Protein AF-0000000066750411 (afdb_homodimer)

Foldseek 3Di:
DPLDAPEEDEQEQCVDDVNVVVVVVCVVVRHHYHYDHDPVVLQCVDPCCVPPNDDADADLVDACRCQVVLQVDQEEEAPDAPDAQDPDQDDLCNHQVSLQSSLVSNVVSNLVHPNHDAYEYEAACLQFAADPPPPPVDFAETEQVGGHDPVRCVVVVVNNSNNRNNNVVSNVVSCVVRVHQYEYEHEWQEFFADSDLDDGPSLVQVLCQQQPNNVVVQAVFKTFYAYPVLSVVLSVLLVPDPPRHYYAYGGQWIDGPLVVQLVVCVVPVLTPHDNDGDHPPPDDHYHYDRVVSVVSVRDGDDPVNRHVRSQVNCVVSPNDDRDPD/DPLDAPEEDEQEQCVDDVNVVVVVVCVVVRHHYHYDHDPVVLQCVDPCCVPPNDDADADLVDACRCQVVLQVDQEEEAPDAPDAQDPDDDDLCNHQVSLQSSLVSNVVSNLVHPNHDAYEYEAACLQFAADPPPPPVDFAETEQVGGHDPVRCVVVVVNNSVNRNNNVVSNVVSCVVRVHQYEYEHEWQEFFADSDLDDGPSLVQVLCQQQPNNVVVQAVFKTFYAYPVLSVVLSVLLVPDPPRHYYAYGGQWIDGPLVVQLVVCVVDVLTPHDNDGDHPPPDDRYHYDRVVSVVSVRDGDDPVNRHVRSQVNCVVSPNDDRPDD

Nearest PDB structures (foldseek):
  3c1t-assembly2_B  TM=8.022E-01  e=4.330E-33  Vitis vinifera
  8fen-assembly1_A  TM=8.138E-01  e=2.982E-31  Panicum virgatum
  2iod-assembly1_A  TM=8.149E-01  e=5.100E-31  Vitis vinifera
  4r1t-assembly1_A  TM=8.118E-01  e=1.175E-30  Petunia x hybrida
  2c29-assembly1_D  TM=8.161E-01  e=1.491E-30  Vitis vinifera

Secondary structure (DSSP, 8-state):
------EEEEEESTTSHHHHHHHHHHHHTTEEEEEEE---HHHHTSTTHHHHEEEEE--TTSTTTTHHHHHT-SEEEE---S-----S---HHHHHHHHHHHHHHHHHHHHT-TT--EEEEE--GGGTS-----S--S-EEE-TT----HHHHHHTT-HHHHHHHHHHHHHHHHHHHHT--EEEEEE-EEES--SSSS--HHHHHHHHHHTT--HHHHTT-SEEEEEHHHHHHHHHHHHH-TT--EEEEE-SEEE-HHHHHHHHHHH-TTS---S----TT----EEE--HHHHTTT--PPPHHHHHHHHHHHHHHTTSS-----/------EEEEEESTTSHHHHHHHHHHHHTTEEEEEEE---HHHHTSTTHHHHEEEEE--TTSTTTTHHHHHT-SEEEE---S-----S---HHHHHHHHHHHHHHHHHHHHT-TT--EEEEE--GGGTS-----S--S-EEE-TT----HHHHHHTT-HHHHHHHHHHHHHHHHHHHHT--EEEEEE-EEES--SSSS--HHHHHHHHHHTT--HHHHTT-SEEEEEHHHHHHHHHHHHH-TT--EEEEE-SEEE-HHHHHHHHHHH-TTS---S----TT----EEE--HHHHTTT--PPPHHHHHHHHHHHHHHTTSS-----

pLDDT: mean 87.2, std 14.0, range [28.8, 98.88]

Sequence (650 aa):
MVTSSKGKVCVTGASGFVASWLIKRLLESGYHVVGTVRDPAHLWKLPGAKERLQIVRADLLEEGSFDSAVMACEGVFHTASPVLAKPDSTSKEETLVPAVNGTLNVLRSCKKNPFLKRVVLTSSSSAVRIRDDGQSSSNISLDETAWSSVPLCEKMHLWYALAKVFAEKAAWEFAKENGIDLVTVLPSFVIGPSLSHELCVTASDVLGLFQGDTARFSSYGRMGYVHIDDVASSHILVYEAPQAAGRYLCSSVVLDNDELVSSLAKRYPIFPIPRRLNSPYGKQSYQLNTSKLQGLGFKFRGVQEMFDDCVQSLKDQGHLLECPLMVTSSKGKVCVTGASGFVASWLIKRLLESGYHVVGTVRDPAHLWKLPGAKERLQIVRADLLEEGSFDSAVMACEGVFHTASPVLAKPDSTSKEETLVPAVNGTLNVLRSCKKNPFLKRVVLTSSSSAVRIRDDGQSSSNISLDETAWSSVPLCEKMHLWYALAKVFAEKAAWEFAKENGIDLVTVLPSFVIGPSLSHELCVTASDVLGLFQGDTARFSSYGRMGYVHIDDVASSHILVYEAPQAAGRYLCSSVVLDNDELVSSLAKRYPIFPIPRRLNSPYGKQSYQLNTSKLQGLGFKFRGVQEMFDDCVQSLKDQGHLLECPL

InterPro domains:
  IPR001509 NAD-dependent epimerase/dehydratase [PF01370] (9-245)
  IPR036291 NAD(P)-binding domain superfamily [SSF51735] (4-320)
  IPR050425 NAD(P)-dependent dehydratase-like [PTHR10366] (8-307)

Structure (mmCIF, N/CA/C/O backbone):
data_AF-0000000066750411-model_v1
#
loop_
_entity.id
_entity.type
_entity.pdbx_description
1 polymer 'NAD-dependent epimerase/dehydratase domain-containing protein'
#
loop_
_atom_site.group_PDB
_atom_site.id
_atom_site.type_symbol
_atom_site.label_atom_id
_atom_site.label_alt_id
_atom_site.label_comp_id
_atom_site.label_asym_id
_atom_site.label_entity_id
_atom_site.label_seq_id
_atom_site.pdbx_PDB_ins_code
_atom_site.Cartn_x
_atom_site.Cartn_y
_atom_site.Cartn_z
_atom_site.occupancy
_atom_site.B_iso_or_equiv
_atom_site.auth_seq_id
_atom_site.auth_comp_id
_atom_site.auth_asym_id
_atom_site.auth_atom_id
_atom_site.pdbx_PDB_model_num
ATOM 1 N N . MET A 1 1 ? 35.625 -19.375 -8.305 1 28.94 1 MET A N 1
ATOM 2 C CA . MET A 1 1 ? 34.594 -20.219 -8.875 1 28.94 1 MET A CA 1
ATOM 3 C C . MET A 1 1 ? 33.5 -19.391 -9.57 1 28.94 1 MET A C 1
ATOM 5 O O . MET A 1 1 ? 32.906 -18.516 -8.953 1 28.94 1 MET A O 1
ATOM 9 N N . VAL A 1 2 ? 33.625 -19.094 -10.766 1 38.12 2 VAL A N 1
ATOM 10 C CA . VAL A 1 2 ? 32.812 -18.219 -11.609 1 38.12 2 VAL A CA 1
ATOM 11 C C . VAL A 1 2 ? 31.328 -18.562 -11.477 1 38.12 2 VAL A C 1
ATOM 13 O O . VAL A 1 2 ? 30.906 -19.641 -11.914 1 38.12 2 VAL A O 1
ATOM 16 N N . THR A 1 3 ? 30.719 -18.438 -10.352 1 45.78 3 THR A N 1
ATOM 17 C CA . THR A 1 3 ? 29.375 -18.938 -10.086 1 45.78 3 THR A CA 1
ATOM 18 C C . THR A 1 3 ? 28.438 -18.609 -11.242 1 45.78 3 THR A C 1
ATOM 20 O O . THR A 1 3 ? 28.312 -17.438 -11.625 1 45.78 3 THR A O 1
ATOM 23 N N . SER A 1 4 ? 28.438 -19.469 -12.227 1 55.97 4 SER A N 1
ATOM 24 C CA . SER A 1 4 ? 27.734 -19.484 -13.508 1 55.97 4 SER A CA 1
ATOM 25 C C . SER A 1 4 ? 26.297 -18.969 -13.352 1 55.97 4 SER A C 1
ATOM 27 O O . SER A 1 4 ? 25.562 -19.438 -12.477 1 55.97 4 SER A O 1
ATOM 29 N N . SER A 1 5 ? 26.031 -17.844 -13.867 1 75.69 5 SER A N 1
ATOM 30 C CA . SER A 1 5 ? 24.734 -17.188 -13.875 1 75.69 5 SER A CA 1
ATOM 31 C C . SER A 1 5 ? 23.719 -17.984 -14.695 1 75.69 5 SER A C 1
ATOM 33 O O . SER A 1 5 ? 24.047 -18.484 -15.773 1 75.69 5 SER A O 1
ATOM 35 N N . LYS A 1 6 ? 22.594 -18.578 -14.117 1 90.38 6 LYS A N 1
ATOM 36 C CA . LYS A 1 6 ? 21.531 -19.328 -14.797 1 90.38 6 LYS A CA 1
ATOM 37 C C . LYS A 1 6 ? 20.797 -18.438 -15.805 1 90.38 6 LYS A C 1
ATOM 39 O O . LYS A 1 6 ? 20.078 -18.938 -16.672 1 90.38 6 LYS A O 1
ATOM 44 N N . GLY A 1 7 ? 21.156 -17.188 -15.805 1 91.38 7 GLY A N 1
ATOM 45 C CA . GLY A 1 7 ? 20.469 -16.234 -16.688 1 91.38 7 GLY A CA 1
ATOM 46 C C . GLY A 1 7 ? 19.844 -15.086 -15.938 1 91.38 7 GLY A C 1
ATOM 47 O O . GLY A 1 7 ? 19.953 -14.992 -14.711 1 91.38 7 GLY A O 1
ATOM 48 N N . LYS A 1 8 ? 19.328 -14.227 -16.734 1 94.31 8 LYS A N 1
ATOM 49 C CA . LYS A 1 8 ? 18.719 -13.016 -16.172 1 94.31 8 LYS A CA 1
ATOM 50 C C . LYS A 1 8 ? 17.219 -12.992 -16.406 1 94.31 8 LYS A C 1
ATOM 52 O O . LYS A 1 8 ? 16.75 -13.195 -17.531 1 94.31 8 LYS A O 1
ATOM 57 N N . VAL A 1 9 ? 16.391 -12.734 -15.32 1 96.94 9 VAL A N 1
ATOM 58 C CA . VAL A 1 9 ? 14.938 -12.766 -15.422 1 96.94 9 VAL A CA 1
ATOM 59 C C . VAL A 1 9 ? 14.352 -11.5 -14.789 1 96.94 9 VAL A C 1
ATOM 61 O O . VAL A 1 9 ? 14.93 -10.945 -13.852 1 96.94 9 VAL A O 1
ATOM 64 N N . CYS A 1 10 ? 13.203 -11.094 -15.352 1 95.69 10 CYS A N 1
ATOM 65 C CA . CYS A 1 10 ? 12.453 -9.961 -14.828 1 95.69 10 CYS A CA 1
ATOM 66 C C . CYS A 1 10 ? 11.281 -10.43 -13.977 1 95.69 10 CYS A C 1
ATOM 68 O O . CYS A 1 10 ? 10.539 -11.336 -14.375 1 95.69 10 CYS A O 1
ATOM 70 N N . VAL A 1 11 ? 11.188 -9.867 -12.805 1 95 11 VAL A N 1
ATOM 71 C CA . VAL A 1 11 ? 10.047 -10.117 -11.938 1 95 11 VAL A CA 1
ATOM 72 C C . VAL A 1 11 ? 9.273 -8.82 -11.719 1 95 11 VAL A C 1
ATOM 74 O O . VAL A 1 11 ? 9.789 -7.879 -11.109 1 95 11 VAL A O 1
ATOM 77 N N . THR A 1 12 ? 8.047 -8.773 -12.227 1 91.19 12 THR A N 1
ATOM 78 C CA . THR A 1 12 ? 7.242 -7.574 -12.008 1 91.19 12 THR A CA 1
ATOM 79 C C . THR A 1 12 ? 6.559 -7.625 -10.648 1 91.19 12 THR A C 1
ATOM 81 O O . THR A 1 12 ? 6.227 -8.703 -10.148 1 91.19 12 THR A O 1
ATOM 84 N N . GLY A 1 13 ? 6.348 -6.449 -10.094 1 86.19 13 GLY A N 1
ATOM 85 C CA . GLY A 1 13 ? 5.773 -6.402 -8.766 1 86.19 13 GLY A CA 1
ATOM 86 C C . GLY A 1 13 ? 6.699 -6.953 -7.695 1 86.19 13 GLY A C 1
ATOM 87 O O . GLY A 1 13 ? 6.262 -7.68 -6.801 1 86.19 13 GLY A O 1
ATOM 88 N N . ALA A 1 14 ? 7.938 -6.574 -7.719 1 86.44 14 ALA A N 1
ATOM 89 C CA . ALA A 1 14 ? 9.016 -7.234 -6.984 1 86.44 14 ALA A CA 1
ATOM 90 C C . ALA A 1 14 ? 8.789 -7.141 -5.477 1 86.44 14 ALA A C 1
ATOM 92 O O . ALA A 1 14 ? 9.234 -8 -4.719 1 86.44 14 ALA A O 1
ATOM 93 N N . SER A 1 15 ? 8.039 -6.156 -5.086 1 81.56 15 SER A N 1
ATOM 94 C CA . SER A 1 15 ? 7.887 -5.953 -3.648 1 81.56 15 SER A CA 1
ATOM 95 C C . SER A 1 15 ? 6.715 -6.758 -3.1 1 81.56 15 SER A C 1
ATOM 97 O O . SER A 1 15 ? 6.496 -6.801 -1.886 1 81.56 15 SER A O 1
ATOM 99 N N . GLY A 1 16 ? 5.98 -7.492 -4.008 1 84.5 16 GLY A N 1
ATOM 100 C CA . GLY A 1 16 ? 4.816 -8.25 -3.578 1 84.5 16 GLY A CA 1
ATOM 101 C C . GLY A 1 16 ? 5.172 -9.531 -2.844 1 84.5 16 GLY A C 1
ATOM 102 O O . GLY A 1 16 ? 6.316 -9.984 -2.902 1 84.5 16 GLY A O 1
ATOM 103 N N . PHE A 1 17 ? 4.145 -10.062 -2.268 1 84.94 17 PHE A N 1
ATOM 104 C CA . PHE A 1 17 ? 4.285 -11.25 -1.434 1 84.94 17 PHE A CA 1
ATOM 105 C C . PHE A 1 17 ? 4.836 -12.422 -2.242 1 84.94 17 PHE A C 1
ATOM 107 O O . PHE A 1 17 ? 5.91 -12.938 -1.942 1 84.94 17 PHE A O 1
ATOM 114 N N . VAL A 1 18 ? 4.195 -12.766 -3.35 1 91.25 18 VAL A N 1
ATOM 115 C CA . VAL A 1 18 ? 4.617 -13.867 -4.207 1 91.25 18 VAL A CA 1
ATOM 116 C C . VAL A 1 18 ? 5.945 -13.523 -4.879 1 91.25 18 VAL A C 1
ATOM 118 O O . VAL A 1 18 ? 6.867 -14.344 -4.895 1 91.25 18 VAL A O 1
ATOM 121 N N . ALA A 1 19 ? 6.059 -12.32 -5.285 1 92.69 19 ALA A N 1
ATOM 122 C CA . ALA A 1 19 ? 7.234 -11.891 -6.039 1 92.69 19 ALA A CA 1
ATOM 123 C C . ALA A 1 19 ? 8.492 -11.945 -5.176 1 92.69 19 ALA A C 1
ATOM 125 O O . ALA A 1 19 ? 9.555 -12.359 -5.641 1 92.69 19 ALA A O 1
ATOM 126 N N . SER A 1 20 ? 8.352 -11.508 -3.904 1 91.38 20 SER A N 1
ATOM 127 C CA . SER A 1 20 ? 9.531 -11.484 -3.041 1 91.38 20 SER A CA 1
ATOM 128 C C . SER A 1 20 ? 10.086 -12.883 -2.818 1 91.38 20 SER A C 1
ATOM 130 O O . SER A 1 20 ? 11.305 -13.086 -2.83 1 91.38 20 SER A O 1
ATOM 132 N N . TRP A 1 21 ? 9.18 -13.852 -2.676 1 93 21 TRP A N 1
ATOM 133 C CA . TRP A 1 21 ? 9.617 -15.234 -2.506 1 93 21 TRP A CA 1
ATOM 134 C C . TRP A 1 21 ? 10.18 -15.789 -3.809 1 93 21 TRP A C 1
ATOM 136 O O . TRP A 1 21 ? 11.156 -16.547 -3.797 1 93 21 TRP A O 1
ATOM 146 N N . LEU A 1 22 ? 9.547 -15.453 -4.902 1 96.62 22 LEU A N 1
ATOM 147 C CA . LEU A 1 22 ? 10.062 -15.867 -6.203 1 96.62 22 LEU A CA 1
ATOM 148 C C . LEU A 1 22 ? 11.477 -15.336 -6.418 1 96.62 22 LEU A C 1
ATOM 150 O O . LEU A 1 22 ? 12.367 -16.078 -6.828 1 96.62 22 LEU A O 1
ATOM 154 N N . ILE A 1 23 ? 11.672 -14.109 -6.047 1 94.06 23 ILE A N 1
ATOM 155 C CA . ILE A 1 23 ? 12.992 -13.5 -6.184 1 94.06 23 ILE A CA 1
ATOM 156 C C . ILE A 1 23 ? 13.992 -14.234 -5.293 1 94.06 23 ILE A C 1
ATOM 158 O O . ILE A 1 23 ? 15.102 -14.547 -5.723 1 94.06 23 ILE A O 1
ATOM 162 N N . LYS A 1 24 ? 13.555 -14.5 -4.086 1 93.75 24 LYS A N 1
ATOM 163 C CA . LYS A 1 24 ? 14.422 -15.25 -3.176 1 93.75 24 LYS A CA 1
ATOM 164 C C . LYS A 1 24 ? 14.867 -16.562 -3.801 1 93.75 24 LYS A C 1
ATOM 166 O O . LYS A 1 24 ? 16.062 -16.875 -3.84 1 93.75 24 LYS A O 1
ATOM 171 N N . ARG A 1 25 ? 13.938 -17.281 -4.348 1 95.19 25 ARG A N 1
ATOM 172 C CA . ARG A 1 25 ? 14.25 -18.609 -4.895 1 95.19 25 ARG A CA 1
ATOM 173 C C . ARG A 1 25 ? 15.062 -18.484 -6.18 1 95.19 25 ARG A C 1
ATOM 175 O O . ARG A 1 25 ? 15.945 -19.297 -6.441 1 95.19 25 ARG A O 1
ATOM 182 N N . LEU A 1 26 ? 14.758 -17.5 -6.961 1 95.25 26 LEU A N 1
ATOM 183 C CA . LEU A 1 26 ? 15.523 -17.266 -8.188 1 95.25 26 LEU A CA 1
ATOM 184 C C . LEU A 1 26 ? 16.984 -16.953 -7.867 1 95.25 26 LEU A C 1
ATOM 186 O O . LEU A 1 26 ? 17.891 -17.516 -8.484 1 95.25 26 LEU A O 1
ATOM 190 N N . LEU A 1 27 ? 17.188 -16.109 -6.863 1 93.31 27 LEU A N 1
ATOM 191 C CA . LEU A 1 27 ? 18.547 -15.758 -6.457 1 93.31 27 LEU A CA 1
ATOM 192 C C . LEU A 1 27 ? 19.281 -16.984 -5.93 1 93.31 27 LEU A C 1
ATOM 194 O O . LEU A 1 27 ? 20.438 -17.219 -6.297 1 93.31 27 LEU A O 1
ATOM 198 N N . GLU A 1 28 ? 18.516 -17.75 -5.125 1 93.25 28 GLU A N 1
ATOM 199 C CA . GLU A 1 28 ? 19.109 -18.953 -4.562 1 93.25 28 GLU A CA 1
ATOM 200 C C . GLU A 1 28 ? 19.469 -19.953 -5.656 1 93.25 28 GLU A C 1
ATOM 202 O O . GLU A 1 28 ? 20.422 -20.734 -5.512 1 93.25 28 GLU A O 1
ATOM 207 N N . SER A 1 29 ? 18.75 -19.906 -6.75 1 94.12 29 SER A N 1
ATOM 208 C CA . SER A 1 29 ? 18.953 -20.844 -7.855 1 94.12 29 SER A CA 1
ATOM 209 C C . SER A 1 29 ? 20.062 -20.359 -8.781 1 94.12 29 SER A C 1
ATOM 211 O O . SER A 1 29 ? 20.438 -21.062 -9.719 1 94.12 29 SER A O 1
ATOM 213 N N . GLY A 1 30 ? 20.547 -19.047 -8.594 1 92.56 30 GLY A N 1
ATOM 214 C CA . GLY A 1 30 ? 21.672 -18.562 -9.375 1 92.56 30 GLY A CA 1
ATOM 215 C C . GLY A 1 30 ? 21.266 -17.609 -10.484 1 92.56 30 GLY A C 1
ATOM 216 O O . GLY A 1 30 ? 22.094 -17.234 -11.32 1 92.56 30 GLY A O 1
ATOM 217 N N . TYR A 1 31 ? 20.031 -17.219 -10.477 1 93.5 31 TYR A N 1
ATOM 218 C CA . TYR A 1 31 ? 19.547 -16.266 -11.477 1 93.5 31 TYR A CA 1
ATOM 219 C C . TYR A 1 31 ? 19.953 -14.836 -11.109 1 93.5 31 TYR A C 1
ATOM 221 O O . TYR A 1 31 ? 20.109 -14.516 -9.93 1 93.5 31 TYR A O 1
ATOM 229 N N . HIS A 1 32 ? 20.188 -14.008 -12.109 1 93.69 32 HIS A N 1
ATOM 230 C CA . HIS A 1 32 ? 20.109 -12.562 -11.953 1 93.69 32 HIS A CA 1
ATOM 231 C C . HIS A 1 32 ? 18.672 -12.07 -12.102 1 93.69 32 HIS A C 1
ATOM 233 O O . HIS A 1 32 ? 17.938 -12.539 -12.977 1 93.69 32 HIS A O 1
ATOM 239 N N . VAL A 1 33 ? 18.344 -11.164 -11.18 1 93.06 33 VAL A N 1
ATOM 240 C CA . VAL A 1 33 ? 16.938 -10.766 -11.148 1 93.06 33 VAL A CA 1
ATOM 241 C C . VAL A 1 33 ? 16.828 -9.258 -11.32 1 93.06 33 VAL A C 1
ATOM 243 O O . VAL A 1 33 ? 17.531 -8.492 -10.656 1 93.06 33 VAL A O 1
ATOM 246 N N . VAL A 1 34 ? 15.992 -8.859 -12.289 1 90.75 34 VAL A N 1
ATOM 247 C CA . VAL A 1 34 ? 15.516 -7.488 -12.383 1 90.75 34 VAL A CA 1
ATOM 248 C C . VAL A 1 34 ? 14.086 -7.395 -11.844 1 90.75 34 VAL A C 1
ATOM 250 O O . VAL A 1 34 ? 13.133 -7.809 -12.508 1 90.75 34 VAL A O 1
ATOM 253 N N . GLY A 1 35 ? 14 -6.836 -10.609 1 89.94 35 GLY A N 1
ATOM 254 C CA . GLY A 1 35 ? 12.688 -6.602 -10.023 1 89.94 35 GLY A CA 1
ATOM 255 C C . GLY A 1 35 ? 12.133 -5.223 -10.328 1 89.94 35 GLY A C 1
ATOM 256 O O . GLY A 1 35 ? 12.859 -4.23 -10.281 1 89.94 35 GLY A O 1
ATOM 257 N N . THR A 1 36 ? 10.852 -5.18 -10.742 1 81.38 36 THR A N 1
ATOM 258 C CA . THR A 1 36 ? 10.219 -3.881 -10.938 1 81.38 36 THR A CA 1
ATOM 259 C C . THR A 1 36 ? 9.281 -3.557 -9.773 1 81.38 36 THR A C 1
ATOM 261 O O . THR A 1 36 ? 8.609 -4.445 -9.25 1 81.38 36 THR A O 1
ATOM 264 N N . VAL A 1 37 ? 9.367 -2.373 -9.281 1 77.31 37 VAL A N 1
ATOM 265 C CA . VAL A 1 37 ? 8.5 -1.888 -8.211 1 77.31 37 VAL A CA 1
ATOM 266 C C . VAL A 1 37 ? 7.812 -0.596 -8.648 1 77.31 37 VAL A C 1
ATOM 268 O O . VAL A 1 37 ? 8.312 0.115 -9.523 1 77.31 37 VAL A O 1
ATOM 271 N N . ARG A 1 38 ? 6.656 -0.505 -8.023 1 60.81 38 ARG A N 1
ATOM 272 C CA . ARG A 1 38 ? 6.031 0.795 -8.242 1 60.81 38 ARG A CA 1
ATOM 273 C C . ARG A 1 38 ? 6.836 1.908 -7.582 1 60.81 38 ARG A C 1
ATOM 275 O O . ARG A 1 38 ? 7.395 1.72 -6.5 1 60.81 38 ARG A O 1
ATOM 282 N N . ASP A 1 39 ? 7.52 2.777 -8.312 1 59.72 39 ASP A N 1
ATOM 283 C CA . ASP A 1 39 ? 8.234 3.973 -7.871 1 59.72 39 ASP A CA 1
ATOM 284 C C . ASP A 1 39 ? 7.262 5.117 -7.586 1 59.72 39 ASP A C 1
ATOM 286 O O . ASP A 1 39 ? 6.164 5.164 -8.148 1 59.72 39 ASP A O 1
ATOM 290 N N . PRO A 1 40 ? 7.672 5.852 -6.41 1 61.72 40 PRO A N 1
ATOM 291 C CA . PRO A 1 40 ? 6.883 7.086 -6.371 1 61.72 40 PRO A CA 1
ATOM 292 C C . PRO A 1 40 ? 6.988 7.895 -7.664 1 61.72 40 PRO A C 1
ATOM 294 O O . PRO A 1 40 ? 7.438 9.039 -7.641 1 61.72 40 PRO A O 1
ATOM 297 N N . ALA A 1 41 ? 6.613 7.289 -8.789 1 58.28 41 ALA A N 1
ATOM 298 C CA . ALA A 1 41 ? 6.777 7.82 -10.133 1 58.28 41 ALA A CA 1
ATOM 299 C C . ALA A 1 41 ? 6.07 9.164 -10.281 1 58.28 41 ALA A C 1
ATOM 301 O O . ALA A 1 41 ? 6.555 10.055 -10.992 1 58.28 41 ALA A O 1
ATOM 302 N N . HIS A 1 42 ? 5.039 9.312 -9.523 1 73.69 42 HIS A N 1
ATOM 303 C CA . HIS A 1 42 ? 4.246 10.523 -9.68 1 73.69 42 HIS A CA 1
ATOM 304 C C . HIS A 1 42 ? 5.016 11.75 -9.203 1 73.69 42 HIS A C 1
ATOM 306 O O . HIS A 1 42 ? 4.742 12.867 -9.641 1 73.69 42 HIS A O 1
ATOM 312 N N . LEU A 1 43 ? 6.051 11.57 -8.398 1 80.62 43 LEU A N 1
ATOM 313 C CA . LEU A 1 43 ? 6.816 12.695 -7.887 1 80.62 43 LEU A CA 1
ATOM 314 C C . LEU A 1 43 ? 7.746 13.258 -8.961 1 80.62 43 LEU A C 1
ATOM 316 O O . LEU A 1 43 ? 8.039 14.453 -8.969 1 80.62 43 LEU A O 1
ATOM 320 N N . TRP A 1 44 ? 8.102 12.375 -9.859 1 74.94 44 TRP A N 1
ATOM 321 C CA . TRP A 1 44 ? 9.055 12.789 -10.883 1 74.94 44 TRP A CA 1
ATOM 322 C C . TRP A 1 44 ? 8.375 13.672 -11.93 1 74.94 44 TRP A C 1
ATOM 324 O O . TRP A 1 44 ? 9.047 14.398 -12.664 1 74.94 44 TRP A O 1
ATOM 334 N N . LYS A 1 45 ? 7.113 13.633 -11.953 1 76.56 45 LYS A N 1
ATOM 335 C CA . LYS A 1 45 ? 6.355 14.414 -12.93 1 76.56 45 LYS A CA 1
ATOM 336 C C . LYS A 1 45 ? 6.125 15.844 -12.438 1 76.56 45 LYS A C 1
ATOM 338 O O . LYS A 1 45 ? 5.656 16.703 -13.188 1 76.56 45 LYS A O 1
ATOM 343 N N . LEU A 1 46 ? 6.453 16.109 -11.203 1 86 46 LEU A N 1
ATOM 344 C CA . LEU A 1 46 ? 6.227 17.438 -10.625 1 86 46 LEU A CA 1
ATOM 345 C C . LEU A 1 46 ? 7.188 18.453 -11.211 1 86 46 LEU A C 1
ATOM 347 O O . LEU A 1 46 ? 8.359 18.156 -11.453 1 86 46 LEU A O 1
ATOM 351 N N . PRO A 1 47 ? 6.641 19.625 -11.383 1 85.31 47 PRO A N 1
ATOM 352 C CA . PRO A 1 47 ? 7.555 20.688 -11.836 1 85.31 47 PRO A CA 1
ATOM 353 C C . PRO A 1 47 ? 8.734 20.891 -10.883 1 85.31 47 PRO A C 1
ATOM 355 O O . PRO A 1 47 ? 8.539 21.016 -9.672 1 85.31 47 PRO A O 1
ATOM 358 N N . GLY A 1 48 ? 9.992 20.859 -11.43 1 83.44 48 GLY A N 1
ATOM 359 C CA . GLY A 1 48 ? 11.195 21.094 -10.648 1 83.44 48 GLY A CA 1
ATOM 360 C C . GLY A 1 48 ? 11.789 19.812 -10.078 1 83.44 48 GLY A C 1
ATOM 361 O O . GLY A 1 48 ? 12.891 19.844 -9.523 1 83.44 48 GLY A O 1
ATOM 362 N N . ALA A 1 49 ? 11.094 18.75 -10.258 1 83.88 49 ALA A N 1
ATOM 363 C CA . ALA A 1 49 ? 11.531 17.5 -9.656 1 83.88 49 ALA A CA 1
ATOM 364 C C . ALA A 1 49 ? 12.859 17.031 -10.234 1 83.88 49 ALA A C 1
ATOM 366 O O . ALA A 1 49 ? 13.758 16.609 -9.5 1 83.88 49 ALA A O 1
ATOM 367 N N . LYS A 1 50 ? 13.023 17.141 -11.531 1 73 50 LYS A N 1
ATOM 368 C CA . LYS A 1 50 ? 14.227 16.656 -12.203 1 73 50 LYS A CA 1
ATOM 369 C C . LYS A 1 50 ? 15.477 17.328 -11.648 1 73 50 LYS A C 1
ATOM 371 O O . LYS A 1 50 ? 16.516 16.688 -11.492 1 73 50 LYS A O 1
ATOM 376 N N . GLU A 1 51 ? 15.273 18.562 -11.203 1 79 51 GLU A N 1
ATOM 377 C CA . GLU A 1 51 ? 16.438 19.359 -10.797 1 79 51 GLU A CA 1
ATOM 378 C C . GLU A 1 51 ? 16.609 19.344 -9.281 1 79 51 GLU A C 1
ATOM 380 O O . GLU A 1 51 ? 17.719 19.453 -8.781 1 79 51 GLU A O 1
ATOM 385 N N . ARG A 1 52 ? 15.438 19.203 -8.602 1 87.88 52 ARG A N 1
ATOM 386 C CA . ARG A 1 52 ? 15.539 19.562 -7.188 1 87.88 52 ARG A CA 1
ATOM 387 C C . ARG A 1 52 ? 14.93 18.484 -6.301 1 87.88 52 ARG A C 1
ATOM 389 O O . ARG A 1 52 ? 14.719 18.703 -5.105 1 87.88 52 ARG A O 1
ATOM 396 N N . LEU A 1 53 ? 14.609 17.359 -6.871 1 86.06 53 LEU A N 1
ATOM 397 C CA . LEU A 1 53 ? 14.047 16.266 -6.086 1 86.06 53 LEU A CA 1
ATOM 398 C C . LEU A 1 53 ? 15.008 15.078 -6.051 1 86.06 53 LEU A C 1
ATOM 400 O O . LEU A 1 53 ? 15.57 14.695 -7.082 1 86.06 53 LEU A O 1
ATOM 404 N N . GLN A 1 54 ? 15.227 14.641 -4.906 1 81.88 54 GLN A N 1
ATOM 405 C CA . GLN A 1 54 ? 15.906 13.367 -4.656 1 81.88 54 GLN A CA 1
ATOM 406 C C . GLN A 1 54 ? 15.016 12.414 -3.861 1 81.88 54 GLN A C 1
ATOM 408 O O . GLN A 1 54 ? 14.32 12.836 -2.93 1 81.88 54 GLN A O 1
ATOM 413 N N . ILE A 1 55 ? 15.016 11.242 -4.32 1 80.69 55 ILE A N 1
ATOM 414 C CA . ILE A 1 55 ? 14.266 10.227 -3.598 1 80.69 55 ILE A CA 1
ATOM 415 C C . ILE A 1 55 ? 15.227 9.203 -2.986 1 80.69 55 ILE A C 1
ATOM 417 O O . ILE A 1 55 ? 16.078 8.656 -3.68 1 80.69 55 ILE A O 1
ATOM 421 N N . VAL A 1 56 ? 15.102 9.094 -1.673 1 75.69 56 VAL A N 1
ATOM 422 C CA . VAL A 1 56 ? 15.953 8.172 -0.93 1 75.69 56 VAL A CA 1
ATOM 423 C C . VAL A 1 56 ? 15.094 7.152 -0.191 1 75.69 56 VAL A C 1
ATOM 425 O O . VAL A 1 56 ? 14.008 7.48 0.297 1 75.69 56 VAL A O 1
ATOM 428 N N . ARG A 1 57 ? 15.641 6.059 -0.136 1 71.44 57 ARG A N 1
ATOM 429 C CA . ARG A 1 57 ? 14.938 5.012 0.594 1 71.44 57 ARG A CA 1
ATOM 430 C C . ARG A 1 57 ? 15.094 5.191 2.1 1 71.44 57 ARG A C 1
ATOM 432 O O . ARG A 1 57 ? 16.188 5.469 2.586 1 71.44 57 ARG A O 1
ATOM 439 N N . ALA A 1 58 ? 14 5.062 2.836 1 78.88 58 ALA A N 1
ATOM 440 C CA . ALA A 1 58 ? 13.984 5.047 4.297 1 78.88 58 ALA A CA 1
ATOM 441 C C . ALA A 1 58 ? 12.727 4.371 4.824 1 78.88 58 ALA A C 1
ATOM 443 O O . ALA A 1 58 ? 11.695 4.355 4.152 1 78.88 58 ALA A O 1
ATOM 444 N N . ASP A 1 59 ? 12.945 3.775 6.023 1 74.62 59 ASP A N 1
ATOM 445 C CA . ASP A 1 59 ? 11.852 3.045 6.668 1 74.62 59 ASP A CA 1
ATOM 446 C C . ASP A 1 59 ? 11.727 3.43 8.141 1 74.62 59 ASP A C 1
ATOM 448 O O . ASP A 1 59 ? 12.711 3.379 8.891 1 74.62 59 ASP A O 1
ATOM 452 N N . LEU A 1 60 ? 10.5 3.738 8.492 1 78.62 60 LEU A N 1
ATOM 453 C CA . LEU A 1 60 ? 10.242 4.18 9.859 1 78.62 60 LEU A CA 1
ATOM 454 C C . LEU A 1 60 ? 10.641 3.102 10.859 1 78.62 60 LEU A C 1
ATOM 456 O O . LEU A 1 60 ? 10.953 3.406 12.008 1 78.62 60 LEU A O 1
ATOM 460 N N . LEU A 1 61 ? 10.688 1.913 10.375 1 72.38 61 LEU A N 1
ATOM 461 C CA . LEU A 1 61 ? 10.93 0.805 11.297 1 72.38 61 LEU A CA 1
ATOM 462 C C . LEU A 1 61 ? 12.383 0.344 11.227 1 72.38 61 LEU A C 1
ATOM 464 O O . LEU A 1 61 ? 12.758 -0.633 11.875 1 72.38 61 LEU A O 1
ATOM 468 N N . GLU A 1 62 ? 13.18 1.062 10.469 1 71.25 62 GLU A N 1
ATOM 469 C CA . GLU A 1 62 ? 14.609 0.812 10.375 1 71.25 62 GLU A CA 1
ATOM 470 C C . GLU A 1 62 ? 15.414 1.964 10.977 1 71.25 62 GLU A C 1
ATOM 472 O O . GLU A 1 62 ? 15.531 3.029 10.367 1 71.25 62 GLU A O 1
ATOM 477 N N . GLU A 1 63 ? 15.969 1.635 12.086 1 80.56 63 GLU A N 1
ATOM 478 C CA . GLU A 1 63 ? 16.719 2.666 12.805 1 80.56 63 GLU A CA 1
ATOM 479 C C . GLU A 1 63 ? 17.844 3.227 11.945 1 80.56 63 GLU A C 1
ATOM 481 O O . GLU A 1 63 ? 18.578 2.471 11.305 1 80.56 63 GLU A O 1
ATOM 486 N N . GLY A 1 64 ? 17.922 4.496 11.875 1 85.25 64 GLY A N 1
ATOM 487 C CA . GLY A 1 64 ? 19 5.172 11.188 1 85.25 64 GLY A CA 1
ATOM 488 C C . GLY A 1 64 ? 18.781 5.305 9.695 1 85.25 64 GLY A C 1
ATOM 489 O O . GLY A 1 64 ? 19.578 5.93 8.992 1 85.25 64 GLY A O 1
ATOM 490 N N . SER A 1 65 ? 17.672 4.828 9.242 1 81 65 SER A N 1
ATOM 491 C CA . SER A 1 65 ? 17.438 4.805 7.805 1 81 65 SER A CA 1
ATOM 492 C C . SER A 1 65 ? 17.203 6.211 7.258 1 81 65 SER A C 1
ATOM 494 O O . SER A 1 65 ? 17.328 6.445 6.055 1 81 65 SER A O 1
ATOM 496 N N . PHE A 1 66 ? 16.984 7.125 8.141 1 90.75 66 PHE A N 1
ATOM 497 C CA . PHE A 1 66 ? 16.703 8.492 7.707 1 90.75 66 PHE A CA 1
ATOM 498 C C . PHE A 1 66 ? 17.953 9.359 7.844 1 90.75 66 PHE A C 1
ATOM 500 O O . PHE A 1 66 ? 17.938 10.531 7.445 1 90.75 66 PHE A O 1
ATOM 507 N N . ASP A 1 67 ? 19.016 8.859 8.344 1 91.62 67 ASP A N 1
ATOM 508 C CA . ASP A 1 67 ? 20.188 9.648 8.719 1 91.62 67 ASP A CA 1
ATOM 509 C C . ASP A 1 67 ? 20.734 10.438 7.527 1 91.62 67 ASP A C 1
ATOM 511 O O . ASP A 1 67 ? 20.906 11.656 7.613 1 91.62 67 ASP A O 1
ATOM 515 N N . SER A 1 68 ? 20.922 9.812 6.465 1 85.44 68 SER A N 1
ATOM 516 C CA . SER A 1 68 ? 21.547 10.469 5.312 1 85.44 68 SER A CA 1
ATOM 517 C C . SER A 1 68 ? 20.641 11.555 4.746 1 85.44 68 SER A C 1
ATOM 519 O O . SER A 1 68 ? 21.109 12.648 4.422 1 85.44 68 SER A O 1
ATOM 521 N N . ALA A 1 69 ? 19.359 11.266 4.695 1 89.62 69 ALA A N 1
ATOM 522 C CA . ALA A 1 69 ? 18.406 12.227 4.152 1 89.62 69 ALA A CA 1
ATOM 523 C C . ALA A 1 69 ? 18.312 13.461 5.043 1 89.62 69 ALA A C 1
ATOM 525 O O . ALA A 1 69 ? 18.328 14.594 4.547 1 89.62 69 ALA A O 1
ATOM 526 N N . VAL A 1 70 ? 18.281 13.234 6.324 1 94.75 70 VAL A N 1
ATOM 527 C CA . VAL A 1 70 ? 18.141 14.32 7.289 1 94.75 70 VAL A CA 1
ATOM 528 C C . VAL A 1 70 ? 19.422 15.148 7.332 1 94.75 70 VAL A C 1
ATOM 530 O O . VAL A 1 70 ? 19.359 16.391 7.359 1 94.75 70 VAL A O 1
ATOM 533 N N . MET A 1 71 ? 20.547 14.469 7.223 1 92.5 71 MET A N 1
ATOM 534 C CA . MET A 1 71 ? 21.828 15.148 7.309 1 92.5 71 MET A CA 1
ATOM 535 C C . MET A 1 71 ? 22.031 16.078 6.113 1 92.5 71 MET A C 1
ATOM 537 O O . MET A 1 71 ? 22.703 17.109 6.23 1 92.5 71 MET A O 1
ATOM 541 N N . ALA A 1 72 ? 21.406 15.781 5.086 1 90.81 72 ALA A N 1
ATOM 542 C CA . ALA A 1 72 ? 21.578 16.547 3.852 1 90.81 72 ALA A CA 1
ATOM 543 C C . ALA A 1 72 ? 20.672 17.766 3.824 1 90.81 72 ALA A C 1
ATOM 545 O O . ALA A 1 72 ? 20.734 18.562 2.889 1 90.81 72 ALA A O 1
ATOM 546 N N . CYS A 1 73 ? 19.828 17.984 4.883 1 95.25 73 CYS A N 1
ATOM 547 C CA . CYS A 1 73 ? 18.75 18.984 4.82 1 95.25 73 CYS A CA 1
ATOM 548 C C . CYS A 1 73 ? 18.812 19.922 6.023 1 95.25 73 CYS A C 1
ATOM 550 O O . CYS A 1 73 ? 19.328 19.547 7.078 1 95.25 73 CYS A O 1
ATOM 552 N N . GLU A 1 74 ? 18.203 21.062 5.867 1 96.69 74 GLU A N 1
ATOM 553 C CA . GLU A 1 74 ? 18.141 22.016 6.973 1 96.69 74 GLU A CA 1
ATOM 554 C C . GLU A 1 74 ? 16.781 21.969 7.66 1 96.69 74 GLU A C 1
ATOM 556 O O . GLU A 1 74 ? 16.594 22.562 8.727 1 96.69 74 GLU A O 1
ATOM 561 N N . GLY A 1 75 ? 15.812 21.422 7.07 1 97.5 75 GLY A N 1
ATOM 562 C CA . GLY A 1 75 ? 14.477 21.234 7.613 1 97.5 75 GLY A CA 1
ATOM 563 C C . GLY A 1 75 ? 13.906 19.859 7.32 1 97.5 75 GLY A C 1
ATOM 564 O O . GLY A 1 75 ? 14.297 19.219 6.348 1 97.5 75 GLY A O 1
ATOM 565 N N . VAL A 1 76 ? 13.023 19.422 8.195 1 98.19 76 VAL A N 1
ATOM 566 C CA . VAL A 1 76 ? 12.398 18.109 8.031 1 98.19 76 VAL A CA 1
ATOM 567 C C . VAL A 1 76 ? 10.883 18.234 8.156 1 98.19 76 VAL A C 1
ATOM 569 O O . VAL A 1 76 ? 10.383 18.844 9.109 1 98.19 76 VAL A O 1
ATOM 572 N N . PHE A 1 77 ? 10.258 17.781 7.156 1 98.5 77 PHE A N 1
ATOM 573 C CA . PHE A 1 77 ? 8.82 17.547 7.219 1 98.5 77 PHE A CA 1
ATOM 574 C C . PHE A 1 77 ? 8.516 16.062 7.43 1 98.5 77 PHE A C 1
ATOM 576 O O . PHE A 1 77 ? 8.703 15.258 6.523 1 98.5 77 PHE A O 1
ATOM 583 N N . HIS A 1 78 ? 8.062 15.758 8.617 1 98 78 HIS A N 1
ATOM 584 C CA . HIS A 1 78 ? 7.723 14.375 8.914 1 98 78 HIS A CA 1
ATOM 585 C C . HIS A 1 78 ? 6.246 14.102 8.648 1 98 78 HIS A C 1
ATOM 587 O O . HIS A 1 78 ? 5.402 14.312 9.523 1 98 78 HIS A O 1
ATOM 593 N N . THR A 1 79 ? 6.039 13.508 7.465 1 95.62 79 THR A N 1
ATOM 594 C CA . THR A 1 79 ? 4.668 13.227 7.055 1 95.62 79 THR A CA 1
ATOM 595 C C . THR A 1 79 ? 4.406 11.719 7.043 1 95.62 79 THR A C 1
ATOM 597 O O . THR A 1 79 ? 3.254 11.289 6.98 1 95.62 79 THR A O 1
ATOM 600 N N . ALA A 1 80 ? 5.465 10.977 7.148 1 88.31 80 ALA A N 1
ATOM 601 C CA . ALA A 1 80 ? 5.352 9.516 7.117 1 88.31 80 ALA A CA 1
ATOM 602 C C . ALA A 1 80 ? 4.602 9 8.344 1 88.31 80 ALA A C 1
ATOM 604 O O . ALA A 1 80 ? 4.801 9.492 9.453 1 88.31 80 ALA A O 1
ATOM 605 N N . SER A 1 81 ? 3.719 8.062 8.07 1 83.5 81 SER A N 1
ATOM 606 C CA . SER A 1 81 ? 3.012 7.375 9.141 1 83.5 81 SER A CA 1
ATOM 607 C C . SER A 1 81 ? 2.875 5.883 8.852 1 83.5 81 SER A C 1
ATOM 609 O O . SER A 1 81 ? 2.482 5.5 7.746 1 83.5 81 SER A O 1
ATOM 611 N N . PRO A 1 82 ? 3.264 5.105 9.82 1 69.31 82 PRO A N 1
ATOM 612 C CA . PRO A 1 82 ? 3.086 3.666 9.609 1 69.31 82 PRO A CA 1
ATOM 613 C C . PRO A 1 82 ? 1.634 3.221 9.773 1 69.31 82 PRO A C 1
ATOM 615 O O . PRO A 1 82 ? 1.309 2.057 9.523 1 69.31 82 PRO A O 1
ATOM 618 N N . VAL A 1 83 ? 0.835 4.125 10.266 1 61.22 83 VAL A N 1
ATOM 619 C CA . VAL A 1 83 ? -0.549 3.775 10.562 1 61.22 83 VAL A CA 1
ATOM 620 C C . VAL A 1 83 ? -1.487 4.508 9.609 1 61.22 83 VAL A C 1
ATOM 622 O O . VAL A 1 83 ? -1.261 5.676 9.281 1 61.22 83 VAL A O 1
ATOM 625 N N . LEU A 1 84 ? -2.291 3.568 9.016 1 58.88 84 LEU A N 1
ATOM 626 C CA . LEU A 1 84 ? -3.314 4.168 8.164 1 58.88 84 LEU A CA 1
ATOM 627 C C . LEU A 1 84 ? -4.66 4.207 8.883 1 58.88 84 LEU A C 1
ATOM 629 O O . LEU A 1 84 ? -4.902 3.428 9.805 1 58.88 84 LEU A O 1
ATOM 633 N N . ALA A 1 85 ? -5.438 5.359 8.656 1 51.66 85 ALA A N 1
ATOM 634 C CA . ALA A 1 85 ? -6.785 5.492 9.211 1 51.66 85 ALA A CA 1
ATOM 635 C C . ALA A 1 85 ? -7.699 4.391 8.688 1 51.66 85 ALA A C 1
ATOM 637 O O . ALA A 1 85 ? -8.781 4.668 8.164 1 51.66 85 ALA A O 1
ATOM 638 N N . LYS A 1 86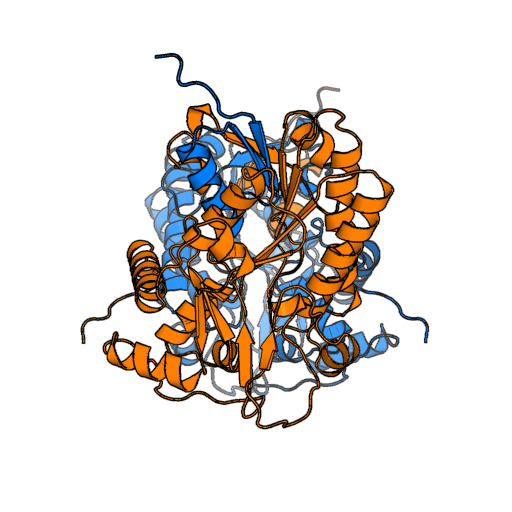 ? -7.223 3.113 8.68 1 52.75 86 LYS A N 1
ATOM 639 C CA . LYS A 1 86 ? -8.078 2.027 8.219 1 52.75 86 LYS A CA 1
ATOM 640 C C . LYS A 1 86 ? -8.93 1.478 9.359 1 52.75 86 LYS A C 1
ATOM 642 O O . LYS A 1 86 ? -8.484 1.435 10.508 1 52.75 86 LYS A O 1
ATOM 647 N N . PRO A 1 87 ? -10.375 1.415 9.078 1 43.31 87 PRO A N 1
ATOM 648 C CA . PRO A 1 87 ? -11.25 0.9 10.141 1 43.31 87 PRO A CA 1
ATOM 649 C C . PRO A 1 87 ? -10.711 -0.379 10.773 1 43.31 87 PRO A C 1
ATOM 651 O O . PRO A 1 87 ? -11.078 -0.712 11.906 1 43.31 87 PRO A O 1
ATOM 654 N N . ASP A 1 88 ? -10.156 -1.244 9.945 1 43.53 88 ASP A N 1
ATOM 655 C CA . ASP A 1 88 ? -10.023 -2.596 10.477 1 43.53 88 ASP A CA 1
ATOM 656 C C . ASP A 1 88 ? -8.984 -2.645 11.594 1 43.53 88 ASP A C 1
ATOM 658 O O . ASP A 1 88 ? -8.094 -1.793 11.656 1 43.53 88 ASP A O 1
ATOM 662 N N . SER A 1 89 ? -9.383 -3.549 12.617 1 45.38 89 SER A N 1
ATOM 663 C CA . SER A 1 89 ? -8.938 -3.857 13.969 1 45.38 89 SER A CA 1
ATOM 664 C C . SER A 1 89 ? -7.434 -4.094 14.023 1 45.38 89 SER A C 1
ATOM 666 O O . SER A 1 89 ? -6.969 -5.211 13.789 1 45.38 89 SER A O 1
ATOM 668 N N . THR A 1 90 ? -6.676 -3.158 13.43 1 50.81 90 THR A N 1
ATOM 669 C CA . THR A 1 90 ? -5.336 -3.457 13.914 1 50.81 90 THR A CA 1
ATOM 670 C C . THR A 1 90 ? -5.277 -3.354 15.438 1 50.81 90 THR A C 1
ATOM 672 O O . THR A 1 90 ? -6.047 -2.605 16.047 1 50.81 90 THR A O 1
ATOM 675 N N . SER A 1 91 ? -4.652 -4.305 16.062 1 56.56 91 SER A N 1
ATOM 676 C CA . SER A 1 91 ? -4.48 -4.289 17.516 1 56.56 91 SER A CA 1
ATOM 677 C C . SER A 1 91 ? -3.793 -3.008 17.984 1 56.56 91 SER A C 1
ATOM 679 O O . SER A 1 91 ? -3.162 -2.312 17.172 1 56.56 91 SER A O 1
ATOM 681 N N . LYS A 1 92 ? -4.137 -2.631 19.188 1 63.28 92 LYS A N 1
ATOM 682 C CA . LYS A 1 92 ? -3.531 -1.487 19.859 1 63.28 92 LYS A CA 1
ATOM 683 C C . LYS A 1 92 ? -2.018 -1.476 19.672 1 63.28 92 LYS A C 1
ATOM 685 O O . LYS A 1 92 ? -1.452 -0.486 19.203 1 63.28 92 LYS A O 1
ATOM 690 N N . GLU A 1 93 ? -1.499 -2.57 19.906 1 62.16 93 GLU A N 1
ATOM 691 C CA . GLU A 1 93 ? -0.041 -2.645 19.922 1 62.16 93 GLU A CA 1
ATOM 692 C C . GLU A 1 93 ? 0.535 -2.545 18.516 1 62.16 93 GLU A C 1
ATOM 694 O O . GLU A 1 93 ? 1.562 -1.897 18.297 1 62.16 93 GLU A O 1
ATOM 699 N N . GLU A 1 94 ? -0.163 -2.994 17.625 1 61.19 94 GLU A N 1
ATOM 700 C CA . GLU A 1 94 ? 0.309 -3.014 16.25 1 61.19 94 GLU A CA 1
ATOM 701 C C . GLU A 1 94 ? 0.213 -1.631 15.609 1 61.19 94 GLU A C 1
ATOM 703 O O . GLU A 1 94 ? 0.871 -1.357 14.602 1 61.19 94 GLU A O 1
ATOM 708 N N . THR A 1 95 ? -0.483 -0.856 16.25 1 71.69 95 THR A N 1
ATOM 709 C CA . THR A 1 95 ? -0.688 0.478 15.695 1 71.69 95 THR A CA 1
ATOM 710 C C . THR A 1 95 ? 0.112 1.517 16.469 1 71.69 95 THR A C 1
ATOM 712 O O . THR A 1 95 ? 0.833 2.324 15.883 1 71.69 95 THR A O 1
ATOM 715 N N . LEU A 1 96 ? 0.093 1.298 17.75 1 78.25 96 LEU A N 1
ATOM 716 C CA . LEU A 1 96 ? 0.618 2.361 18.594 1 78.25 96 LEU A CA 1
ATOM 717 C C . LEU A 1 96 ? 2.143 2.332 18.625 1 78.25 96 LEU A C 1
ATOM 719 O O . LEU A 1 96 ? 2.791 3.371 18.469 1 78.25 96 LEU A O 1
ATOM 723 N N . VAL A 1 97 ? 2.699 1.202 18.719 1 76.62 97 VAL A N 1
ATOM 724 C CA . VAL A 1 97 ? 4.141 1.071 18.891 1 76.62 97 VAL A CA 1
ATOM 725 C C . VAL A 1 97 ? 4.867 1.521 17.625 1 76.62 97 VAL A C 1
ATOM 727 O O . VAL A 1 97 ? 5.762 2.367 17.688 1 76.62 97 VAL A O 1
ATOM 730 N N . PRO A 1 98 ? 4.445 1.091 16.531 1 76.25 98 PRO A N 1
ATOM 731 C CA . PRO A 1 98 ? 5.109 1.56 15.312 1 76.25 98 PRO A CA 1
ATOM 732 C C . PRO A 1 98 ? 4.938 3.061 15.086 1 76.25 98 PRO A C 1
ATOM 734 O O . PRO A 1 98 ? 5.848 3.719 14.57 1 76.25 98 PRO A O 1
ATOM 737 N N . ALA A 1 99 ? 3.834 3.584 15.492 1 85.25 99 ALA A N 1
ATOM 738 C CA . ALA A 1 99 ? 3.594 5.012 15.312 1 85.25 99 ALA A CA 1
ATOM 739 C C . ALA A 1 99 ? 4.559 5.844 16.156 1 85.25 99 ALA A C 1
ATOM 741 O O . ALA A 1 99 ? 5.18 6.781 15.656 1 85.25 99 ALA A O 1
ATOM 742 N N . VAL A 1 100 ? 4.719 5.387 17.328 1 88.88 100 VAL A N 1
ATOM 743 C CA . VAL A 1 100 ? 5.582 6.109 18.266 1 88.88 100 VAL A CA 1
ATOM 744 C C . VAL A 1 100 ? 7.047 5.891 17.875 1 88.88 100 VAL A C 1
ATOM 746 O O . VAL A 1 100 ? 7.801 6.852 17.719 1 88.88 100 VAL A O 1
ATOM 749 N N . ASN A 1 101 ? 7.398 4.695 17.641 1 83.81 101 ASN A N 1
ATOM 750 C CA . ASN A 1 101 ? 8.789 4.375 17.328 1 83.81 101 ASN A CA 1
ATOM 751 C C . ASN A 1 101 ? 9.219 4.961 15.992 1 83.81 101 ASN A C 1
ATOM 753 O O . ASN A 1 101 ? 10.359 5.387 15.828 1 83.81 101 ASN A O 1
ATOM 757 N N . GLY A 1 102 ? 8.336 4.891 15.086 1 87.69 102 GLY A N 1
ATOM 758 C CA . GLY A 1 102 ? 8.633 5.496 13.805 1 87.69 102 GLY A CA 1
ATOM 759 C C . GLY A 1 102 ? 8.914 6.98 13.891 1 87.69 102 GLY A C 1
ATOM 760 O O . GLY A 1 102 ? 9.875 7.473 13.289 1 87.69 102 GLY A O 1
ATOM 761 N N . THR A 1 103 ? 8.102 7.645 14.641 1 93.94 103 THR A N 1
ATOM 762 C CA . THR A 1 103 ? 8.289 9.078 14.852 1 93.94 103 THR A CA 1
ATOM 763 C C . THR A 1 103 ? 9.617 9.352 15.555 1 93.94 103 THR A C 1
ATOM 765 O O . THR A 1 103 ? 10.391 10.211 15.133 1 93.94 103 THR A O 1
ATOM 768 N N . LEU A 1 104 ? 9.883 8.578 16.516 1 93.56 104 LEU A N 1
ATOM 769 C CA . LEU A 1 104 ? 11.109 8.766 17.281 1 93.56 104 LEU A CA 1
ATOM 770 C C . LEU A 1 104 ? 12.336 8.43 16.438 1 93.56 104 LEU A C 1
ATOM 772 O O . LEU A 1 104 ? 13.383 9.055 16.578 1 93.56 104 LEU A O 1
ATOM 776 N N . ASN A 1 105 ? 12.203 7.473 15.602 1 91.56 105 ASN A N 1
ATOM 777 C CA . ASN A 1 105 ? 13.289 7.133 14.688 1 91.56 105 ASN A CA 1
ATOM 778 C C . ASN A 1 105 ? 13.703 8.328 13.836 1 91.56 105 ASN A C 1
ATOM 780 O O . ASN A 1 105 ? 14.883 8.648 13.734 1 91.56 105 ASN A O 1
ATOM 784 N N . VAL A 1 106 ? 12.766 9.008 13.312 1 95.81 106 VAL A N 1
ATOM 785 C CA . VAL A 1 106 ? 13.031 10.188 12.5 1 95.81 106 VAL A CA 1
ATOM 786 C C . VAL A 1 106 ? 13.672 11.273 13.367 1 95.81 106 VAL A C 1
ATOM 788 O O . VAL A 1 106 ? 14.656 11.898 12.961 1 95.81 106 VAL A O 1
ATOM 791 N N . LEU A 1 107 ? 13.164 11.438 14.555 1 98.06 107 LEU A N 1
ATOM 792 C CA . LEU A 1 107 ? 13.656 12.5 15.43 1 98.06 107 LEU A CA 1
ATOM 793 C C . LEU A 1 107 ? 15.062 12.188 15.914 1 98.06 107 LEU A C 1
ATOM 795 O O . LEU A 1 107 ? 15.875 13.094 16.109 1 98.06 107 LEU A O 1
ATOM 799 N N . ARG A 1 108 ? 15.352 10.945 16.062 1 97.19 108 ARG A N 1
ATOM 800 C CA . ARG A 1 108 ? 16.719 10.57 16.422 1 97.19 108 ARG A CA 1
ATOM 801 C C . ARG A 1 108 ? 17.688 10.922 15.297 1 97.19 108 ARG A C 1
ATOM 803 O O . ARG A 1 108 ? 18.812 11.344 15.547 1 97.19 108 ARG A O 1
ATOM 810 N N . SER A 1 109 ? 17.266 10.727 14.094 1 96.38 109 SER A N 1
ATOM 811 C CA . SER A 1 109 ? 18.078 11.172 12.969 1 96.38 109 SER A CA 1
ATOM 812 C C . SER A 1 109 ? 18.234 12.688 12.969 1 96.38 109 SER A C 1
ATOM 814 O O . SER A 1 109 ? 19.328 13.203 12.672 1 96.38 109 SER A O 1
ATOM 816 N N . CYS A 1 110 ? 17.188 13.391 13.328 1 97.88 110 CYS A N 1
ATOM 817 C CA . CYS A 1 110 ? 17.219 14.852 13.398 1 97.88 110 CYS A CA 1
ATOM 818 C C . CYS A 1 110 ? 18.219 15.32 14.445 1 97.88 110 CYS A C 1
ATOM 820 O O . CYS A 1 110 ? 18.938 16.297 14.234 1 97.88 110 CYS A O 1
ATOM 822 N N . LYS A 1 111 ? 18.234 14.648 15.492 1 97.88 111 LYS A N 1
ATOM 823 C CA . LYS A 1 111 ? 19.125 15 16.594 1 97.88 111 LYS A CA 1
ATOM 824 C C . LYS A 1 111 ? 20.594 14.969 16.141 1 97.88 111 LYS A C 1
ATOM 826 O O . LYS A 1 111 ? 21.406 15.758 16.625 1 97.88 111 LYS A O 1
ATOM 831 N N . LYS A 1 112 ? 20.875 14.18 15.188 1 96.31 112 LYS A N 1
ATOM 832 C CA . LYS A 1 112 ? 22.25 14 14.719 1 96.31 112 LYS A CA 1
ATOM 833 C C . LYS A 1 112 ? 22.688 15.156 13.82 1 96.31 112 LYS A C 1
ATOM 835 O O . LYS A 1 112 ? 23.875 15.328 13.547 1 96.31 112 LYS A O 1
ATOM 840 N N . ASN A 1 113 ? 21.766 15.938 13.32 1 95.88 113 ASN A N 1
ATOM 841 C CA . ASN A 1 113 ? 22.047 17.016 12.383 1 95.88 113 ASN A CA 1
ATOM 842 C C . ASN A 1 113 ? 22.219 18.344 13.102 1 95.88 113 ASN A C 1
ATOM 844 O O . ASN A 1 113 ? 21.25 18.984 13.5 1 95.88 113 ASN A O 1
ATOM 848 N N . PRO A 1 114 ? 23.391 18.828 13.211 1 95.19 114 PRO A N 1
ATOM 849 C CA . PRO A 1 114 ? 23.625 20.062 13.945 1 95.19 114 PRO A CA 1
ATOM 850 C C . PRO A 1 114 ? 23.125 21.297 13.18 1 95.19 114 PRO A C 1
ATOM 852 O O . PRO A 1 114 ? 23.047 22.391 13.75 1 95.19 114 PRO A O 1
ATOM 855 N N . PHE A 1 115 ? 22.719 21.125 11.969 1 94.25 115 PHE A N 1
ATOM 856 C CA . PHE A 1 115 ? 22.312 22.266 11.148 1 94.25 115 PHE A CA 1
ATOM 857 C C . PHE A 1 115 ? 20.797 22.297 10.992 1 94.25 115 PHE A C 1
ATOM 859 O O . PHE A 1 115 ? 20.25 23.156 10.289 1 94.25 115 PHE A O 1
ATOM 866 N N . LEU A 1 116 ? 20.156 21.453 11.664 1 96.62 116 LEU A N 1
ATOM 867 C CA . LEU A 1 116 ? 18.703 21.344 11.555 1 96.62 116 LEU A CA 1
ATOM 868 C C . LEU A 1 116 ? 18.031 22.594 12.109 1 96.62 116 LEU A C 1
ATOM 870 O O . LEU A 1 116 ? 18.297 23 13.25 1 96.62 116 LEU A O 1
ATOM 874 N N . LYS A 1 117 ? 17.141 23.188 11.32 1 97.19 117 LYS A N 1
ATOM 875 C CA . LYS A 1 117 ? 16.469 24.422 11.75 1 97.19 117 LYS A CA 1
ATOM 876 C C . LYS A 1 117 ? 15.141 24.109 12.43 1 97.19 117 LYS A C 1
ATOM 878 O O . LYS A 1 117 ? 14.852 24.641 13.5 1 97.19 117 LYS A O 1
ATOM 883 N N . ARG A 1 118 ? 14.336 23.312 11.82 1 98.38 118 ARG A N 1
ATOM 884 C CA . ARG A 1 118 ? 12.984 23.047 12.312 1 98.38 118 ARG A CA 1
ATOM 885 C C . ARG A 1 118 ? 12.461 21.719 11.773 1 98.38 118 ARG A C 1
ATOM 887 O O . ARG A 1 118 ? 12.773 21.328 10.648 1 98.38 118 ARG A O 1
ATOM 894 N N . VAL A 1 119 ? 11.727 21.047 12.609 1 98.69 119 VAL A N 1
ATOM 895 C CA . VAL A 1 119 ? 10.961 19.859 12.211 1 98.69 119 VAL A CA 1
ATOM 896 C C . VAL A 1 119 ? 9.469 20.188 12.234 1 98.69 119 VAL A C 1
ATOM 898 O O . VAL A 1 119 ? 8.961 20.75 13.211 1 98.69 119 VAL A O 1
ATOM 901 N N . VAL A 1 120 ? 8.805 19.953 11.148 1 98.88 120 VAL A N 1
ATOM 902 C CA . VAL A 1 120 ? 7.348 20.047 11.102 1 98.88 120 VAL A CA 1
ATOM 903 C C . VAL A 1 120 ? 6.746 18.641 11.055 1 98.88 120 VAL A C 1
ATOM 905 O O . VAL A 1 120 ? 6.992 17.875 10.117 1 98.88 120 VAL A O 1
ATOM 908 N N . LEU A 1 121 ? 5.961 18.281 12.055 1 98.75 121 LEU A N 1
ATOM 909 C CA . LEU A 1 121 ? 5.328 16.984 12.164 1 98.75 121 LEU A CA 1
ATOM 910 C C . LEU A 1 121 ? 3.859 17.047 11.758 1 98.75 121 LEU A C 1
ATOM 912 O O . LEU A 1 121 ? 3.131 17.938 12.203 1 98.75 121 LEU A O 1
ATOM 916 N N . THR A 1 122 ? 3.473 16.141 10.914 1 98.19 122 THR A N 1
ATOM 917 C CA . THR A 1 122 ? 2.064 16.016 10.547 1 98.19 122 THR A CA 1
ATOM 918 C C . THR A 1 122 ? 1.319 15.148 11.562 1 98.19 122 THR A C 1
ATOM 920 O O . THR A 1 122 ? 1.418 13.922 11.539 1 98.19 122 THR A O 1
ATOM 923 N N . SER A 1 123 ? 0.595 15.758 12.383 1 98 123 SER A N 1
ATOM 924 C CA . SER A 1 123 ? -0.329 15.086 13.289 1 98 123 SER A CA 1
ATOM 925 C C . SER A 1 123 ? -1.729 15 12.688 1 98 123 SER A C 1
ATOM 927 O O . SER A 1 123 ? -1.886 14.672 11.516 1 98 123 SER A O 1
ATOM 929 N N . SER A 1 124 ? -2.723 15.07 13.531 1 97.38 124 SER A N 1
ATOM 930 C CA . SER A 1 124 ? -4.102 14.953 13.07 1 97.38 124 SER A CA 1
ATOM 931 C C . SER A 1 124 ? -5.066 15.625 14.039 1 97.38 124 SER A C 1
ATOM 933 O O . SER A 1 124 ? -4.805 15.68 15.242 1 97.38 124 SER A O 1
ATOM 935 N N . SER A 1 125 ? -6.172 16.062 13.5 1 97.5 125 SER A N 1
ATOM 936 C CA . SER A 1 125 ? -7.219 16.578 14.375 1 97.5 125 SER A CA 1
ATOM 937 C C . SER A 1 125 ? -7.781 15.492 15.273 1 97.5 125 SER A C 1
ATOM 939 O O . SER A 1 125 ? -8.422 15.781 16.281 1 97.5 125 SER A O 1
ATOM 941 N N . SER A 1 126 ? -7.555 14.258 14.906 1 94.81 126 SER A N 1
ATOM 942 C CA . SER A 1 126 ? -8.008 13.156 15.75 1 94.81 126 SER A CA 1
ATOM 943 C C . SER A 1 126 ? -7.281 13.156 17.094 1 94.81 126 SER A C 1
ATOM 945 O O . SER A 1 126 ? -7.738 12.539 18.047 1 94.81 126 SER A O 1
ATOM 947 N N . ALA A 1 127 ? -6.203 13.812 17.156 1 96.62 127 ALA A N 1
ATOM 948 C CA . ALA A 1 127 ? -5.473 13.922 18.422 1 96.62 127 ALA A CA 1
ATOM 949 C C . ALA A 1 127 ? -6.117 14.961 19.328 1 96.62 127 ALA A C 1
ATOM 951 O O . ALA A 1 127 ? -5.727 15.102 20.5 1 96.62 127 ALA A O 1
ATOM 952 N N . VAL A 1 128 ? -7.191 15.617 18.875 1 96.69 128 VAL A N 1
ATOM 953 C CA . VAL A 1 128 ? -7.793 16.719 19.625 1 96.69 128 VAL A CA 1
ATOM 954 C C . VAL A 1 128 ? -9.273 16.453 19.844 1 96.69 128 VAL A C 1
ATOM 956 O O . VAL A 1 128 ? -9.805 16.719 20.922 1 96.69 128 VAL A O 1
ATOM 959 N N . ARG A 1 129 ? -9.961 15.734 19.047 1 93.38 129 ARG A N 1
ATOM 960 C CA . ARG A 1 129 ? -11.398 15.945 18.906 1 93.38 129 ARG A CA 1
ATOM 961 C C . ARG A 1 129 ? -12.188 14.82 19.562 1 93.38 129 ARG A C 1
ATOM 963 O O . ARG A 1 129 ? -13.414 14.867 19.641 1 93.38 129 ARG A O 1
ATOM 970 N N . ILE A 1 130 ? -11.5 13.836 20.016 1 90.69 130 ILE A N 1
ATOM 971 C CA . ILE A 1 130 ? -12.219 12.727 20.641 1 90.69 130 ILE A CA 1
ATOM 972 C C . ILE A 1 130 ? -12.43 13.016 22.125 1 90.69 130 ILE A C 1
ATOM 974 O O . ILE A 1 130 ? -11.484 12.945 22.922 1 90.69 130 ILE A O 1
ATOM 978 N N . ARG A 1 131 ? -13.625 13.297 22.516 1 85.06 131 ARG A N 1
ATOM 979 C CA . ARG A 1 131 ? -13.891 13.711 23.891 1 85.06 131 ARG A CA 1
ATOM 980 C C . ARG A 1 131 ? -15.188 13.102 24.406 1 85.06 131 ARG A C 1
ATOM 982 O O . ARG A 1 131 ? -16.094 12.812 23.625 1 85.06 131 ARG A O 1
ATOM 989 N N . ASP A 1 132 ? -15.078 12.555 25.656 1 70.19 132 ASP A N 1
ATOM 990 C CA . ASP A 1 132 ? -16.219 11.961 26.359 1 70.19 132 ASP A CA 1
ATOM 991 C C . ASP A 1 132 ? -17.219 13.031 26.781 1 70.19 132 ASP A C 1
ATOM 993 O O . ASP A 1 132 ? -18.047 12.797 27.656 1 70.19 132 ASP A O 1
ATOM 997 N N . ASP A 1 133 ? -16.828 14.156 26.453 1 59.91 133 ASP A N 1
ATOM 998 C CA . ASP A 1 133 ? -17.672 15.109 27.172 1 59.91 133 ASP A CA 1
ATOM 999 C C . ASP A 1 133 ? -19.141 14.844 26.906 1 59.91 133 ASP A C 1
ATOM 1001 O O . ASP A 1 133 ? -19.547 14.555 25.781 1 59.91 133 ASP A O 1
ATOM 1005 N N . GLY A 1 134 ? -19.781 14.07 27.703 1 50.84 134 GLY A N 1
ATOM 1006 C CA . GLY A 1 134 ? -21.234 13.961 27.75 1 50.84 134 GLY A CA 1
ATOM 1007 C C . GLY A 1 134 ? -21.938 14.867 26.766 1 50.84 134 GLY A C 1
ATOM 1008 O O . GLY A 1 134 ? -21.297 15.695 26.109 1 50.84 134 GLY A O 1
ATOM 1009 N N . GLN A 1 135 ? -23.234 14.43 26.391 1 46.81 135 GLN A N 1
ATOM 1010 C CA . GLN A 1 135 ? -24.297 15.148 25.703 1 46.81 135 GLN A CA 1
ATOM 1011 C C . GLN A 1 135 ? -24.188 16.656 25.922 1 46.81 135 GLN A C 1
ATOM 1013 O O . GLN A 1 135 ? -25.188 17.328 26.188 1 46.81 135 GLN A O 1
ATOM 1018 N N . SER A 1 136 ? -23.047 17.078 26.453 1 46.59 136 SER A N 1
ATOM 1019 C CA . SER A 1 136 ? -23.438 18.469 26.703 1 46.59 136 SER A CA 1
ATOM 1020 C C . SER A 1 136 ? -23.734 19.203 25.406 1 46.59 136 SER A C 1
ATOM 1022 O O . SER A 1 136 ? -23.016 19.031 24.422 1 46.59 136 SER A O 1
ATOM 1024 N N . SER A 1 137 ? -24.953 19.391 25.109 1 51.44 137 SER A N 1
ATOM 1025 C CA . SER A 1 137 ? -25.734 20.141 24.125 1 51.44 137 SER A CA 1
ATOM 1026 C C . SER A 1 137 ? -24.969 21.359 23.625 1 51.44 137 SER A C 1
ATOM 1028 O O . SER A 1 137 ? -25.406 22.031 22.688 1 51.44 137 SER A O 1
ATOM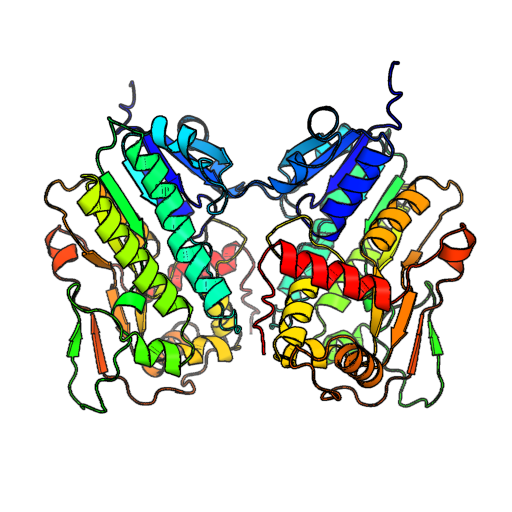 1030 N N . SER A 1 138 ? -23.75 21.688 24.297 1 59.06 138 SER A N 1
ATOM 1031 C CA . SER A 1 138 ? -23.234 23 23.891 1 59.06 138 SER A CA 1
ATOM 1032 C C . SER A 1 138 ? -22.109 22.844 22.875 1 59.06 138 SER A C 1
ATOM 1034 O O . SER A 1 138 ? -21.312 21.906 22.953 1 59.06 138 SER A O 1
ATOM 1036 N N . ASN A 1 139 ? -22.125 23.531 21.844 1 72.75 139 ASN A N 1
ATOM 1037 C CA . ASN A 1 139 ? -21.141 23.703 20.797 1 72.75 139 ASN A CA 1
ATOM 1038 C C . ASN A 1 139 ? -19.781 24.125 21.344 1 72.75 139 ASN A C 1
ATOM 1040 O O . ASN A 1 139 ? -19.625 25.25 21.797 1 72.75 139 ASN A O 1
ATOM 1044 N N . ILE A 1 140 ? -18.906 23.188 21.547 1 84.94 140 ILE A N 1
ATOM 1045 C CA . ILE A 1 140 ? -17.594 23.5 22.109 1 84.94 140 ILE A CA 1
ATOM 1046 C C . ILE A 1 140 ? -16.609 23.812 20.984 1 84.94 140 ILE A C 1
ATOM 1048 O O . ILE A 1 140 ? -16.656 23.188 19.922 1 84.94 140 ILE A O 1
ATOM 1052 N N . SER A 1 141 ? -15.836 24.844 21.266 1 92.62 141 SER A N 1
ATOM 1053 C CA . SER A 1 141 ? -14.758 25.203 20.344 1 92.62 141 SER A CA 1
ATOM 1054 C C . SER A 1 141 ? -13.414 24.672 20.844 1 92.62 141 SER A C 1
ATOM 1056 O O . SER A 1 141 ? -12.875 25.156 21.844 1 92.62 141 SER A O 1
ATOM 1058 N N . LEU A 1 142 ? -12.93 23.688 20.125 1 95.38 142 LEU A N 1
ATOM 1059 C CA . LEU A 1 142 ? -11.664 23.078 20.5 1 95.38 142 LEU A CA 1
ATOM 1060 C C . LEU A 1 142 ? -10.484 23.797 19.875 1 95.38 142 LEU A C 1
ATOM 1062 O O . LEU A 1 142 ? -10.547 24.188 18.703 1 95.38 142 LEU A O 1
ATOM 1066 N N . ASP A 1 143 ? -9.5 23.984 20.703 1 97 143 ASP A N 1
ATOM 1067 C CA . ASP A 1 143 ? -8.273 24.578 20.172 1 97 143 ASP A CA 1
ATOM 1068 C C . ASP A 1 143 ? -7.082 23.641 20.375 1 97 143 ASP A C 1
ATOM 1070 O O . ASP A 1 143 ? -7.258 22.469 20.703 1 97 143 ASP A O 1
ATOM 1074 N N . GLU A 1 144 ? -5.852 24.125 20.141 1 97.69 144 GLU A N 1
ATOM 1075 C CA . GLU A 1 144 ? -4.66 23.297 20.047 1 97.69 144 GLU A CA 1
ATOM 1076 C C . GLU A 1 144 ? -4.227 22.797 21.422 1 97.69 144 GLU A C 1
ATOM 1078 O O . GLU A 1 144 ? -3.383 21.906 21.531 1 97.69 144 GLU A O 1
ATOM 1083 N N . THR A 1 145 ? -4.797 23.344 22.5 1 96.94 145 THR A N 1
ATOM 1084 C CA . THR A 1 145 ? -4.441 22.891 23.844 1 96.94 145 THR A CA 1
ATOM 1085 C C . THR A 1 145 ? -5.184 21.609 24.188 1 96.94 145 THR A C 1
ATOM 1087 O O . THR A 1 145 ? -4.832 20.938 25.156 1 96.94 145 THR A O 1
ATOM 1090 N N . ALA A 1 146 ? -6.164 21.312 23.438 1 95.81 146 ALA A N 1
ATOM 1091 C CA . ALA A 1 146 ? -6.977 20.125 23.703 1 95.81 146 ALA A CA 1
ATOM 1092 C C . ALA A 1 146 ? -6.273 18.859 23.25 1 95.81 146 ALA A C 1
ATOM 1094 O O . ALA A 1 146 ? -5.516 18.875 22.266 1 95.81 146 ALA A O 1
ATOM 1095 N N . TRP A 1 147 ? -6.543 17.781 24.016 1 96.88 147 TRP A N 1
ATOM 1096 C CA . TRP A 1 147 ? -6.117 16.422 23.641 1 96.88 147 TRP A CA 1
ATOM 1097 C C . TRP A 1 147 ? -7.289 15.453 23.688 1 96.88 147 TRP A C 1
ATOM 1099 O O . TRP A 1 147 ? -8.133 15.523 24.594 1 96.88 147 TRP A O 1
ATOM 1109 N N . SER A 1 148 ? -7.223 14.586 22.734 1 95.31 148 SER A N 1
ATOM 1110 C CA . SER A 1 148 ? -8.242 13.539 22.734 1 95.31 148 SER A CA 1
ATOM 1111 C C . SER A 1 148 ? -8.125 12.648 23.969 1 95.31 148 SER A C 1
ATOM 1113 O O . SER A 1 148 ? -7.023 12.406 24.453 1 95.31 148 SER A O 1
ATOM 1115 N N . SER A 1 149 ? -9.328 12.148 24.359 1 93.25 149 SER A N 1
ATOM 1116 C CA . SER A 1 149 ? -9.406 11.289 25.531 1 93.25 149 SER A CA 1
ATOM 1117 C C . SER A 1 149 ? -8.836 9.906 25.25 1 93.25 149 SER A C 1
ATOM 1119 O O . SER A 1 149 ? -9.391 9.148 24.453 1 93.25 149 SER A O 1
ATOM 1121 N N . VAL A 1 150 ? -7.781 9.609 25.984 1 91.62 150 VAL A N 1
ATOM 1122 C CA . VAL A 1 150 ? -7.129 8.32 25.797 1 91.62 150 VAL A CA 1
ATOM 1123 C C . VAL A 1 150 ? -8.078 7.195 26.203 1 91.62 150 VAL A C 1
ATOM 1125 O O . VAL A 1 150 ? -8.305 6.262 25.422 1 91.62 150 VAL A O 1
ATOM 1128 N N . PRO A 1 151 ? -8.797 7.281 27.328 1 89.19 151 PRO A N 1
ATOM 1129 C CA . PRO A 1 151 ? -9.711 6.207 27.719 1 89.19 151 PRO A CA 1
ATOM 1130 C C . PRO A 1 151 ? -10.852 6.012 26.719 1 89.19 151 PRO A C 1
ATOM 1132 O O . PRO A 1 151 ? -11.25 4.875 26.453 1 89.19 151 PRO A O 1
ATOM 1135 N N . LEU A 1 152 ? -11.305 7.078 26.188 1 87.31 152 LEU A N 1
ATOM 1136 C CA . LEU A 1 152 ? -12.398 6.965 25.234 1 87.31 152 LEU A CA 1
ATOM 1137 C C . LEU A 1 152 ? -11.922 6.301 23.953 1 87.31 152 LEU A C 1
ATOM 1139 O O . LEU A 1 152 ? -12.633 5.465 23.375 1 87.31 152 LEU A O 1
ATOM 1143 N N . CYS A 1 153 ? -10.781 6.688 23.516 1 88.44 153 CYS A N 1
ATOM 1144 C CA . CYS A 1 153 ? -10.227 6.066 2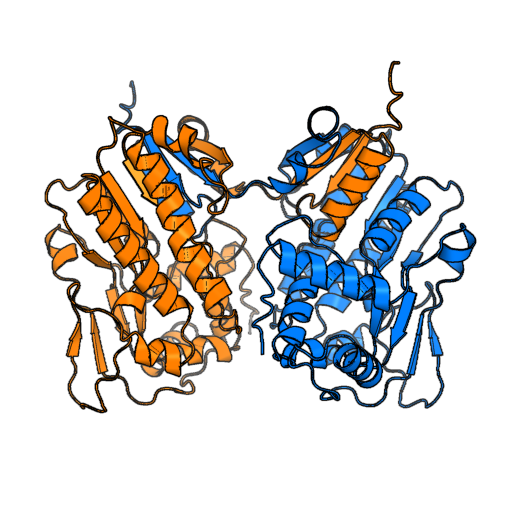2.312 1 88.44 153 CYS A CA 1
ATOM 1145 C C . CYS A 1 153 ? -10.062 4.562 22.516 1 88.44 153 CYS A C 1
ATOM 1147 O O . CYS A 1 153 ? -10.367 3.783 21.609 1 88.44 153 CYS A O 1
ATOM 1149 N N . GLU A 1 154 ? -9.602 4.238 23.656 1 83.25 154 GLU A N 1
ATOM 1150 C CA . GLU A 1 154 ? -9.414 2.82 23.953 1 83.25 154 GLU A CA 1
ATOM 1151 C C . GLU A 1 154 ? -10.75 2.084 23.984 1 83.25 154 GLU A C 1
ATOM 1153 O O . GLU A 1 154 ? -10.883 1.002 23.406 1 83.25 154 GLU A O 1
ATOM 1158 N N . LYS A 1 155 ? -11.703 2.693 24.609 1 80.31 155 LYS A N 1
ATOM 1159 C CA . LYS A 1 155 ? -13.023 2.09 24.734 1 80.31 155 LYS A CA 1
ATOM 1160 C C . LYS A 1 155 ? -13.672 1.88 23.375 1 80.31 155 LYS A C 1
ATOM 1162 O O . LYS A 1 155 ? -14.305 0.851 23.141 1 80.31 155 LYS A O 1
ATOM 1167 N N . MET A 1 156 ? -13.375 2.83 22.547 1 78.12 156 MET A N 1
ATOM 1168 C CA . MET A 1 156 ? -14.039 2.803 21.234 1 78.12 156 MET A CA 1
ATOM 1169 C C . MET A 1 156 ? -13.133 2.178 20.188 1 78.12 156 MET A C 1
ATOM 1171 O O . MET A 1 156 ? -13.477 2.164 19 1 78.12 156 MET A O 1
ATOM 1175 N N . HIS A 1 157 ? -11.992 1.798 20.531 1 78.19 157 HIS A N 1
ATOM 1176 C CA . HIS A 1 157 ? -11.023 1.148 19.656 1 78.19 157 HIS A CA 1
ATOM 1177 C C . HIS A 1 157 ? -10.617 2.064 18.516 1 78.19 157 HIS A C 1
ATOM 1179 O O . HIS A 1 157 ? -10.523 1.622 17.359 1 78.19 157 HIS A O 1
ATOM 1185 N N . LEU A 1 158 ? -10.5 3.314 18.875 1 83.44 158 LEU A N 1
ATOM 1186 C CA . LEU A 1 158 ? -10.008 4.293 17.906 1 83.44 158 LEU A CA 1
ATOM 1187 C C . LEU A 1 158 ? -8.484 4.355 17.922 1 83.44 158 LEU A C 1
ATOM 1189 O O . LEU A 1 158 ? -7.902 5.348 18.359 1 83.44 158 LEU A O 1
ATOM 1193 N N . TRP A 1 159 ? -7.914 3.418 17.344 1 80.56 159 TRP A N 1
ATOM 1194 C CA . TRP A 1 159 ? -6.477 3.191 17.469 1 80.56 159 TRP A CA 1
ATOM 1195 C C . TRP A 1 159 ? -5.691 4.215 16.656 1 80.56 159 TRP A C 1
ATOM 1197 O O . TRP A 1 159 ? -4.59 4.609 17.047 1 80.56 159 TRP A O 1
ATOM 1207 N N . TYR A 1 160 ? -6.215 4.645 15.602 1 85.06 160 TYR A N 1
ATOM 1208 C CA . TYR A 1 160 ? -5.562 5.688 14.82 1 85.06 160 TYR A CA 1
ATOM 1209 C C . TYR A 1 160 ? -5.422 6.969 15.625 1 85.06 160 TYR A C 1
ATOM 1211 O O . TYR A 1 160 ? -4.344 7.566 15.68 1 85.06 160 TYR A O 1
ATOM 1219 N N . ALA A 1 161 ? -6.523 7.352 16.172 1 90.81 161 ALA A N 1
ATOM 1220 C CA . ALA A 1 161 ? -6.496 8.57 16.984 1 90.81 161 ALA A CA 1
ATOM 1221 C C . ALA A 1 161 ? -5.484 8.445 18.125 1 90.81 161 ALA A C 1
ATOM 1223 O O . ALA A 1 161 ? -4.711 9.375 18.375 1 90.81 161 ALA A O 1
ATOM 1224 N N . LEU A 1 162 ? -5.527 7.348 18.719 1 89.94 162 LEU A N 1
ATOM 1225 C CA . LEU A 1 162 ? -4.602 7.109 19.828 1 89.94 162 LEU A CA 1
ATOM 1226 C C . LEU A 1 162 ? -3.156 7.137 19.328 1 89.94 162 LEU A C 1
ATOM 1228 O O . LEU A 1 162 ? -2.279 7.68 20.016 1 89.94 162 LEU A O 1
ATOM 1232 N N . ALA A 1 163 ? -2.936 6.555 18.188 1 89.12 163 ALA A N 1
ATOM 1233 C CA . ALA A 1 163 ? -1.597 6.562 17.609 1 89.12 163 ALA A CA 1
ATOM 1234 C C . ALA A 1 163 ? -1.108 7.988 17.375 1 89.12 163 ALA A C 1
ATOM 1236 O O . ALA A 1 163 ? 0.046 8.312 17.656 1 89.12 163 ALA A O 1
ATOM 1237 N N . LYS A 1 164 ? -1.998 8.789 16.891 1 94.56 164 LYS A N 1
ATOM 1238 C CA . LYS A 1 164 ? -1.624 10.172 16.625 1 94.56 164 LYS A CA 1
ATOM 1239 C C . LYS A 1 164 ? -1.374 10.938 17.922 1 94.56 164 LYS A C 1
ATOM 1241 O O . LYS A 1 164 ? -0.452 11.75 18 1 94.56 164 LYS A O 1
ATOM 1246 N N . VAL A 1 165 ? -2.145 10.68 18.906 1 95.56 165 VAL A N 1
ATOM 1247 C CA . VAL A 1 165 ? -1.933 11.305 20.219 1 95.56 165 VAL A CA 1
ATOM 1248 C C . VAL A 1 165 ? -0.559 10.914 20.75 1 95.56 165 VAL A C 1
ATOM 1250 O O . VAL A 1 165 ? 0.248 11.781 21.094 1 95.56 165 VAL A O 1
ATOM 1253 N N . PHE A 1 166 ? -0.293 9.672 20.781 1 93.19 166 PHE A N 1
ATOM 1254 C CA . PHE A 1 166 ? 0.923 9.172 21.406 1 93.19 166 PHE A CA 1
ATOM 1255 C C . PHE A 1 166 ? 2.154 9.562 20.609 1 93.19 166 PHE A C 1
ATOM 1257 O O . PHE A 1 166 ? 3.18 9.945 21.172 1 93.19 166 PHE A O 1
ATOM 1264 N N . ALA A 1 167 ? 2.066 9.453 19.359 1 94.69 167 ALA A N 1
ATOM 1265 C CA . ALA A 1 167 ? 3.195 9.836 18.516 1 94.69 167 ALA A CA 1
ATOM 1266 C C . ALA A 1 167 ? 3.529 11.32 18.688 1 94.69 167 ALA A C 1
ATOM 1268 O O . ALA A 1 167 ? 4.699 11.688 18.797 1 94.69 167 ALA A O 1
ATOM 1269 N N . GLU A 1 168 ? 2.516 12.125 18.719 1 98 168 GLU A N 1
ATOM 1270 C CA . GLU A 1 168 ? 2.742 13.562 18.859 1 98 168 GLU A CA 1
ATOM 1271 C C . GLU A 1 168 ? 3.314 13.891 20.234 1 98 168 GLU A C 1
ATOM 1273 O O . GLU A 1 168 ? 4.258 14.672 20.344 1 98 168 GLU A O 1
ATOM 1278 N N . LYS A 1 169 ? 2.779 13.297 21.25 1 97.25 169 LYS A N 1
ATOM 1279 C CA . LYS A 1 169 ? 3.289 13.539 22.594 1 97.25 169 LYS A CA 1
ATOM 1280 C C . LYS A 1 169 ? 4.742 13.086 22.719 1 97.25 169 LYS A C 1
ATOM 1282 O O . LYS A 1 169 ? 5.562 13.789 23.328 1 97.25 169 LYS A O 1
ATOM 1287 N N . ALA A 1 170 ? 5 11.945 22.188 1 95.69 170 ALA A N 1
ATOM 1288 C CA . ALA A 1 170 ? 6.375 11.453 22.188 1 95.69 170 ALA A CA 1
ATOM 1289 C C . ALA A 1 170 ? 7.309 12.414 21.453 1 95.69 170 ALA A C 1
ATOM 1291 O O . ALA A 1 170 ? 8.438 12.648 21.891 1 95.69 170 ALA A O 1
ATOM 1292 N N . ALA A 1 171 ? 6.863 12.914 20.391 1 98.44 171 ALA A N 1
ATOM 1293 C CA . ALA A 1 171 ? 7.66 13.859 19.609 1 98.44 171 ALA A CA 1
ATOM 1294 C C . ALA A 1 171 ? 7.961 15.117 20.422 1 98.44 171 ALA A C 1
ATOM 1296 O O . ALA A 1 171 ? 9.102 15.594 20.453 1 98.44 171 ALA A O 1
ATOM 1297 N N . TRP A 1 172 ? 6.984 15.625 21.062 1 98.69 172 TRP A N 1
ATOM 1298 C CA . TRP A 1 172 ? 7.156 16.828 21.875 1 98.69 172 TRP A CA 1
ATOM 1299 C C . TRP A 1 172 ? 8.164 16.594 22.984 1 98.69 172 TRP A C 1
ATOM 1301 O O . TRP A 1 172 ? 9.047 17.422 23.219 1 98.69 172 TRP A O 1
ATOM 1311 N N . GLU A 1 173 ? 7.996 15.5 23.672 1 97.69 173 GLU A N 1
ATOM 1312 C CA . GLU A 1 173 ? 8.922 15.172 24.75 1 97.69 173 GLU A CA 1
ATOM 1313 C C . GLU A 1 173 ? 10.352 15.07 24.25 1 97.69 173 GLU A C 1
ATOM 1315 O O . GLU A 1 173 ? 11.273 15.648 24.828 1 97.69 173 GLU A O 1
ATOM 1320 N N . PHE A 1 174 ? 10.539 14.422 23.203 1 98.25 174 PHE A N 1
ATOM 1321 C CA . PHE A 1 174 ? 11.867 14.219 22.625 1 98.25 174 PHE A CA 1
ATOM 1322 C C . PHE A 1 174 ? 12.469 15.539 22.172 1 98.25 174 PHE A C 1
ATOM 1324 O O . PHE A 1 174 ? 13.648 15.812 22.406 1 98.25 174 PHE A O 1
ATOM 1331 N N . ALA A 1 175 ? 11.68 16.281 21.516 1 98.56 175 ALA A N 1
ATOM 1332 C CA . ALA A 1 175 ? 12.141 17.578 21.016 1 98.56 175 ALA A CA 1
ATOM 1333 C C . ALA A 1 175 ? 12.594 18.484 22.156 1 98.56 175 ALA A C 1
ATOM 1335 O O . ALA A 1 175 ? 13.633 19.125 22.078 1 98.56 175 ALA A O 1
ATOM 1336 N N . LYS A 1 176 ? 11.797 18.484 23.141 1 97.94 176 LYS A N 1
ATOM 1337 C CA . LYS A 1 176 ? 12.125 19.281 24.312 1 97.94 176 LYS A CA 1
ATOM 1338 C C . LYS A 1 176 ? 13.445 18.828 24.938 1 97.94 176 LYS A C 1
ATOM 1340 O O . LYS A 1 176 ? 14.32 19.656 25.234 1 97.94 176 LYS A O 1
ATOM 1345 N N . GLU A 1 177 ? 13.578 17.578 25.047 1 97.81 177 GLU A N 1
ATOM 1346 C CA . GLU A 1 177 ? 14.75 17 25.688 1 97.81 177 GLU A CA 1
ATOM 1347 C C . GLU A 1 177 ? 16.016 17.234 24.859 1 97.81 177 GLU A C 1
ATOM 1349 O O . GLU A 1 177 ? 17.109 17.281 25.406 1 97.81 177 GLU A O 1
ATOM 1354 N N . ASN A 1 178 ? 15.859 17.406 23.625 1 97.94 178 ASN A N 1
ATOM 1355 C CA . ASN A 1 178 ? 17.031 17.422 22.766 1 97.94 178 ASN A CA 1
ATOM 1356 C C . ASN A 1 178 ? 17.188 18.75 22.047 1 97.94 178 ASN A C 1
ATOM 1358 O O . ASN A 1 178 ? 17.969 18.875 21.094 1 97.94 178 ASN A O 1
ATOM 1362 N N . GLY A 1 179 ? 16.359 19.734 22.391 1 97.69 179 GLY A N 1
ATOM 1363 C CA . GLY A 1 179 ? 16.469 21.078 21.844 1 97.69 179 GLY A CA 1
ATOM 1364 C C . GLY A 1 179 ? 16.109 21.156 20.375 1 97.69 179 GLY A C 1
ATOM 1365 O O . GLY A 1 179 ? 16.75 21.891 19.609 1 97.69 179 GLY A O 1
ATOM 1366 N N . ILE A 1 180 ? 15.211 20.375 19.906 1 98.25 180 ILE A N 1
ATOM 1367 C CA . ILE A 1 180 ? 14.719 20.406 18.531 1 98.25 180 ILE A CA 1
ATOM 1368 C C . ILE A 1 180 ? 13.547 21.375 18.422 1 98.25 180 ILE A C 1
ATOM 1370 O O . ILE A 1 180 ? 12.617 21.328 19.234 1 98.25 180 ILE A O 1
ATOM 1374 N N . ASP A 1 181 ? 13.641 22.344 17.469 1 98.62 181 ASP A N 1
ATOM 1375 C CA . ASP A 1 181 ? 12.492 23.203 17.172 1 98.62 181 ASP A CA 1
ATOM 1376 C C . ASP A 1 181 ? 11.414 22.422 16.422 1 98.62 181 ASP A C 1
ATOM 1378 O O . ASP A 1 181 ? 11.531 22.203 15.219 1 98.62 181 ASP A O 1
ATOM 1382 N N . LEU A 1 182 ? 10.359 22.094 17.156 1 98.81 182 LEU A N 1
ATOM 1383 C CA . LEU A 1 182 ? 9.273 21.281 16.625 1 98.81 182 LEU A CA 1
ATOM 1384 C C . LEU A 1 182 ? 7.996 22.094 16.484 1 98.81 182 LEU A C 1
ATOM 1386 O O . LEU A 1 182 ? 7.648 22.859 17.391 1 98.81 182 LEU A O 1
ATOM 1390 N N . VAL A 1 183 ? 7.332 21.969 15.383 1 98.81 183 VAL A N 1
ATOM 1391 C CA . VAL A 1 183 ? 5.973 22.453 15.164 1 98.81 183 VAL A CA 1
ATOM 1392 C C . VAL A 1 183 ? 5.113 21.328 14.594 1 98.81 183 VAL A C 1
ATOM 1394 O O . VAL A 1 183 ? 5.582 20.516 13.789 1 98.81 183 VAL A O 1
ATOM 1397 N N . THR A 1 184 ? 3.865 21.25 15.055 1 98.81 184 THR A N 1
ATOM 1398 C CA . THR A 1 184 ? 2.992 20.203 14.539 1 98.81 184 THR A CA 1
ATOM 1399 C C . THR A 1 184 ? 1.775 20.797 13.844 1 98.81 184 THR A C 1
ATOM 1401 O O . THR A 1 184 ? 1.245 21.828 14.281 1 98.81 184 THR A O 1
ATOM 1404 N N . VAL A 1 185 ? 1.42 20.281 12.734 1 98.81 185 VAL A N 1
ATOM 1405 C CA . VAL A 1 185 ? 0.201 20.625 12.008 1 98.81 185 VAL A CA 1
ATOM 1406 C C . VAL A 1 185 ? -0.822 19.5 12.172 1 98.81 185 VAL A C 1
ATOM 1408 O O . VAL A 1 185 ? -0.483 18.312 12.047 1 98.81 185 VAL A O 1
ATOM 1411 N N . LEU A 1 186 ? -2.051 19.859 12.477 1 98.75 186 LEU A N 1
ATOM 1412 C CA . LEU A 1 186 ? -3.117 18.906 12.773 1 98.75 186 LEU A CA 1
ATOM 1413 C C . LEU A 1 186 ? -4.254 19.047 11.766 1 98.75 186 LEU A C 1
ATOM 1415 O O . LEU A 1 186 ? -5.293 19.625 12.07 1 98.75 186 LEU A O 1
ATOM 1419 N N . PRO A 1 187 ? -4.07 18.422 10.641 1 98.5 187 PRO A N 1
ATOM 1420 C CA . PRO A 1 187 ? -5.145 18.5 9.648 1 98.5 187 PRO A CA 1
ATOM 1421 C C . PRO A 1 187 ? -6.391 17.734 10.07 1 98.5 187 PRO A C 1
ATOM 1423 O O . PRO A 1 187 ? -6.297 16.75 10.812 1 98.5 187 PRO A O 1
ATOM 1426 N N . SER A 1 188 ? -7.52 18.25 9.602 1 98 188 SER A N 1
ATOM 1427 C CA . SER A 1 188 ? -8.758 17.469 9.68 1 98 188 SER A CA 1
ATOM 1428 C C . SER A 1 188 ? -8.898 16.547 8.484 1 98 188 SER A C 1
ATOM 1430 O O . SER A 1 188 ? -7.898 16.062 7.938 1 98 188 SER A O 1
ATOM 1432 N N . PHE A 1 189 ? -10.109 16.156 8.109 1 96.88 189 PHE A N 1
ATOM 1433 C CA . PHE A 1 189 ? -10.336 15.273 6.973 1 96.88 189 PHE A CA 1
ATOM 1434 C C . PHE A 1 189 ? -9.867 15.93 5.676 1 96.88 189 PHE A C 1
ATOM 1436 O O . PHE A 1 189 ? -10.453 16.922 5.23 1 96.88 189 PHE A O 1
ATOM 1443 N N . VAL A 1 190 ? -8.875 15.391 5.051 1 97.44 190 VAL A N 1
ATOM 1444 C CA . VAL A 1 190 ? -8.219 16.031 3.916 1 97.44 190 VAL A CA 1
ATOM 1445 C C . VAL A 1 190 ? -8.914 15.633 2.619 1 97.44 190 VAL A C 1
ATOM 1447 O O . VAL A 1 190 ? -9.102 14.445 2.346 1 97.44 190 VAL A O 1
ATOM 1450 N N . ILE A 1 191 ? -9.297 16.641 1.869 1 97.5 191 ILE A N 1
ATOM 1451 C CA . ILE A 1 191 ? -9.969 16.453 0.59 1 97.5 191 ILE A CA 1
ATOM 1452 C C . ILE A 1 191 ? -9.227 17.219 -0.503 1 97.5 191 ILE A C 1
ATOM 1454 O O . ILE A 1 191 ? -8.758 18.344 -0.278 1 97.5 191 ILE A O 1
ATOM 1458 N N . GLY A 1 192 ? -9.125 16.641 -1.69 1 97.06 192 GLY A N 1
ATOM 1459 C CA . GLY A 1 192 ? -8.531 17.312 -2.838 1 97.06 192 GLY A CA 1
ATOM 1460 C C . GLY A 1 192 ? -7.992 16.344 -3.879 1 97.06 192 GLY A C 1
ATOM 1461 O O . GLY A 1 192 ? -8.219 15.141 -3.789 1 97.06 192 GLY A O 1
ATOM 1462 N N . PRO A 1 193 ? -7.25 16.891 -4.887 1 95.81 193 PRO A N 1
ATOM 1463 C CA . PRO A 1 193 ? -6.727 16.047 -5.953 1 95.81 193 PRO A CA 1
ATOM 1464 C C . PRO A 1 193 ? -5.617 15.109 -5.477 1 95.81 193 PRO A C 1
ATOM 1466 O O . PRO A 1 193 ? -4.801 15.492 -4.637 1 95.81 193 PRO A O 1
ATOM 1469 N N . SER A 1 194 ? -5.629 13.93 -6.023 1 90.62 194 SER A N 1
ATOM 1470 C CA . SER A 1 194 ? -4.52 13 -5.816 1 90.62 194 SER A CA 1
ATOM 1471 C C . SER A 1 194 ? -3.461 13.156 -6.898 1 90.62 194 SER A C 1
ATOM 1473 O O . SER A 1 194 ? -3.775 13.133 -8.094 1 90.62 194 SER A O 1
ATOM 1475 N N . LEU A 1 195 ? -2.217 13.344 -6.473 1 87.19 195 LEU A N 1
ATOM 1476 C CA . LEU A 1 195 ? -1.137 13.406 -7.449 1 87.19 195 LEU A CA 1
ATOM 1477 C C . LEU A 1 195 ? -0.738 12.008 -7.906 1 87.19 195 LEU A C 1
ATOM 1479 O O . LEU A 1 195 ? -0.3 11.82 -9.047 1 87.19 195 LEU A O 1
ATOM 1483 N N . SER A 1 196 ? -0.917 11.062 -6.984 1 80.81 196 SER A N 1
ATOM 1484 C CA . SER A 1 196 ? -0.673 9.656 -7.309 1 80.81 196 SER A CA 1
ATOM 1485 C C . SER A 1 196 ? -1.937 8.984 -7.832 1 80.81 196 SER A C 1
ATOM 1487 O O . SER A 1 196 ? -3.049 9.367 -7.461 1 80.81 196 SER A O 1
ATOM 1489 N N . HIS A 1 197 ? -1.753 8.039 -8.625 1 73.12 197 HIS A N 1
ATOM 1490 C CA . HIS A 1 197 ? -2.896 7.25 -9.062 1 73.12 197 HIS A CA 1
ATOM 1491 C C . HIS A 1 197 ? -3.445 6.398 -7.918 1 73.12 197 HIS A C 1
ATOM 1493 O O . HIS A 1 197 ? -4.652 6.148 -7.852 1 73.12 197 HIS A O 1
ATOM 1499 N N . GLU A 1 198 ? -2.512 6.012 -7.09 1 70.12 198 GLU A N 1
ATOM 1500 C CA . GLU A 1 198 ? -2.945 5.285 -5.902 1 70.12 198 GLU A CA 1
ATOM 1501 C C . GLU A 1 198 ? -3.619 6.215 -4.898 1 70.12 198 GLU A C 1
ATOM 1503 O O . GLU A 1 198 ? -3.039 7.227 -4.496 1 70.12 198 GLU A O 1
ATOM 1508 N N . LEU A 1 199 ? -4.816 5.812 -4.52 1 78.19 199 LEU A N 1
ATOM 1509 C CA . LEU A 1 199 ? -5.59 6.68 -3.637 1 78.19 199 LEU A CA 1
ATOM 1510 C C . LEU A 1 199 ? -5.238 6.422 -2.174 1 78.19 199 LEU A C 1
ATOM 1512 O O . LEU A 1 199 ? -5.035 5.273 -1.774 1 78.19 199 LEU A O 1
ATOM 1516 N N . CYS A 1 200 ? -5.164 7.484 -1.487 1 81.5 200 CYS A N 1
ATOM 1517 C CA . CYS A 1 200 ? -5.078 7.355 -0.037 1 81.5 200 CYS A CA 1
ATOM 1518 C C . CYS A 1 200 ? -6.422 6.941 0.554 1 81.5 200 CYS A C 1
ATOM 1520 O O . CYS A 1 200 ? -7.414 6.84 -0.164 1 81.5 200 CYS A O 1
ATOM 1522 N N . VAL A 1 201 ? -6.457 6.746 1.863 1 78.88 201 VAL A N 1
ATOM 1523 C CA . VAL A 1 201 ? -7.637 6.238 2.555 1 78.88 201 VAL A CA 1
ATOM 1524 C C . VAL A 1 201 ? -8.781 7.242 2.43 1 78.88 201 VAL A C 1
ATOM 1526 O O . VAL A 1 201 ? -9.906 6.871 2.082 1 78.88 201 VAL A O 1
ATOM 1529 N N . THR A 1 202 ? -8.531 8.516 2.619 1 88.5 202 THR A N 1
ATOM 1530 C CA . THR A 1 202 ? -9.609 9.5 2.592 1 88.5 202 THR A CA 1
ATOM 1531 C C . THR A 1 202 ? -10.156 9.656 1.18 1 88.5 202 THR A C 1
ATOM 1533 O O . THR A 1 202 ? -11.375 9.773 0.991 1 88.5 202 THR A O 1
ATOM 1536 N N . ALA A 1 203 ? -9.297 9.641 0.228 1 89.19 203 ALA A N 1
ATOM 1537 C CA . ALA A 1 203 ? -9.742 9.734 -1.16 1 89.19 203 ALA A CA 1
ATOM 1538 C C . ALA A 1 203 ? -10.57 8.516 -1.553 1 89.19 203 ALA A C 1
ATOM 1540 O O . ALA A 1 203 ? -11.57 8.641 -2.26 1 89.19 203 ALA A O 1
ATOM 1541 N N . SER A 1 204 ? -10.188 7.438 -1.095 1 83.69 204 SER A N 1
ATOM 1542 C CA . SER A 1 204 ? -10.93 6.211 -1.357 1 83.69 204 SER A CA 1
ATOM 1543 C C . SER A 1 204 ? -12.32 6.262 -0.73 1 83.69 204 SER A C 1
ATOM 1545 O O . SER A 1 204 ? -13.289 5.797 -1.328 1 83.69 204 SER A O 1
ATOM 1547 N N . ASP A 1 205 ? -12.367 6.734 0.451 1 86.56 205 ASP A N 1
ATOM 1548 C CA . ASP A 1 205 ? -13.648 6.836 1.14 1 86.56 205 ASP A CA 1
ATOM 1549 C C . ASP A 1 205 ? -14.586 7.809 0.425 1 86.56 205 ASP A C 1
ATOM 1551 O O . ASP A 1 205 ? -15.789 7.586 0.365 1 86.56 205 ASP A O 1
ATOM 1555 N N . VAL A 1 206 ? -14.047 8.82 -0.123 1 93.06 206 VAL A N 1
ATOM 1556 C CA . VAL A 1 206 ? -14.836 9.773 -0.897 1 93.06 206 VAL A CA 1
ATOM 1557 C C . VAL A 1 206 ? -15.336 9.102 -2.176 1 93.06 206 VAL A C 1
ATOM 1559 O O . VAL A 1 206 ? -16.5 9.25 -2.545 1 93.06 206 VAL A O 1
ATOM 1562 N N . LEU A 1 207 ? -14.438 8.422 -2.793 1 88.19 207 LEU A N 1
ATOM 1563 C CA . LEU A 1 207 ? -14.852 7.68 -3.98 1 88.19 207 LEU A CA 1
ATOM 1564 C C . LEU A 1 207 ? -16.016 6.742 -3.66 1 88.19 207 LEU A C 1
ATOM 1566 O O . LEU A 1 207 ? -17 6.707 -4.391 1 88.19 207 LEU A O 1
ATOM 1570 N N . GLY A 1 208 ? -15.852 6.051 -2.568 1 84.62 208 GLY A N 1
ATOM 1571 C CA . GLY A 1 208 ? -16.922 5.172 -2.135 1 84.62 208 GLY A CA 1
ATOM 1572 C C . GLY A 1 208 ? -18.25 5.895 -1.954 1 84.62 208 GLY A C 1
ATOM 1573 O O . GLY A 1 208 ? -19.281 5.418 -2.41 1 84.62 208 GLY A O 1
ATOM 1574 N N . LEU A 1 209 ? -18.219 6.98 -1.366 1 91.12 209 LEU A N 1
ATOM 1575 C CA . LEU A 1 209 ? -19.406 7.789 -1.146 1 91.12 209 LEU A CA 1
ATOM 1576 C C . LEU A 1 209 ? -20.078 8.148 -2.471 1 91.12 209 LEU A C 1
ATOM 1578 O O . LEU A 1 209 ? -21.297 8.008 -2.615 1 91.12 209 LEU A O 1
ATOM 1582 N N . PHE A 1 210 ? -19.328 8.531 -3.412 1 90.75 210 PHE A N 1
ATOM 1583 C CA . PHE A 1 210 ? -19.828 8.961 -4.711 1 90.75 210 PHE A CA 1
ATOM 1584 C C . PHE A 1 210 ? -20.344 7.773 -5.512 1 90.75 210 PHE A C 1
ATOM 1586 O O . PHE A 1 210 ? -21.078 7.945 -6.488 1 90.75 210 PHE A O 1
ATOM 1593 N N . GLN A 1 211 ? -19.938 6.676 -5.066 1 82.31 211 GLN A N 1
ATOM 1594 C CA . GLN A 1 211 ? -20.391 5.469 -5.746 1 82.31 211 GLN A CA 1
ATOM 1595 C C . GLN A 1 211 ? -21.547 4.801 -4.984 1 82.31 211 GLN A C 1
ATOM 1597 O O . GLN A 1 211 ? -21.984 3.715 -5.352 1 82.31 211 GLN A O 1
ATOM 1602 N N . GLY A 1 212 ? -21.859 5.371 -3.854 1 82.94 212 GLY A N 1
ATOM 1603 C CA . GLY A 1 212 ? -22.984 4.879 -3.088 1 82.94 212 GLY A CA 1
ATOM 1604 C C . GLY A 1 212 ? -22.594 3.945 -1.962 1 82.94 212 GLY A C 1
ATOM 1605 O O . GLY A 1 212 ? -23.453 3.445 -1.229 1 82.94 212 GLY A O 1
ATOM 1606 N N . ASP A 1 213 ? -21.344 3.729 -1.839 1 77.75 213 ASP A N 1
ATOM 1607 C CA . ASP A 1 213 ? -20.828 2.949 -0.717 1 77.75 213 ASP A CA 1
ATOM 1608 C C . ASP A 1 213 ? -20.547 3.844 0.485 1 77.75 213 ASP A C 1
ATOM 1610 O O . ASP A 1 213 ? -19.438 4.395 0.603 1 77.75 213 ASP A O 1
ATOM 1614 N N . THR A 1 214 ? -21.469 3.783 1.459 1 83.38 214 THR A N 1
ATOM 1615 C CA . THR A 1 214 ? -21.438 4.848 2.455 1 83.38 214 THR A CA 1
ATOM 1616 C C . THR A 1 214 ? -20.953 4.312 3.799 1 83.38 214 THR A C 1
ATOM 1618 O O . THR A 1 214 ? -20.781 5.078 4.754 1 83.38 214 THR A O 1
ATOM 1621 N N . ALA A 1 215 ? -20.75 3.121 3.865 1 76.19 215 ALA A N 1
ATOM 1622 C CA . ALA A 1 215 ? -20.484 2.514 5.164 1 76.19 215 ALA A CA 1
ATOM 1623 C C . ALA A 1 215 ? -19.297 3.186 5.848 1 76.19 215 ALA A C 1
ATOM 1625 O O . ALA A 1 215 ? -19.391 3.619 7 1 76.19 215 ALA A O 1
ATOM 1626 N N . ARG A 1 216 ? -18.266 3.369 5.16 1 78.44 216 ARG A N 1
ATOM 1627 C CA . ARG A 1 216 ? -17.062 3.936 5.75 1 78.44 216 ARG A CA 1
ATOM 1628 C C . ARG A 1 216 ? -17.234 5.418 6.051 1 78.44 216 ARG A C 1
ATOM 1630 O O . ARG A 1 216 ? -16.922 5.879 7.148 1 78.44 216 ARG A O 1
ATOM 1637 N N . PHE A 1 217 ? -17.797 6.059 5.184 1 88.19 217 PHE A N 1
ATOM 1638 C CA . PHE A 1 217 ? -17.938 7.496 5.355 1 88.19 217 PHE A CA 1
ATOM 1639 C C . PHE A 1 217 ? -18.891 7.812 6.5 1 88.19 217 PHE A C 1
ATOM 1641 O O . PHE A 1 217 ? -18.719 8.797 7.215 1 88.19 217 PHE A O 1
ATOM 1648 N N . SER A 1 218 ? -19.828 6.941 6.68 1 87 218 SER A N 1
ATOM 1649 C CA . SER A 1 218 ? -20.797 7.109 7.758 1 87 218 SER A CA 1
ATOM 1650 C C . SER A 1 218 ? -20.125 6.992 9.125 1 87 218 SER A C 1
ATOM 1652 O O . SER A 1 218 ? -20.578 7.602 10.094 1 87 218 SER A O 1
ATOM 1654 N N . SER A 1 219 ? -19.125 6.355 9.141 1 84.38 219 SER A N 1
ATOM 1655 C CA . SER A 1 219 ? -18.469 6.066 10.414 1 84.38 219 SER A CA 1
ATOM 1656 C C . SER A 1 219 ? -17.719 7.281 10.938 1 84.38 219 SER A C 1
ATOM 1658 O O . SER A 1 219 ? -17.328 7.324 12.102 1 84.38 219 SER A O 1
ATOM 1660 N N . TYR A 1 220 ? -17.531 8.305 10.172 1 86.88 220 TYR A N 1
ATOM 1661 C CA . TYR A 1 220 ? -16.766 9.469 10.602 1 86.88 220 TYR A CA 1
ATOM 1662 C C . TYR A 1 220 ? -17.641 10.422 11.422 1 86.88 220 TYR A C 1
ATOM 1664 O O . TYR A 1 220 ? -17.125 11.18 12.25 1 86.88 220 TYR A O 1
ATOM 1672 N N . GLY A 1 221 ? -18.953 10.438 11.219 1 88.06 221 GLY A N 1
ATOM 1673 C CA . GLY A 1 221 ? -19.812 11.383 11.906 1 88.06 221 GLY A CA 1
ATOM 1674 C C . GLY A 1 221 ? -19.484 12.828 11.578 1 88.06 221 GLY A C 1
ATOM 1675 O O . GLY A 1 221 ? -19.188 13.156 10.422 1 88.06 221 GLY A O 1
ATOM 1676 N N . ARG A 1 222 ? -19.734 13.781 12.641 1 91.25 222 ARG A N 1
ATOM 1677 C CA . ARG A 1 222 ? -19.344 15.18 12.484 1 91.25 222 ARG A CA 1
ATOM 1678 C C . ARG A 1 222 ? -17.828 15.312 12.32 1 91.25 222 ARG A C 1
ATOM 1680 O O . ARG A 1 222 ? -17.062 14.703 13.07 1 91.25 222 ARG A O 1
ATOM 1687 N N . MET A 1 223 ? -17.438 16.125 11.344 1 94.44 223 MET A N 1
ATOM 1688 C CA . MET A 1 223 ? -16.016 16.125 10.984 1 94.44 223 MET A CA 1
ATOM 1689 C C . MET A 1 223 ? -15.594 17.5 10.445 1 94.44 223 MET A C 1
ATOM 1691 O O . MET A 1 223 ? -16.406 18.219 9.875 1 94.44 223 MET A O 1
ATOM 1695 N N . GLY A 1 224 ? -14.336 17.859 10.766 1 97.12 224 GLY A N 1
ATOM 1696 C CA . GLY A 1 224 ? -13.688 18.953 10.039 1 97.12 224 GLY A CA 1
ATOM 1697 C C . GLY A 1 224 ? -13.148 18.531 8.688 1 97.12 224 GLY A C 1
ATOM 1698 O O . GLY A 1 224 ? -12.742 17.375 8.508 1 97.12 224 GLY A O 1
ATOM 1699 N N . TYR A 1 225 ? -13.148 19.516 7.734 1 98.19 225 TYR A N 1
ATOM 1700 C CA . TYR A 1 225 ? -12.641 19.266 6.387 1 98.19 225 TYR A CA 1
ATOM 1701 C C . TYR A 1 225 ? -11.617 20.312 5.977 1 98.19 225 TYR A C 1
ATOM 1703 O O . TYR A 1 225 ? -11.734 21.484 6.355 1 98.19 225 TYR A O 1
ATOM 1711 N N . VAL A 1 226 ? -10.656 19.906 5.211 1 98.69 226 VAL A N 1
ATOM 1712 C CA . VAL A 1 226 ? -9.609 20.812 4.758 1 98.69 226 VAL A CA 1
ATOM 1713 C C . VAL A 1 226 ? -9.094 20.359 3.391 1 98.69 226 VAL A C 1
ATOM 1715 O O . VAL A 1 226 ? -9.016 19.156 3.109 1 98.69 226 VAL A O 1
ATOM 1718 N N . HIS A 1 227 ? -8.766 21.344 2.566 1 98.69 227 HIS A N 1
ATOM 1719 C CA . HIS A 1 227 ? -8.211 21.062 1.245 1 98.69 227 HIS A CA 1
ATOM 1720 C C . HIS A 1 227 ? -6.766 20.594 1.341 1 98.69 227 HIS A C 1
ATOM 1722 O O . HIS A 1 227 ? -5.977 21.141 2.111 1 98.69 227 HIS A O 1
ATOM 1728 N N . ILE A 1 228 ? -6.375 19.703 0.503 1 98.31 228 ILE A N 1
ATOM 1729 C CA . ILE A 1 228 ? -5.043 19.109 0.51 1 98.31 228 ILE A CA 1
ATOM 1730 C C . ILE A 1 228 ? -3.996 20.188 0.267 1 98.31 228 ILE A C 1
ATOM 1732 O O . ILE A 1 228 ? -2.926 20.188 0.881 1 98.31 228 ILE A O 1
ATOM 1736 N N . ASP A 1 229 ? -4.227 21.109 -0.592 1 97.69 229 ASP A N 1
ATOM 1737 C CA . ASP A 1 229 ? -3.285 22.188 -0.865 1 97.69 229 ASP A CA 1
ATOM 1738 C C . ASP A 1 229 ? -3.115 23.094 0.357 1 97.69 229 ASP A C 1
ATOM 1740 O O . ASP A 1 229 ? -2.029 23.625 0.599 1 97.69 229 ASP A O 1
ATOM 1744 N N . ASP A 1 230 ? -4.184 23.266 1.08 1 98.62 230 ASP A N 1
ATOM 1745 C CA . ASP A 1 230 ? -4.098 24.047 2.314 1 98.62 230 ASP A CA 1
ATOM 1746 C C . ASP A 1 230 ? -3.236 23.328 3.354 1 98.62 230 ASP A C 1
ATOM 1748 O O . ASP A 1 230 ? -2.484 23.969 4.09 1 98.62 230 ASP A O 1
ATOM 1752 N N . VAL A 1 231 ? -3.371 22.047 3.42 1 98.62 231 VAL A N 1
ATOM 1753 C CA . VAL A 1 231 ? -2.537 21.281 4.336 1 98.62 231 VAL A CA 1
ATOM 1754 C C . VAL A 1 231 ? -1.064 21.469 3.979 1 98.62 231 VAL A C 1
ATOM 1756 O O . VAL A 1 231 ? -0.248 21.797 4.84 1 98.62 231 VAL A O 1
ATOM 1759 N N . ALA A 1 232 ? -0.744 21.328 2.707 1 98.19 232 ALA A N 1
ATOM 1760 C CA . ALA A 1 232 ? 0.634 21.5 2.252 1 98.19 232 ALA A CA 1
ATOM 1761 C C . ALA A 1 232 ? 1.141 22.906 2.529 1 98.19 232 ALA A C 1
ATOM 1763 O O . ALA A 1 232 ? 2.229 23.094 3.082 1 98.19 232 ALA A O 1
ATOM 1764 N N . SER A 1 233 ? 0.313 23.844 2.236 1 98.31 233 SER A N 1
ATOM 1765 C CA . SER A 1 233 ? 0.695 25.234 2.391 1 98.31 233 SER A CA 1
ATOM 1766 C C . SER A 1 233 ? 0.87 25.609 3.859 1 98.31 233 SER A C 1
ATOM 1768 O O . SER A 1 233 ? 1.742 26.406 4.203 1 98.31 233 SER A O 1
ATOM 1770 N N . SER A 1 234 ? 0.034 25.062 4.656 1 98.69 234 SER A N 1
ATOM 1771 C CA . SER A 1 234 ? 0.165 25.359 6.078 1 98.69 234 SER A CA 1
ATOM 1772 C C . SER A 1 234 ? 1.471 24.797 6.637 1 98.69 234 SER A C 1
ATOM 1774 O O . SER A 1 234 ? 2.098 25.422 7.5 1 98.69 234 SER A O 1
ATOM 1776 N N . HIS A 1 235 ? 1.881 23.625 6.148 1 98.69 235 HIS A N 1
ATOM 1777 C CA . HIS A 1 235 ? 3.16 23.047 6.559 1 98.69 235 HIS A CA 1
ATOM 1778 C C . HIS A 1 235 ? 4.312 23.984 6.211 1 98.69 235 HIS A C 1
ATOM 1780 O O . HIS A 1 235 ? 5.199 24.219 7.039 1 98.69 235 HIS A O 1
ATOM 1786 N N . ILE A 1 236 ? 4.273 24.547 5.051 1 98.5 236 ILE A N 1
ATOM 1787 C CA . ILE A 1 236 ? 5.34 25.438 4.602 1 98.5 236 ILE A CA 1
ATOM 1788 C C . ILE A 1 236 ? 5.289 26.734 5.395 1 98.5 236 ILE A C 1
ATOM 1790 O O . ILE A 1 236 ? 6.328 27.25 5.812 1 98.5 236 ILE A O 1
ATOM 1794 N N . LEU A 1 237 ? 4.082 27.203 5.625 1 98.56 237 LEU A N 1
ATOM 1795 C CA . LEU A 1 237 ? 3.916 28.453 6.355 1 98.56 237 LEU A CA 1
ATOM 1796 C C . LEU A 1 237 ? 4.523 28.359 7.75 1 98.56 237 LEU A C 1
ATOM 1798 O O . LEU A 1 237 ? 5.305 29.219 8.156 1 98.56 237 LEU A O 1
ATOM 1802 N N . VAL A 1 238 ? 4.23 27.297 8.461 1 98.56 238 VAL A N 1
ATOM 1803 C CA . VAL A 1 238 ? 4.699 27.203 9.844 1 98.56 238 VAL A CA 1
ATOM 1804 C C . VAL A 1 238 ? 6.195 26.906 9.859 1 98.56 238 VAL A C 1
ATOM 1806 O O . VAL A 1 238 ? 6.887 27.219 10.836 1 98.56 238 VAL A O 1
ATOM 1809 N N . TYR A 1 239 ? 6.707 26.297 8.805 1 98.38 239 TYR A N 1
ATOM 1810 C CA . TYR A 1 239 ? 8.141 26.078 8.688 1 98.38 239 TYR A CA 1
ATOM 1811 C C . TYR A 1 239 ? 8.883 27.391 8.508 1 98.38 239 TYR A C 1
ATOM 1813 O O . TYR A 1 239 ? 9.93 27.609 9.125 1 98.38 239 TYR A O 1
ATOM 1821 N N . GLU A 1 240 ? 8.312 28.281 7.711 1 97.94 240 GLU A N 1
ATOM 1822 C CA . GLU A 1 240 ? 9 29.5 7.309 1 97.94 240 GLU A CA 1
ATOM 1823 C C . GLU A 1 240 ? 8.789 30.609 8.328 1 97.94 240 GLU A C 1
ATOM 1825 O O . GLU A 1 240 ? 9.625 31.5 8.461 1 97.94 240 GLU A O 1
ATOM 1830 N N . ALA A 1 241 ? 7.672 30.578 9.023 1 97.75 241 ALA A N 1
ATOM 1831 C CA . ALA A 1 241 ? 7.355 31.641 9.969 1 97.75 241 ALA A CA 1
ATOM 1832 C C . ALA A 1 241 ? 8.172 31.5 11.25 1 97.75 241 ALA A C 1
ATOM 1834 O O . ALA A 1 241 ? 7.953 30.578 12.039 1 97.75 241 ALA A O 1
ATOM 1835 N N . PRO A 1 242 ? 9.023 32.406 11.508 1 96.38 242 PRO A N 1
ATOM 1836 C CA . PRO A 1 242 ? 9.867 32.281 12.695 1 96.38 242 PRO A CA 1
ATOM 1837 C C . PRO A 1 242 ? 9.062 32.281 13.992 1 96.38 242 PRO A C 1
ATOM 1839 O O . PRO A 1 242 ? 9.477 31.656 14.977 1 96.38 242 PRO A O 1
ATOM 1842 N N . GLN A 1 243 ? 7.918 32.844 13.969 1 97.12 243 GLN A N 1
ATOM 1843 C CA . GLN A 1 243 ? 7.125 32.969 15.188 1 97.12 243 GLN A CA 1
ATOM 1844 C C . GLN A 1 243 ? 6.266 31.734 15.422 1 97.12 243 GLN A C 1
ATOM 1846 O O . GLN A 1 243 ? 5.637 31.594 16.469 1 97.12 243 GLN A O 1
ATOM 1851 N N . ALA A 1 244 ? 6.191 30.938 14.461 1 98.06 244 ALA A N 1
ATOM 1852 C CA . ALA A 1 244 ? 5.367 29.734 14.617 1 98.06 244 ALA A CA 1
ATOM 1853 C C . ALA A 1 244 ? 5.922 28.844 15.719 1 98.06 244 ALA A C 1
ATOM 1855 O O . ALA A 1 244 ? 7.133 28.609 15.789 1 98.06 244 ALA A O 1
ATOM 1856 N N . ALA A 1 245 ? 5.035 28.406 16.625 1 98.31 245 ALA A N 1
ATOM 1857 C CA . ALA A 1 245 ? 5.422 27.516 17.719 1 98.31 245 ALA A CA 1
ATOM 1858 C C . ALA A 1 245 ? 4.246 26.656 18.156 1 98.31 245 ALA A C 1
ATOM 1860 O O . ALA A 1 245 ? 3.094 27.094 18.141 1 98.31 245 ALA A O 1
ATOM 1861 N N . GLY A 1 246 ? 4.574 25.453 18.516 1 98.44 246 GLY A N 1
ATOM 1862 C CA . GLY A 1 246 ? 3.541 24.594 19.078 1 98.44 246 GLY A CA 1
ATOM 1863 C C . GLY A 1 246 ? 2.693 23.922 18.016 1 98.44 246 GLY A C 1
ATOM 1864 O O . GLY A 1 246 ? 3.203 23.516 16.969 1 98.44 246 GLY A O 1
ATOM 1865 N N . ARG A 1 247 ? 1.435 23.734 18.406 1 98.69 247 ARG A N 1
ATOM 1866 C CA . ARG A 1 247 ? 0.478 22.984 17.594 1 98.69 247 ARG A CA 1
ATOM 1867 C C . ARG A 1 247 ? -0.383 23.922 16.766 1 98.69 247 ARG A C 1
ATOM 1869 O O . ARG A 1 247 ? -0.75 25 17.203 1 98.69 247 ARG A O 1
ATOM 1876 N N . TYR A 1 248 ? -0.729 23.484 15.539 1 98.88 248 TYR A N 1
ATOM 1877 C CA . TYR A 1 248 ? -1.614 24.266 14.68 1 98.88 248 TYR A CA 1
ATOM 1878 C C . TYR A 1 248 ? -2.717 23.391 14.102 1 98.88 248 TYR A C 1
ATOM 1880 O O . TYR A 1 248 ? -2.445 22.5 13.289 1 98.88 248 TYR A O 1
ATOM 1888 N N . LEU A 1 249 ? -3.934 23.688 14.469 1 98.81 249 LEU A N 1
ATOM 1889 C CA . LEU A 1 249 ? -5.086 23.062 13.828 1 98.81 249 LEU A CA 1
ATOM 1890 C C . LEU A 1 249 ? -5.254 23.562 12.398 1 98.81 249 LEU A C 1
ATOM 1892 O O . LEU A 1 249 ? -5.207 24.781 12.148 1 98.81 249 LEU A O 1
ATOM 1896 N N . CYS A 1 250 ? -5.379 22.641 11.492 1 98.81 250 CYS A N 1
ATOM 1897 C CA . CYS A 1 250 ? -5.582 22.938 10.078 1 98.81 250 CYS A CA 1
ATOM 1898 C C . CYS A 1 250 ? -6.914 22.375 9.594 1 98.81 250 CYS A C 1
ATOM 1900 O O . CYS A 1 250 ? -6.984 21.219 9.164 1 98.81 250 CYS A O 1
ATOM 1902 N N . SER A 1 251 ? -7.93 23.172 9.641 1 98.75 251 SER A N 1
ATOM 1903 C CA . SER A 1 251 ? -9.305 22.797 9.328 1 98.75 251 SER A CA 1
ATOM 1904 C C . SER A 1 251 ? -10.102 24 8.82 1 98.75 251 SER A C 1
ATOM 1906 O O . SER A 1 251 ? -10.086 25.062 9.445 1 98.75 251 SER A O 1
ATOM 1908 N N . SER A 1 252 ? -10.789 23.828 7.773 1 98.44 252 SER A N 1
ATOM 1909 C CA . SER A 1 252 ? -11.523 24.922 7.156 1 98.44 252 SER A CA 1
ATOM 1910 C C . SER A 1 252 ? -12.914 25.078 7.758 1 98.44 252 SER A C 1
ATOM 1912 O O . SER A 1 252 ? -13.32 26.188 8.117 1 98.44 252 SER A O 1
ATOM 1914 N N . VAL A 1 253 ? -13.609 23.938 7.863 1 97.12 253 VAL A N 1
ATOM 1915 C CA . VAL A 1 253 ? -14.992 23.953 8.32 1 97.12 253 VAL A CA 1
ATOM 1916 C C . VAL A 1 253 ? -15.312 22.625 9.016 1 97.12 253 VAL A C 1
ATOM 1918 O O . VAL A 1 253 ? -14.688 21.609 8.734 1 97.12 253 VAL A O 1
ATOM 1921 N N . VAL A 1 254 ? -16.234 22.688 9.938 1 96.69 254 VAL A N 1
ATOM 1922 C CA . VAL A 1 254 ? -16.75 21.484 10.586 1 96.69 254 VAL A CA 1
ATOM 1923 C C . VAL A 1 254 ? -18.219 21.297 10.227 1 96.69 254 VAL A C 1
ATOM 1925 O O . VAL A 1 254 ? -19.016 22.234 10.328 1 96.69 254 VAL A O 1
ATOM 1928 N N . LEU A 1 255 ? -18.547 20.047 9.797 1 95.19 255 LEU A N 1
ATOM 1929 C CA . LEU A 1 255 ? -19.906 19.781 9.328 1 95.19 255 LEU A CA 1
ATOM 1930 C C . LEU A 1 255 ? -20.422 18.469 9.883 1 95.19 255 LEU A C 1
ATOM 1932 O O . LEU A 1 255 ? -19.656 17.516 10.062 1 95.19 255 LEU A O 1
ATOM 1936 N N . ASP A 1 256 ? -21.734 18.469 9.977 1 92.69 256 ASP A N 1
ATOM 1937 C CA . ASP A 1 256 ? -22.391 17.188 10.172 1 92.69 256 ASP A CA 1
ATOM 1938 C C . ASP A 1 256 ? -22.422 16.375 8.875 1 92.69 256 ASP A C 1
ATOM 1940 O O . ASP A 1 256 ? -22.531 16.938 7.785 1 92.69 256 ASP A O 1
ATOM 1944 N N . ASN A 1 257 ? -22.438 15.07 9.07 1 91.62 257 ASN A N 1
ATOM 1945 C CA . ASN A 1 257 ? -22.438 14.195 7.902 1 91.62 257 ASN A CA 1
ATOM 1946 C C . ASN A 1 257 ? -23.641 14.461 7 1 91.62 257 ASN A C 1
ATOM 1948 O O . ASN A 1 257 ? -23.5 14.523 5.777 1 91.62 257 ASN A O 1
ATOM 1952 N N . ASP A 1 258 ? -24.766 14.672 7.652 1 93 258 ASP A N 1
ATOM 1953 C CA . ASP A 1 258 ? -25.984 14.875 6.879 1 93 258 ASP A CA 1
ATOM 1954 C C . ASP A 1 258 ? -25.922 16.188 6.105 1 93 258 ASP A C 1
ATOM 1956 O O . ASP A 1 258 ? -26.391 16.266 4.969 1 93 258 ASP A O 1
ATOM 1960 N N . GLU A 1 259 ? -25.391 17.172 6.766 1 94 259 GLU A N 1
ATOM 1961 C CA . GLU A 1 259 ? -25.234 18.453 6.086 1 94 259 GLU A CA 1
ATOM 1962 C C . GLU A 1 259 ? -24.328 18.328 4.871 1 94 259 GLU A C 1
ATOM 1964 O O . GLU A 1 259 ? -24.625 18.859 3.801 1 94 259 GLU A O 1
ATOM 1969 N N . LEU A 1 260 ? -23.312 17.625 5.012 1 96.06 260 LEU A N 1
ATOM 1970 C CA . LEU A 1 260 ? -22.344 17.469 3.936 1 96.06 260 LEU A CA 1
ATOM 1971 C C . LEU A 1 260 ? -22.938 16.672 2.773 1 96.06 260 LEU A C 1
ATOM 1973 O O . LEU A 1 260 ? -22.906 17.141 1.63 1 96.06 260 LEU A O 1
ATOM 1977 N N . VAL A 1 261 ? -23.516 15.531 3.059 1 96.31 261 VAL A N 1
ATOM 1978 C CA . VAL A 1 261 ? -23.938 14.664 1.968 1 96.31 261 VAL A CA 1
ATOM 1979 C C . VAL A 1 261 ? -25.156 15.266 1.273 1 96.31 261 VAL A C 1
ATOM 1981 O O . VAL A 1 261 ? -25.328 15.109 0.063 1 96.31 261 VAL A O 1
ATOM 1984 N N . SER A 1 262 ? -25.984 15.93 2.008 1 96.5 262 SER A N 1
ATOM 1985 C CA . SER A 1 262 ? -27.094 16.625 1.379 1 96.5 262 SER A CA 1
ATOM 1986 C C . SER A 1 262 ? -26.594 17.656 0.374 1 96.5 262 SER A C 1
ATOM 1988 O O . SER A 1 262 ? -27.125 17.75 -0.737 1 96.5 262 SER A O 1
ATOM 1990 N N . SER A 1 263 ? -25.656 18.406 0.749 1 96.94 263 SER A N 1
ATOM 1991 C CA . SER A 1 263 ? -25.078 19.406 -0.13 1 96.94 263 SER A CA 1
ATOM 1992 C C . SER A 1 263 ? -24.406 18.766 -1.34 1 96.94 263 SER A C 1
ATOM 1994 O O . SER A 1 263 ? -24.516 19.266 -2.461 1 96.94 263 SER A O 1
ATOM 1996 N N . LEU A 1 264 ? -23.703 17.688 -1.166 1 97 264 LEU A N 1
ATOM 1997 C CA . LEU A 1 264 ? -23.016 17.016 -2.248 1 97 264 LEU A CA 1
ATOM 1998 C C . LEU A 1 264 ? -24 16.391 -3.232 1 97 264 LEU A C 1
ATOM 2000 O O . LEU A 1 264 ? -23.781 16.438 -4.445 1 97 264 LEU A O 1
ATOM 2004 N N . ALA A 1 265 ? -25.047 15.828 -2.66 1 95.94 265 ALA A N 1
ATOM 2005 C CA . ALA A 1 265 ? -26.062 15.227 -3.514 1 95.94 265 ALA A CA 1
ATOM 2006 C C . ALA A 1 265 ? -26.703 16.266 -4.43 1 95.94 265 ALA A C 1
ATOM 2008 O O . ALA A 1 265 ? -27 15.984 -5.59 1 95.94 265 ALA A O 1
ATOM 2009 N N . LYS A 1 266 ? -26.875 17.391 -3.924 1 96.25 266 LYS A N 1
ATOM 2010 C CA . LYS A 1 266 ? -27.422 18.484 -4.715 1 96.25 266 LYS A CA 1
ATOM 2011 C C . LYS A 1 266 ? -26.422 18.953 -5.777 1 96.25 266 LYS A C 1
ATOM 2013 O O . LYS A 1 266 ? -26.812 19.234 -6.91 1 96.25 266 LYS A O 1
ATOM 2018 N N . ARG A 1 267 ? -25.203 18.984 -5.457 1 95.19 267 ARG A N 1
ATOM 2019 C CA . ARG A 1 267 ? -24.172 19.516 -6.332 1 95.19 267 ARG A CA 1
ATOM 2020 C C . ARG A 1 267 ? -23.797 18.516 -7.422 1 95.19 267 ARG A C 1
ATOM 2022 O O . ARG A 1 267 ? -23.469 18.906 -8.539 1 95.19 267 ARG A O 1
ATOM 2029 N N . TYR A 1 268 ? -23.844 17.266 -7.035 1 94.81 268 TYR A N 1
ATOM 2030 C CA . TYR A 1 268 ? -23.484 16.203 -7.965 1 94.81 268 TYR A CA 1
ATOM 2031 C C . TYR A 1 268 ? -24.641 15.219 -8.141 1 94.81 268 TYR A C 1
ATOM 2033 O O . TYR A 1 268 ? -24.516 14.047 -7.797 1 94.81 268 TYR A O 1
ATOM 2041 N N . PRO A 1 269 ? -25.625 15.578 -8.844 1 92.31 269 PRO A N 1
ATOM 2042 C CA . PRO A 1 269 ? -26.844 14.758 -8.906 1 92.31 269 PRO A CA 1
ATOM 2043 C C . PRO A 1 269 ? -26.656 13.492 -9.742 1 92.31 269 PRO A C 1
ATOM 2045 O O . PRO A 1 269 ? -27.469 12.57 -9.648 1 92.31 269 PRO A O 1
ATOM 2048 N N . ILE A 1 270 ? -25.688 13.391 -10.461 1 89.56 270 ILE A N 1
ATOM 2049 C CA . ILE A 1 270 ? -25.531 12.234 -11.336 1 89.56 270 ILE A CA 1
ATOM 2050 C C . ILE A 1 270 ? -24.984 11.055 -10.539 1 89.56 270 ILE A C 1
ATOM 2052 O O . ILE A 1 270 ? -25 9.914 -11.008 1 89.56 270 ILE A O 1
ATOM 2056 N N . PHE A 1 271 ? -24.453 11.352 -9.344 1 90.44 271 PHE A N 1
ATOM 2057 C CA . PHE A 1 271 ? -23.891 10.289 -8.516 1 90.44 271 PHE A CA 1
ATOM 2058 C C . PHE A 1 271 ? -24.875 9.875 -7.426 1 90.44 271 PHE A C 1
ATOM 2060 O O . PHE A 1 271 ? -25.672 10.688 -6.953 1 90.44 271 PHE A O 1
ATOM 2067 N N . PRO A 1 272 ? -24.766 8.672 -7 1 88.88 272 PRO A N 1
ATOM 2068 C CA . PRO A 1 272 ? -25.719 8.148 -6.023 1 88.88 272 PRO A CA 1
ATOM 2069 C C . PRO A 1 272 ? -25.344 8.484 -4.586 1 88.88 272 PRO A C 1
ATOM 2071 O O . PRO A 1 272 ? -25.281 7.594 -3.734 1 88.88 272 PRO A O 1
ATOM 2074 N N . ILE A 1 273 ? -25.25 9.664 -4.297 1 92.44 273 ILE A N 1
ATOM 2075 C CA . ILE A 1 273 ? -24.938 10.125 -2.949 1 92.44 273 ILE A CA 1
ATOM 2076 C C . ILE A 1 273 ? -26.234 10.258 -2.141 1 92.44 273 ILE A C 1
ATOM 2078 O O . ILE A 1 273 ? -27.156 10.953 -2.547 1 92.44 273 ILE A O 1
ATOM 2082 N N . PRO A 1 274 ? -26.281 9.578 -1.034 1 92.06 274 PRO A N 1
ATOM 2083 C CA . PRO A 1 274 ? -27.484 9.742 -0.218 1 92.06 274 PRO A CA 1
ATOM 2084 C C . PRO A 1 274 ? -27.562 11.109 0.449 1 92.06 274 PRO A C 1
ATOM 2086 O O . PRO A 1 274 ? -26.531 11.766 0.64 1 92.06 274 PRO A O 1
ATOM 2089 N N . ARG A 1 275 ? -28.781 11.422 0.862 1 92.88 275 ARG A N 1
ATOM 2090 C CA . ARG A 1 275 ? -28.969 12.727 1.487 1 92.88 275 ARG A CA 1
ATOM 2091 C C . ARG A 1 275 ? -28.828 12.633 3.002 1 92.88 275 ARG A C 1
ATOM 2093 O O . ARG A 1 275 ? -28.734 13.656 3.686 1 92.88 275 ARG A O 1
ATOM 2100 N N . ARG A 1 276 ? -28.797 11.398 3.455 1 92.38 276 ARG A N 1
ATOM 2101 C CA . ARG A 1 276 ? -28.594 11.125 4.875 1 92.38 276 ARG A CA 1
ATOM 2102 C C . ARG A 1 276 ? -27.734 9.883 5.082 1 92.38 276 ARG A C 1
ATOM 2104 O O . ARG A 1 276 ? -27.75 8.969 4.258 1 92.38 276 ARG A O 1
ATOM 2111 N N . LEU A 1 277 ? -26.969 9.977 6.199 1 91.12 277 LEU A N 1
ATOM 2112 C CA . LEU A 1 277 ? -26.156 8.82 6.562 1 91.12 277 LEU A CA 1
ATOM 2113 C C . LEU A 1 277 ? -26.516 8.32 7.961 1 91.12 277 LEU A C 1
ATOM 2115 O O . LEU A 1 277 ? -27.047 9.078 8.773 1 91.12 277 LEU A O 1
ATOM 2119 N N . ASN A 1 278 ? -26.156 7.098 8.164 1 84.5 278 ASN A N 1
ATOM 2120 C CA . ASN A 1 278 ? -26.25 6.586 9.531 1 84.5 278 ASN A CA 1
ATOM 2121 C C . ASN A 1 278 ? -25.25 7.289 10.461 1 84.5 278 ASN A C 1
ATOM 2123 O O . ASN A 1 278 ? -24.125 7.586 10.062 1 84.5 278 ASN A O 1
ATOM 2127 N N . SER A 1 279 ? -25.766 7.555 11.664 1 79.25 279 SER A N 1
ATOM 2128 C CA . SER A 1 279 ? -24.906 8.219 12.641 1 79.25 279 SER A CA 1
ATOM 2129 C C . SER A 1 279 ? -24.609 7.301 13.82 1 79.25 279 SER A C 1
ATOM 2131 O O . SER A 1 279 ? -25.391 7.215 14.766 1 79.25 279 SER A O 1
ATOM 2133 N N . PRO A 1 280 ? -23.469 6.758 13.727 1 73.38 280 PRO A N 1
ATOM 2134 C CA . PRO A 1 280 ? -23.172 5.828 14.82 1 73.38 280 PRO A CA 1
ATOM 2135 C C . PRO A 1 280 ? -22.891 6.535 16.141 1 73.38 280 PRO A C 1
ATOM 2137 O O . PRO A 1 280 ? -22.969 5.914 17.203 1 73.38 280 PRO A O 1
ATOM 2140 N N . TYR A 1 281 ? -22.594 7.793 16.172 1 75.62 281 TYR A N 1
ATOM 2141 C CA . TYR A 1 281 ? -22.156 8.477 17.391 1 75.62 281 TYR A CA 1
ATOM 2142 C C . TYR A 1 281 ? -23.234 9.445 17.875 1 75.62 281 TYR A C 1
ATOM 2144 O O . TYR A 1 281 ? -23.031 10.156 18.859 1 75.62 281 TYR A O 1
ATOM 2152 N N . GLY A 1 282 ? -24.375 9.445 17.328 1 73.31 282 GLY A N 1
ATOM 2153 C CA . GLY A 1 282 ? -25.391 10.414 17.703 1 73.31 282 GLY A CA 1
ATOM 2154 C C . GLY A 1 282 ? -25.016 11.836 17.359 1 73.31 282 GLY A C 1
ATOM 2155 O O . GLY A 1 282 ? -24.188 12.07 16.484 1 73.31 282 GLY A O 1
ATOM 2156 N N . LYS A 1 283 ? -25.672 12.805 18.031 1 76.25 283 LYS A N 1
ATOM 2157 C CA . LYS A 1 283 ? -25.406 14.211 17.75 1 76.25 283 LYS A CA 1
ATOM 2158 C C . LYS A 1 283 ? -24.125 14.68 18.422 1 76.25 283 LYS A C 1
ATOM 2160 O O . LYS A 1 283 ? -23.906 14.453 19.609 1 76.25 283 LYS A O 1
ATOM 2165 N N . GLN A 1 284 ? -23.188 15.148 17.562 1 82.06 284 GLN A N 1
ATOM 2166 C CA . GLN A 1 284 ? -21.938 15.727 18.031 1 82.06 284 GLN A CA 1
ATOM 2167 C C . GLN A 1 284 ? -21.922 17.234 17.844 1 82.06 284 GLN A C 1
ATOM 2169 O O . GLN A 1 284 ? -22.562 17.766 16.922 1 82.06 284 GLN A O 1
ATOM 2174 N N . SER A 1 285 ? -21.375 17.891 18.875 1 84.56 285 SER A N 1
ATOM 2175 C CA . SER A 1 285 ? -21.344 19.359 18.781 1 84.56 285 SER A CA 1
ATOM 2176 C C . SER A 1 285 ? -19.969 19.906 19.109 1 84.56 285 SER A C 1
ATOM 2178 O O . SER A 1 285 ? -19.625 20.078 20.281 1 84.56 285 SER A O 1
ATOM 2180 N N . TYR A 1 286 ? -19.125 20.062 18.109 1 91.06 286 TYR A N 1
ATOM 2181 C CA . TYR A 1 286 ? -17.828 20.719 18.312 1 91.06 286 TYR A CA 1
ATOM 2182 C C . TYR A 1 286 ? -17.438 21.547 17.094 1 91.06 286 TYR A C 1
ATOM 2184 O O . TYR A 1 286 ? -17.969 21.328 15.992 1 91.06 286 TYR A O 1
ATOM 2192 N N . GLN A 1 287 ? -16.625 22.547 17.406 1 94.38 287 GLN A N 1
ATOM 2193 C CA . GLN A 1 287 ? -15.906 23.297 16.391 1 94.38 287 GLN A CA 1
ATOM 2194 C C . GLN A 1 287 ? -14.391 23.234 16.609 1 94.38 287 GLN A C 1
ATOM 2196 O O . GLN A 1 287 ? -13.938 22.875 17.688 1 94.38 287 GLN A O 1
ATOM 2201 N N . LEU A 1 288 ? -13.703 23.484 15.539 1 97.12 288 LEU A N 1
ATOM 2202 C CA . LEU A 1 288 ? -12.25 23.562 15.648 1 97.12 288 LEU A CA 1
ATOM 2203 C C . LEU A 1 288 ? -11.773 25 15.461 1 97.12 288 LEU A C 1
ATOM 2205 O O . LEU A 1 288 ? -12.023 25.609 14.422 1 97.12 288 LEU A O 1
ATOM 2209 N N . ASN A 1 289 ? -11.141 25.469 16.438 1 98.06 289 ASN A N 1
ATOM 2210 C CA . ASN A 1 289 ? -10.625 26.828 16.422 1 98.06 289 ASN A CA 1
ATOM 2211 C C . ASN A 1 289 ? -9.281 26.906 15.688 1 98.06 289 ASN A C 1
ATOM 2213 O O . ASN A 1 289 ? -8.266 26.453 16.203 1 98.06 289 ASN A O 1
ATOM 2217 N N . THR A 1 290 ? -9.305 27.562 14.516 1 98.5 290 THR A N 1
ATOM 2218 C CA . THR A 1 290 ? -8.094 27.609 13.703 1 98.5 290 THR A CA 1
ATOM 2219 C C . THR A 1 290 ? -7.52 29.016 13.672 1 98.5 290 THR A C 1
ATOM 2221 O O . THR A 1 290 ? -6.781 29.375 12.758 1 98.5 290 THR A O 1
ATOM 2224 N N . SER A 1 291 ? -7.852 29.812 14.633 1 98.25 291 SER A N 1
ATOM 2225 C CA . SER A 1 291 ? -7.43 31.219 14.68 1 98.25 291 SER A CA 1
ATOM 2226 C C . SER A 1 291 ? -5.91 31.328 14.742 1 98.25 291 SER A C 1
ATOM 2228 O O . SER A 1 291 ? -5.336 32.281 14.227 1 98.25 291 SER A O 1
ATO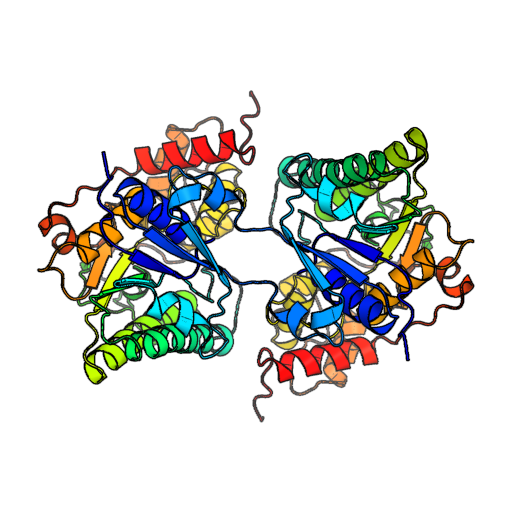M 2230 N N . LYS A 1 292 ? -5.324 30.406 15.383 1 98.31 292 LYS A N 1
ATOM 2231 C CA . LYS A 1 292 ? -3.867 30.438 15.5 1 98.31 292 LYS A CA 1
ATOM 2232 C C . LYS A 1 292 ? -3.203 30.406 14.125 1 98.31 292 LYS A C 1
ATOM 2234 O O . LYS A 1 292 ? -2.305 31.203 13.844 1 98.31 292 LYS A O 1
ATOM 2239 N N . LEU A 1 293 ? -3.604 29.516 13.266 1 98.56 293 LEU A N 1
ATOM 2240 C CA . LEU A 1 293 ? -3.072 29.438 11.914 1 98.56 293 LEU A CA 1
ATOM 2241 C C . LEU A 1 293 ? -3.494 30.656 11.086 1 98.56 293 LEU A C 1
ATOM 2243 O O . LEU A 1 293 ? -2.686 31.219 10.344 1 98.56 293 LEU A O 1
ATOM 2247 N N . GLN A 1 294 ? -4.715 31.047 11.242 1 98.31 294 GLN A N 1
ATOM 2248 C CA . GLN A 1 294 ? -5.211 32.219 10.539 1 98.31 294 GLN A CA 1
ATOM 2249 C C . GLN A 1 294 ? -4.461 33.469 10.961 1 98.31 294 GLN A C 1
ATOM 2251 O O . GLN A 1 294 ? -4.281 34.406 10.164 1 98.31 294 GLN A O 1
ATOM 2256 N N . GLY A 1 295 ? -4.039 33.469 12.133 1 97.81 295 GLY A N 1
ATOM 2257 C CA . GLY A 1 295 ? -3.262 34.562 12.648 1 97.81 295 GLY A CA 1
ATOM 2258 C C . GLY A 1 295 ? -1.93 34.75 11.945 1 97.81 295 GLY A C 1
ATOM 2259 O O . GLY A 1 295 ? -1.335 35.844 12 1 97.81 295 GLY A O 1
ATOM 2260 N N . LEU A 1 296 ? -1.476 33.719 11.312 1 97.88 296 LEU A N 1
ATOM 2261 C CA . LEU A 1 296 ? -0.245 33.812 10.531 1 97.88 296 LEU A CA 1
ATOM 2262 C C . LEU A 1 296 ? -0.533 34.281 9.109 1 97.88 296 LEU A C 1
ATOM 2264 O O . LEU A 1 296 ? 0.366 34.281 8.266 1 97.88 296 LEU A O 1
ATOM 2268 N N . GLY A 1 297 ? -1.833 34.562 8.828 1 97.31 297 GLY A N 1
ATOM 2269 C CA . GLY A 1 297 ? -2.229 35.062 7.516 1 97.31 297 GLY A CA 1
ATOM 2270 C C . GLY A 1 297 ? -2.803 33.969 6.629 1 97.31 297 GLY A C 1
ATOM 2271 O O . GLY A 1 297 ? -3.014 34.156 5.434 1 97.31 297 GLY A O 1
ATOM 2272 N N . PHE A 1 298 ? -3.076 32.844 7.188 1 97.81 298 PHE A N 1
ATOM 2273 C CA . PHE A 1 298 ? -3.533 31.703 6.395 1 97.81 298 PHE A CA 1
ATOM 2274 C C . PHE A 1 298 ? -5.012 31.844 6.059 1 97.81 298 PHE A C 1
ATOM 2276 O O . PHE A 1 298 ? -5.816 32.219 6.914 1 97.81 298 PHE A O 1
ATOM 2283 N N . LYS A 1 299 ? -5.371 31.531 4.82 1 98 299 LYS A N 1
ATOM 2284 C CA . LYS A 1 299 ? -6.754 31.5 4.355 1 98 299 LYS A CA 1
ATOM 2285 C C . LYS A 1 299 ? -7.121 30.125 3.809 1 98 299 LYS A C 1
ATOM 2287 O O . LYS A 1 299 ? -6.379 29.547 3.012 1 98 299 LYS A O 1
ATOM 2292 N N . PHE A 1 300 ? -8.297 29.672 4.184 1 98.44 300 PHE A N 1
ATOM 2293 C CA . PHE A 1 300 ? -8.711 28.328 3.809 1 98.44 300 PHE A CA 1
ATOM 2294 C C . PHE A 1 300 ? -9.602 28.359 2.572 1 98.44 300 PHE A C 1
ATOM 2296 O O . PHE A 1 300 ? -10.391 29.281 2.393 1 98.44 300 PHE A O 1
ATOM 2303 N N . ARG A 1 301 ? -9.461 27.344 1.779 1 97.62 301 ARG A N 1
ATOM 2304 C CA . ARG A 1 301 ? -10.438 27.062 0.735 1 97.62 301 ARG A CA 1
ATOM 2305 C C . ARG A 1 301 ? -11.727 26.5 1.329 1 97.62 301 ARG A C 1
ATOM 2307 O O . ARG A 1 301 ? -11.711 25.875 2.391 1 97.62 301 ARG A O 1
ATOM 2314 N N . GLY A 1 302 ? -12.789 26.719 0.573 1 96.75 302 GLY A N 1
ATOM 2315 C CA . GLY A 1 302 ? -14.078 26.234 1.027 1 96.75 302 GLY A CA 1
ATOM 2316 C C . GLY A 1 30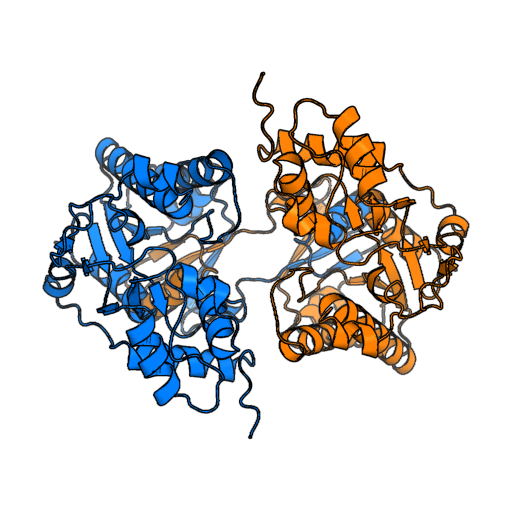2 ? -14.32 24.781 0.67 1 96.75 302 GLY A C 1
ATOM 2317 O O . GLY A 1 302 ? -13.609 24.203 -0.153 1 96.75 302 GLY A O 1
ATOM 2318 N N . VAL A 1 303 ? -15.391 24.25 1.327 1 97.31 303 VAL A N 1
ATOM 2319 C CA . VAL A 1 303 ? -15.68 22.828 1.215 1 97.31 303 VAL A CA 1
ATOM 2320 C C . VAL A 1 303 ? -16.094 22.484 -0.218 1 97.31 303 VAL A C 1
ATOM 2322 O O . VAL A 1 303 ? -15.773 21.406 -0.726 1 97.31 303 VAL A O 1
ATOM 2325 N N . GLN A 1 304 ? -16.703 23.359 -0.909 1 96.31 304 GLN A N 1
ATOM 2326 C CA . GLN A 1 304 ? -17.125 23.125 -2.285 1 96.31 304 GLN A CA 1
ATOM 2327 C C . GLN A 1 304 ? -15.914 22.953 -3.203 1 96.31 304 GLN A C 1
ATOM 2329 O O . GLN A 1 304 ? -15.875 22.031 -4.016 1 96.31 304 GLN A O 1
ATOM 2334 N N . GLU A 1 305 ? -14.984 23.828 -2.998 1 97.19 305 GLU A N 1
ATOM 2335 C CA . GLU A 1 305 ? -13.766 23.75 -3.801 1 97.19 305 GLU A CA 1
ATOM 2336 C C . GLU A 1 305 ? -13.016 22.453 -3.541 1 97.19 305 GLU A C 1
ATOM 2338 O O . GLU A 1 305 ? -12.469 21.844 -4.469 1 97.19 305 GLU A O 1
ATOM 2343 N N . MET A 1 306 ? -13.008 22.016 -2.328 1 97.38 306 MET A N 1
ATOM 2344 C CA . MET A 1 306 ? -12.344 20.781 -1.948 1 97.38 306 MET A CA 1
ATOM 2345 C C . MET A 1 306 ? -12.891 19.594 -2.746 1 97.38 306 MET A C 1
ATOM 2347 O O . MET A 1 306 ? -12.125 18.844 -3.354 1 97.38 306 MET A O 1
ATOM 2351 N N . PHE A 1 307 ? -14.18 19.484 -2.75 1 97.56 307 PHE A N 1
ATOM 2352 C CA . PHE A 1 307 ? -14.82 18.344 -3.373 1 97.56 307 PHE A CA 1
ATOM 2353 C C . PHE A 1 307 ? -14.805 18.469 -4.891 1 97.56 307 PHE A C 1
ATOM 2355 O O . PHE A 1 307 ? -14.656 17.469 -5.602 1 97.56 307 PHE A O 1
ATOM 2362 N N . ASP A 1 308 ? -14.875 19.688 -5.418 1 97.62 308 ASP A N 1
ATOM 2363 C CA . ASP A 1 308 ? -14.758 19.891 -6.859 1 97.62 308 ASP A CA 1
ATOM 2364 C C . ASP A 1 308 ? -13.414 19.375 -7.371 1 97.62 308 ASP A C 1
ATOM 2366 O O . ASP A 1 308 ? -13.352 18.641 -8.359 1 97.62 308 ASP A O 1
ATOM 2370 N N . ASP A 1 309 ? -12.406 19.766 -6.691 1 97.5 309 ASP A N 1
ATOM 2371 C CA . ASP A 1 309 ? -11.062 19.391 -7.098 1 97.5 309 ASP A CA 1
ATOM 2372 C C . ASP A 1 309 ? -10.852 17.875 -6.961 1 97.5 309 ASP A C 1
ATOM 2374 O O . ASP A 1 309 ? -10.203 17.266 -7.809 1 97.5 309 ASP A O 1
ATOM 2378 N N . CYS A 1 310 ? -11.391 17.344 -5.902 1 97.06 310 CYS A N 1
ATOM 2379 C CA . CYS A 1 310 ? -11.266 15.906 -5.68 1 97.06 310 CYS A CA 1
ATOM 2380 C C . CYS A 1 310 ? -11.984 15.117 -6.77 1 97.06 310 CYS A C 1
ATOM 2382 O O . CYS A 1 310 ? -11.406 14.219 -7.379 1 97.06 310 CYS A O 1
ATOM 2384 N N . VAL A 1 311 ? -13.195 15.516 -7.074 1 94.94 311 VAL A N 1
ATOM 2385 C CA . VAL A 1 311 ? -14.031 14.82 -8.047 1 94.94 311 VAL A CA 1
ATOM 2386 C C . VAL A 1 311 ? -13.398 14.922 -9.438 1 94.94 311 VAL A C 1
ATOM 2388 O O . VAL A 1 311 ? -13.328 13.938 -10.164 1 94.94 311 VAL A O 1
ATOM 2391 N N . GLN A 1 312 ? -12.914 16.078 -9.742 1 94.88 312 GLN A N 1
ATOM 2392 C CA . GLN A 1 312 ? -12.25 16.25 -11.031 1 94.88 312 GLN A CA 1
ATOM 2393 C C . GLN A 1 312 ? -11.031 15.344 -11.156 1 94.88 312 GLN A C 1
ATOM 2395 O O . GLN A 1 312 ? -10.812 14.727 -12.203 1 94.88 312 GLN A O 1
ATOM 2400 N N . SER A 1 313 ? -10.289 15.273 -10.125 1 93.19 313 SER A N 1
ATOM 2401 C CA . SER A 1 313 ? -9.102 14.422 -10.117 1 93.19 313 SER A CA 1
ATOM 2402 C C . SER A 1 313 ? -9.477 12.953 -10.273 1 93.19 313 SER A C 1
ATOM 2404 O O . SER A 1 313 ? -8.82 12.219 -11.016 1 93.19 313 SER A O 1
ATOM 2406 N N . LEU A 1 314 ? -10.508 12.531 -9.586 1 87.81 314 LEU A N 1
ATOM 2407 C CA . LEU A 1 314 ? -10.977 11.156 -9.688 1 87.81 314 LEU A CA 1
ATOM 2408 C C . LEU A 1 314 ? -11.414 10.836 -11.109 1 87.81 314 LEU A C 1
ATOM 2410 O O . LEU A 1 314 ? -11.125 9.75 -11.625 1 87.81 314 LEU A O 1
ATOM 2414 N N . LYS A 1 315 ? -12.031 11.812 -11.711 1 84.25 315 LYS A N 1
ATOM 2415 C CA . LYS A 1 315 ? -12.461 11.641 -13.094 1 84.25 315 LYS A CA 1
ATOM 2416 C C . LYS A 1 315 ? -11.258 11.586 -14.039 1 84.25 315 LYS A C 1
ATOM 2418 O O . LYS A 1 315 ? -11.156 10.68 -14.875 1 84.25 315 LYS A O 1
ATOM 2423 N N . ASP A 1 316 ? -10.367 12.5 -13.844 1 82.88 316 ASP A N 1
ATOM 2424 C CA . ASP A 1 316 ? -9.195 12.594 -14.711 1 82.88 316 ASP A CA 1
ATOM 2425 C C . ASP A 1 316 ? -8.359 11.32 -14.648 1 82.88 316 ASP A C 1
ATOM 2427 O O . ASP A 1 316 ? -7.762 10.914 -15.648 1 82.88 316 ASP A O 1
ATOM 2431 N N . GLN A 1 317 ? -8.414 10.734 -13.523 1 77.25 317 GLN A N 1
ATOM 2432 C CA . GLN A 1 317 ? -7.57 9.562 -13.328 1 77.25 317 GLN A CA 1
ATOM 2433 C C . GLN A 1 317 ? -8.336 8.281 -13.625 1 77.25 317 GLN A C 1
ATOM 2435 O O . GLN A 1 317 ? -7.797 7.18 -13.477 1 77.25 317 GLN A O 1
ATOM 2440 N N . GLY A 1 318 ? -9.594 8.5 -13.867 1 70.44 318 GLY A N 1
ATOM 2441 C CA . GLY A 1 318 ? -10.391 7.363 -14.312 1 70.44 318 GLY A CA 1
ATOM 2442 C C . GLY A 1 318 ? -11.016 6.59 -13.172 1 70.44 318 GLY A C 1
ATOM 2443 O O . GLY A 1 318 ? -11.516 5.477 -13.367 1 70.44 318 GLY A O 1
ATOM 2444 N N . HIS A 1 319 ? -10.938 7.078 -12.023 1 72.19 319 HIS A N 1
ATOM 2445 C CA . HIS A 1 319 ? -11.508 6.395 -10.875 1 72.19 319 HIS A CA 1
ATOM 2446 C C . HIS A 1 319 ? -13.023 6.562 -10.828 1 72.19 319 HIS A C 1
ATOM 2448 O O . HIS A 1 319 ? -13.742 5.691 -10.336 1 72.19 319 HIS A O 1
ATOM 2454 N N . LEU A 1 320 ? -13.469 7.719 -11.258 1 78 320 LEU A N 1
ATOM 2455 C CA . LEU A 1 320 ? -14.875 8.078 -11.211 1 78 320 LEU A CA 1
ATOM 2456 C C . LEU A 1 320 ? -15.414 8.344 -12.617 1 78 320 LEU A C 1
ATOM 2458 O O . LEU A 1 320 ? -14.945 9.242 -13.312 1 78 320 LEU A O 1
ATOM 2462 N N . LEU A 1 321 ? -16.266 7.43 -13 1 70.94 321 LEU A N 1
ATOM 2463 C CA . LEU A 1 321 ? -16.844 7.527 -14.336 1 70.94 321 LEU A CA 1
ATOM 2464 C C . LEU A 1 321 ? -18.203 8.203 -14.297 1 70.94 321 LEU A C 1
ATOM 2466 O O . LEU A 1 321 ? -18.969 8.023 -13.344 1 70.94 321 LEU A O 1
ATOM 2470 N N . GLU A 1 322 ? -18.375 9.086 -15.195 1 63.94 322 GLU A N 1
ATOM 2471 C CA . GLU A 1 322 ? -19.688 9.711 -15.328 1 63.94 322 GLU A CA 1
ATOM 2472 C C . GLU A 1 322 ? -20.578 8.906 -16.266 1 63.94 322 GLU A C 1
ATOM 2474 O O . GLU A 1 322 ? -20.172 8.578 -17.391 1 63.94 322 GLU A O 1
ATOM 2479 N N . CYS A 1 323 ? -21.109 7.754 -15.766 1 42.91 323 CYS A N 1
ATOM 2480 C CA . CYS A 1 323 ? -22.016 7.109 -16.703 1 42.91 323 CYS A CA 1
ATOM 2481 C C . CYS A 1 323 ? -23.172 8.039 -17.078 1 42.91 323 CYS A C 1
ATOM 2483 O O . CYS A 1 323 ? -23.844 8.578 -16.203 1 42.91 323 CYS A O 1
ATOM 2485 N N . PRO A 1 324 ? -23.188 8.531 -18.406 1 35.22 324 PRO A N 1
ATOM 2486 C CA . PRO A 1 324 ? -24.375 9.289 -18.781 1 35.22 324 PRO A CA 1
ATOM 2487 C C . PRO A 1 324 ? -25.672 8.617 -18.344 1 35.22 324 PRO A C 1
ATOM 2489 O O . PRO A 1 324 ? -25.781 7.387 -18.391 1 35.22 324 PRO A O 1
ATOM 2492 N N . LEU A 1 325 ? -26.375 9.266 -17.5 1 28.8 325 LEU A N 1
ATOM 2493 C CA . LEU A 1 325 ? -27.766 8.797 -17.5 1 28.8 325 LEU A CA 1
ATOM 2494 C C . LEU A 1 325 ? -28.297 8.664 -18.922 1 28.8 325 LEU A C 1
ATOM 2496 O O . LEU A 1 325 ? -27.922 9.438 -19.797 1 28.8 325 LEU A O 1
ATOM 2500 N N . MET B 1 1 ? 19.891 33.062 -14.805 1 29.05 1 MET B N 1
ATOM 2501 C CA . MET B 1 1 ? 19.328 33.531 -13.539 1 29.05 1 MET B CA 1
ATOM 2502 C C . MET B 1 1 ? 19.422 32.438 -12.469 1 29.05 1 MET B C 1
ATOM 2504 O O . MET B 1 1 ? 18.906 31.344 -12.656 1 29.05 1 MET B O 1
ATOM 2508 N N . VAL B 1 2 ? 20.406 32.344 -11.742 1 38.22 2 VAL B N 1
ATOM 2509 C CA . VAL B 1 2 ? 20.812 31.344 -10.766 1 38.22 2 VAL B CA 1
ATOM 2510 C C . VAL B 1 2 ? 19.656 31.078 -9.797 1 38.22 2 VAL B C 1
ATOM 2512 O O . VAL B 1 2 ? 19.312 31.938 -8.984 1 38.22 2 VAL B O 1
ATOM 2515 N N . THR B 1 3 ? 18.531 30.609 -10.211 1 45.97 3 THR B N 1
ATOM 2516 C CA . THR B 1 3 ? 17.328 30.531 -9.398 1 45.97 3 THR B CA 1
ATOM 2517 C C . THR B 1 3 ? 17.641 30.016 -7.996 1 45.97 3 THR B C 1
ATOM 2519 O O . THR B 1 3 ? 18.25 28.953 -7.84 1 45.97 3 THR B O 1
ATOM 2522 N N . SER B 1 4 ? 17.953 30.938 -7.121 1 56.47 4 SER B N 1
ATOM 2523 C CA . SER B 1 4 ? 18.359 30.859 -5.723 1 56.47 4 SER B CA 1
ATOM 2524 C C . SER B 1 4 ? 17.562 29.797 -4.973 1 56.47 4 SER B C 1
ATOM 2526 O O . SER B 1 4 ? 16.328 29.797 -5.02 1 56.47 4 SER B O 1
ATOM 2528 N N . SER B 1 5 ? 18.188 28.766 -4.617 1 76 5 SER B N 1
ATOM 2529 C CA . SER B 1 5 ? 17.641 27.641 -3.852 1 76 5 SER B CA 1
ATOM 2530 C C . SER B 1 5 ? 17.234 28.094 -2.451 1 76 5 SER B C 1
ATOM 2532 O O . SER B 1 5 ? 17.938 28.875 -1.81 1 76 5 SER B O 1
ATOM 2534 N N . LYS B 1 6 ? 15.891 28.062 -2.021 1 90.5 6 LYS B N 1
ATOM 2535 C CA . LYS B 1 6 ? 15.375 28.406 -0.701 1 90.5 6 LYS B CA 1
ATOM 2536 C C . LYS B 1 6 ? 15.953 27.5 0.375 1 90.5 6 LYS B C 1
ATOM 2538 O O . LYS B 1 6 ? 15.852 27.781 1.568 1 90.5 6 LYS B O 1
ATOM 2543 N N . GLY B 1 7 ? 16.703 26.516 -0.064 1 91.25 7 GLY B N 1
ATOM 2544 C CA . GLY B 1 7 ? 17.25 25.547 0.871 1 91.25 7 GLY B CA 1
ATOM 2545 C C . GLY B 1 7 ? 16.828 24.125 0.56 1 91.25 7 GLY B C 1
ATOM 2546 O O . GLY B 1 7 ? 16.125 23.875 -0.417 1 91.25 7 GLY B O 1
ATOM 2547 N N . LYS B 1 8 ? 17.391 23.281 1.337 1 94.19 8 LYS B N 1
ATOM 2548 C CA . LYS B 1 8 ? 17.125 21.859 1.136 1 94.19 8 LYS B CA 1
ATOM 2549 C C . LYS B 1 8 ? 16.359 21.266 2.311 1 94.19 8 LYS B C 1
ATOM 2551 O O . LYS B 1 8 ? 16.734 21.453 3.467 1 94.19 8 LYS B O 1
ATOM 2556 N N . VAL B 1 9 ? 15.219 20.516 2.029 1 96.88 9 VAL B N 1
ATOM 2557 C CA . VAL B 1 9 ? 14.367 19.969 3.078 1 96.88 9 VAL B CA 1
ATOM 2558 C C . VAL B 1 9 ? 14.094 18.5 2.807 1 96.88 9 VAL B C 1
ATOM 2560 O O . VAL B 1 9 ? 14.062 18.062 1.65 1 96.88 9 VAL B O 1
ATOM 2563 N N . CYS B 1 10 ? 13.914 17.766 3.918 1 95.56 10 CYS B N 1
ATOM 2564 C CA . CYS B 1 10 ? 13.562 16.344 3.859 1 95.56 10 CYS B CA 1
ATOM 2565 C C . CYS B 1 10 ? 12.07 16.141 4.105 1 95.56 10 CYS B C 1
ATOM 2567 O O . CYS B 1 10 ? 11.508 16.734 5.027 1 95.56 10 CYS B O 1
ATOM 2569 N N . VAL B 1 11 ? 11.469 15.406 3.219 1 94.88 11 VAL B N 1
ATOM 2570 C CA . VAL B 1 11 ? 10.07 15.016 3.395 1 94.88 11 VAL B CA 1
ATOM 2571 C C . VAL B 1 11 ? 9.977 13.492 3.541 1 94.88 11 VAL B C 1
ATOM 2573 O O . VAL B 1 11 ? 10.273 12.758 2.602 1 94.88 11 VAL B O 1
ATOM 2576 N N . THR B 1 12 ? 9.578 13.047 4.723 1 91.06 12 THR B N 1
ATOM 2577 C CA . THR B 1 12 ? 9.422 11.609 4.91 1 91.06 12 THR B CA 1
ATOM 2578 C C . THR B 1 12 ? 8.07 11.141 4.387 1 91.06 12 THR B C 1
ATOM 2580 O O . THR B 1 12 ? 7.09 11.891 4.422 1 91.06 12 THR B O 1
ATOM 2583 N N . GLY B 1 13 ? 8.047 9.898 3.936 1 86 13 GLY B N 1
ATOM 2584 C CA . GLY B 1 13 ? 6.82 9.391 3.342 1 86 13 GLY B CA 1
ATOM 2585 C C . GLY B 1 13 ? 6.461 10.078 2.037 1 86 13 GLY B C 1
ATOM 2586 O O . GLY B 1 13 ? 5.297 10.406 1.798 1 86 13 GLY B O 1
ATOM 2587 N N . ALA B 1 14 ? 7.406 10.242 1.164 1 86.25 14 ALA B N 1
ATOM 2588 C CA . ALA B 1 14 ? 7.32 11.148 0.019 1 86.25 14 ALA B CA 1
ATOM 2589 C C . ALA B 1 14 ? 6.215 10.719 -0.938 1 86.25 14 ALA B C 1
ATOM 2591 O O . ALA B 1 14 ? 5.637 11.547 -1.644 1 86.25 14 ALA B O 1
ATOM 2592 N N . SER B 1 15 ? 5.887 9.461 -0.889 1 81.5 15 SER B N 1
ATOM 2593 C CA . SER B 1 15 ? 4.918 8.969 -1.861 1 81.5 15 SER B CA 1
ATOM 2594 C C . SER B 1 15 ? 3.49 9.125 -1.344 1 81.5 15 SER B C 1
ATOM 2596 O O . SER B 1 15 ? 2.529 8.867 -2.07 1 81.5 15 SER B O 1
ATOM 2598 N N . GLY B 1 16 ? 3.338 9.641 -0.077 1 84.5 16 GLY B N 1
ATOM 2599 C CA . GLY B 1 16 ? 2.016 9.773 0.514 1 84.5 16 GLY B CA 1
ATOM 2600 C C . GLY B 1 16 ? 1.228 10.938 -0.05 1 84.5 16 GLY B C 1
ATOM 2601 O O . GLY B 1 16 ? 1.794 11.828 -0.693 1 84.5 16 GLY B O 1
ATOM 2602 N N . PHE B 1 17 ? -0.02 10.914 0.302 1 84.88 17 PHE B N 1
ATOM 2603 C CA . PHE B 1 17 ? -0.972 11.898 -0.204 1 84.88 17 PHE B CA 1
ATOM 2604 C C . PHE B 1 17 ? -0.566 13.305 0.208 1 84.88 17 PHE B C 1
ATOM 2606 O O . PHE B 1 17 ? -0.303 14.156 -0.645 1 84.88 17 PHE B O 1
ATOM 2613 N N . VAL B 1 18 ? -0.365 13.547 1.505 1 91.19 18 VAL B N 1
ATOM 2614 C CA . VAL B 1 18 ? 0.017 14.852 2.025 1 91.19 18 VAL B CA 1
ATOM 2615 C C . VAL B 1 18 ? 1.435 15.195 1.575 1 91.19 18 VAL B C 1
ATOM 2617 O O . VAL B 1 18 ? 1.693 16.312 1.104 1 91.19 18 VAL B O 1
ATOM 2620 N N . ALA B 1 19 ? 2.262 14.234 1.591 1 92.62 19 ALA B N 1
ATOM 2621 C CA . ALA B 1 19 ? 3.674 14.453 1.285 1 92.62 19 ALA B CA 1
ATOM 2622 C C . ALA B 1 19 ? 3.863 14.859 -0.173 1 92.62 19 ALA B C 1
ATOM 2624 O O . ALA B 1 19 ? 4.672 15.742 -0.478 1 92.62 19 ALA B O 1
ATOM 2625 N N . SER B 1 20 ? 3.117 14.195 -1.075 1 91.38 20 SER B N 1
ATOM 2626 C CA . SER B 1 20 ? 3.289 14.5 -2.492 1 91.38 20 SER B CA 1
ATOM 2627 C C . SER B 1 20 ? 2.914 15.945 -2.799 1 91.38 20 SER B C 1
ATOM 2629 O O . SER B 1 20 ? 3.602 16.625 -3.568 1 91.38 20 SER B O 1
ATOM 2631 N N . TRP B 1 21 ? 1.86 16.422 -2.143 1 92.75 21 TRP B N 1
ATOM 2632 C CA . TRP B 1 21 ? 1.455 17.812 -2.332 1 92.75 21 TRP B CA 1
ATOM 2633 C C . TRP B 1 21 ? 2.449 18.766 -1.676 1 92.75 21 TRP B C 1
ATOM 2635 O O . TRP B 1 21 ? 2.74 19.828 -2.215 1 92.75 21 TRP B O 1
ATOM 2645 N N . LEU B 1 22 ? 2.912 18.375 -0.506 1 96.56 22 LEU B N 1
ATOM 2646 C CA . LEU B 1 22 ? 3.93 19.188 0.156 1 96.56 22 LEU B CA 1
ATOM 2647 C C . LEU B 1 22 ? 5.172 19.312 -0.717 1 96.56 22 LEU B C 1
ATOM 2649 O O . LEU B 1 22 ? 5.699 20.422 -0.896 1 96.56 22 LEU B O 1
ATOM 2653 N N . ILE B 1 23 ? 5.547 18.234 -1.315 1 94 23 ILE B N 1
ATOM 2654 C CA . ILE B 1 23 ? 6.707 18.25 -2.195 1 94 23 ILE B CA 1
ATOM 2655 C C . ILE B 1 23 ? 6.441 19.156 -3.395 1 94 23 ILE B C 1
ATOM 2657 O O . ILE B 1 23 ? 7.293 19.969 -3.77 1 94 23 ILE B O 1
ATOM 2661 N N . LYS B 1 24 ? 5.262 19.016 -3.932 1 93.62 24 LYS B N 1
ATOM 2662 C CA . LYS B 1 24 ? 4.891 19.875 -5.047 1 93.62 24 LYS B CA 1
ATOM 2663 C C . LYS B 1 24 ? 5.043 21.344 -4.68 1 93.62 24 LYS B C 1
ATOM 2665 O O . LYS B 1 24 ? 5.691 22.109 -5.402 1 93.62 24 LYS B O 1
ATOM 2670 N N . ARG B 1 25 ? 4.527 21.719 -3.547 1 95.12 25 ARG B N 1
ATOM 2671 C CA . ARG B 1 25 ? 4.551 23.125 -3.148 1 95.12 25 ARG B CA 1
ATOM 2672 C C . ARG B 1 25 ? 5.965 23.562 -2.777 1 95.12 25 ARG B C 1
ATOM 2674 O O . ARG B 1 25 ? 6.355 24.703 -3.045 1 95.12 25 ARG B O 1
ATOM 2681 N N . LEU B 1 26 ? 6.699 22.688 -2.172 1 95.12 26 LEU B N 1
ATOM 2682 C CA . LEU B 1 26 ? 8.086 22.984 -1.83 1 95.12 26 LEU B CA 1
ATOM 2683 C C . LEU B 1 26 ? 8.906 23.25 -3.086 1 95.12 26 LEU B C 1
ATOM 2685 O O . LEU B 1 26 ? 9.656 24.234 -3.152 1 95.12 26 LEU B O 1
ATOM 2689 N N . LEU B 1 27 ? 8.719 22.406 -4.09 1 93.25 27 LEU B N 1
ATOM 2690 C CA . LEU B 1 27 ? 9.438 22.578 -5.348 1 93.25 27 LEU B CA 1
ATOM 2691 C C . LEU B 1 27 ? 9.047 23.875 -6.027 1 93.25 27 LEU B C 1
ATOM 2693 O O . LEU B 1 27 ? 9.914 24.625 -6.492 1 93.25 27 LEU B O 1
ATOM 2697 N N . GLU B 1 28 ? 7.73 24.109 -5.973 1 93.12 28 GLU B N 1
ATOM 2698 C CA . GLU B 1 28 ? 7.23 25.344 -6.578 1 93.12 28 GLU B CA 1
ATOM 2699 C C . GLU B 1 28 ? 7.773 26.578 -5.863 1 93.12 28 GLU B C 1
ATOM 2701 O O . GLU B 1 28 ? 7.949 27.625 -6.477 1 93.12 28 GLU B O 1
ATOM 2706 N N . SER B 1 29 ? 8.062 26.422 -4.594 1 94.06 29 SER B N 1
ATOM 2707 C CA . SER B 1 29 ? 8.547 27.531 -3.777 1 94.06 29 SER B CA 1
ATOM 2708 C C . SER B 1 29 ? 10.055 27.703 -3.926 1 94.06 29 SER B C 1
ATOM 2710 O O . SER B 1 29 ? 10.633 28.656 -3.387 1 94.06 29 SER B O 1
ATOM 2712 N N . GLY B 1 30 ? 10.773 26.703 -4.602 1 92.5 30 GLY B N 1
ATOM 2713 C CA . GLY B 1 30 ? 12.195 26.859 -4.863 1 92.5 30 GLY B CA 1
ATOM 2714 C C . GLY B 1 30 ? 13.062 26.031 -3.938 1 92.5 30 GLY B C 1
ATOM 2715 O O . GLY B 1 30 ? 14.289 26.172 -3.938 1 92.5 30 GLY B O 1
ATOM 2716 N N . TYR B 1 31 ? 12.445 25.172 -3.178 1 93.5 31 TYR B N 1
ATOM 2717 C CA . TYR B 1 31 ? 13.203 24.297 -2.289 1 93.5 31 TYR B CA 1
ATOM 2718 C C . TYR B 1 31 ? 13.797 23.125 -3.057 1 93.5 31 TYR B C 1
ATOM 2720 O O . TYR B 1 31 ? 13.242 22.688 -4.07 1 93.5 31 TYR B O 1
ATOM 2728 N N . HIS B 1 32 ? 14.938 22.641 -2.625 1 93.69 32 HIS B N 1
ATOM 2729 C CA . HIS B 1 32 ? 15.375 21.281 -2.924 1 93.69 32 HIS B CA 1
ATOM 2730 C C . HIS B 1 32 ? 14.781 20.281 -1.937 1 93.69 32 HIS B C 1
ATOM 2732 O O . HIS B 1 32 ? 14.711 20.562 -0.737 1 93.69 32 HIS B O 1
ATOM 2738 N N . VAL B 1 33 ? 14.328 19.188 -2.533 1 93 33 VAL B N 1
ATOM 2739 C CA . VAL B 1 33 ? 13.594 18.25 -1.681 1 93 33 VAL B CA 1
ATOM 2740 C C . VAL B 1 33 ? 14.258 16.875 -1.723 1 93 33 VAL B C 1
ATOM 2742 O O . VAL B 1 33 ? 14.57 16.359 -2.801 1 93 33 VAL B O 1
ATOM 2745 N N . VAL B 1 34 ? 14.539 16.359 -0.524 1 90.56 34 VAL B N 1
ATOM 2746 C CA . VAL B 1 34 ? 14.867 14.945 -0.358 1 90.56 34 VAL B CA 1
ATOM 2747 C C . VAL B 1 34 ? 13.648 14.195 0.186 1 90.56 34 VAL B C 1
ATOM 2749 O O . VAL B 1 34 ? 13.328 14.297 1.372 1 90.56 34 VAL B O 1
ATOM 2752 N N . GLY B 1 35 ? 13 13.438 -0.738 1 89.81 35 GLY B N 1
ATOM 2753 C CA . GLY B 1 35 ? 11.891 12.594 -0.333 1 89.81 35 GLY B CA 1
ATOM 2754 C C . GLY B 1 35 ? 12.305 11.188 0.036 1 89.81 35 GLY B C 1
ATOM 2755 O O . GLY B 1 35 ? 13.133 10.578 -0.649 1 89.81 35 GLY B O 1
ATOM 2756 N N . THR B 1 36 ? 11.797 10.688 1.189 1 81.19 36 THR B N 1
ATOM 2757 C CA . THR B 1 36 ? 12.062 9.305 1.544 1 81.19 36 THR B CA 1
ATOM 2758 C C . THR B 1 36 ? 10.844 8.43 1.272 1 81.19 36 THR B C 1
ATOM 2760 O O . THR B 1 36 ? 9.711 8.859 1.474 1 81.19 36 THR B O 1
ATOM 2763 N N . VAL B 1 37 ? 11.055 7.309 0.667 1 77.19 37 VAL B N 1
ATOM 2764 C CA . VAL B 1 37 ? 10 6.34 0.383 1 77.19 37 VAL B CA 1
ATOM 2765 C C . VAL B 1 37 ? 10.391 4.977 0.951 1 77.19 37 VAL B C 1
ATOM 2767 O O . VAL B 1 37 ? 11.57 4.688 1.135 1 77.19 37 VAL B O 1
ATOM 2770 N N . ARG B 1 38 ? 9.289 4.32 1.265 1 60.62 38 ARG B N 1
ATOM 2771 C CA . ARG B 1 38 ? 9.57 2.936 1.62 1 60.62 38 ARG B CA 1
ATOM 2772 C C . ARG B 1 38 ? 10.062 2.15 0.41 1 60.62 38 ARG B C 1
ATOM 2774 O O . ARG B 1 38 ? 9.594 2.363 -0.709 1 60.62 38 ARG B O 1
ATOM 2781 N N . ASP B 1 39 ? 11.336 1.77 0.301 1 59.84 39 ASP B N 1
ATOM 2782 C CA . ASP B 1 39 ? 11.945 0.901 -0.704 1 59.84 39 ASP B CA 1
ATOM 2783 C C . ASP B 1 39 ? 11.633 -0.567 -0.419 1 59.84 39 ASP B C 1
ATOM 2785 O O . ASP B 1 39 ? 11.375 -0.942 0.727 1 59.84 39 ASP B O 1
ATOM 2789 N N . PRO B 1 40 ? 11.391 -1.287 -1.662 1 61.72 40 PRO B N 1
ATOM 2790 C CA . PRO B 1 40 ? 11.367 -2.717 -1.347 1 61.72 40 PRO B CA 1
ATOM 2791 C C . PRO B 1 40 ? 12.633 -3.182 -0.624 1 61.72 40 PRO B C 1
ATOM 2793 O O . PRO B 1 40 ? 13.359 -4.039 -1.135 1 61.72 40 PRO B O 1
ATOM 2796 N N . ALA B 1 41 ? 12.914 -2.607 0.544 1 58.53 41 ALA B N 1
ATOM 2797 C CA . ALA B 1 41 ? 14.133 -2.797 1.319 1 58.53 41 ALA B CA 1
ATOM 2798 C C . ALA B 1 41 ? 14.344 -4.27 1.667 1 58.53 41 ALA B C 1
ATOM 2800 O O . ALA B 1 41 ? 15.477 -4.75 1.71 1 58.53 41 ALA B O 1
ATOM 2801 N N . HIS B 1 42 ? 13.25 -4.945 1.784 1 74.06 42 HIS B N 1
ATOM 2802 C CA . HIS B 1 42 ? 13.344 -6.336 2.219 1 74.06 42 HIS B CA 1
ATOM 2803 C C . HIS B 1 42 ? 14 -7.203 1.15 1 74.06 42 HIS B C 1
ATOM 2805 O O . HIS B 1 42 ? 14.586 -8.242 1.462 1 74.06 42 HIS B O 1
ATOM 2811 N N . LEU B 1 43 ? 14.031 -6.754 -0.092 1 80.75 43 LEU B N 1
ATOM 2812 C CA . LEU B 1 43 ? 14.617 -7.543 -1.169 1 80.75 43 LEU B CA 1
ATOM 2813 C C . LEU B 1 43 ? 16.141 -7.492 -1.109 1 80.75 43 LEU B C 1
ATOM 2815 O O . LEU B 1 43 ? 16.812 -8.445 -1.502 1 80.75 43 LEU B O 1
ATOM 2819 N N . TRP B 1 44 ? 16.609 -6.406 -0.545 1 75.06 44 TRP B N 1
ATOM 2820 C CA . TRP B 1 44 ? 18.062 -6.227 -0.507 1 75.06 44 TRP B CA 1
ATOM 2821 C C . TRP B 1 44 ? 18.688 -7.125 0.551 1 75.06 44 TRP B C 1
ATOM 2823 O O . TRP B 1 44 ? 19.891 -7.387 0.511 1 75.06 44 TRP B O 1
ATOM 2833 N N . LYS B 1 45 ? 17.906 -7.605 1.419 1 76.69 45 LYS B N 1
ATOM 2834 C CA . LYS B 1 45 ? 18.406 -8.461 2.496 1 76.69 45 LYS B CA 1
ATOM 2835 C C . LYS B 1 45 ? 18.5 -9.914 2.047 1 76.69 45 LYS B C 1
ATOM 2837 O O . LYS B 1 45 ? 19.062 -10.75 2.754 1 76.69 45 LYS B O 1
ATOM 2842 N N . LEU B 1 46 ? 18 -10.234 0.891 1 86.19 46 LEU B N 1
ATOM 2843 C CA . LEU B 1 46 ? 18 -11.602 0.397 1 86.19 46 LEU B CA 1
ATOM 2844 C C . LEU B 1 46 ? 19.406 -12.039 0.004 1 86.19 46 LEU B C 1
ATOM 2846 O O . LEU B 1 46 ? 20.172 -11.25 -0.546 1 86.19 46 LEU B O 1
ATOM 2850 N N . PRO B 1 47 ? 19.656 -13.281 0.287 1 85.5 47 PRO B N 1
ATOM 2851 C CA . PRO B 1 47 ? 20.953 -13.781 -0.17 1 85.5 47 PRO B CA 1
ATOM 2852 C C . PRO B 1 47 ? 21.141 -13.641 -1.68 1 85.5 47 PRO B C 1
ATOM 2854 O O . PRO B 1 47 ? 20.25 -14.031 -2.451 1 85.5 47 PRO B O 1
ATOM 2857 N N . GLY B 1 48 ? 22.266 -13.016 -2.119 1 83.62 48 GLY B N 1
ATOM 2858 C CA . GLY B 1 48 ? 22.594 -12.859 -3.527 1 83.62 48 GLY B CA 1
ATOM 2859 C C . GLY B 1 48 ? 22.062 -11.57 -4.125 1 83.62 48 GLY B C 1
ATOM 2860 O O . GLY B 1 48 ? 22.391 -11.227 -5.262 1 83.62 48 GLY B O 1
ATOM 2861 N N . ALA B 1 49 ? 21.328 -10.859 -3.344 1 83.69 49 ALA B N 1
ATOM 2862 C CA . ALA B 1 49 ? 20.688 -9.648 -3.855 1 83.69 49 ALA B CA 1
ATOM 2863 C C . ALA B 1 49 ? 21.719 -8.602 -4.238 1 83.69 49 ALA B C 1
ATOM 2865 O O . ALA B 1 49 ? 21.609 -7.973 -5.297 1 83.69 49 ALA B O 1
ATOM 2866 N N . LYS B 1 50 ? 22.719 -8.422 -3.428 1 72.94 50 LYS B N 1
ATOM 2867 C CA . LYS B 1 50 ? 23.734 -7.387 -3.656 1 72.94 50 LYS B CA 1
ATOM 2868 C C . LYS B 1 50 ? 24.406 -7.57 -5.008 1 72.94 50 LYS B C 1
ATOM 2870 O O . LYS B 1 50 ? 24.703 -6.594 -5.703 1 72.94 50 LYS B O 1
ATOM 2875 N N . GLU B 1 51 ? 24.484 -8.812 -5.406 1 78.88 51 GLU B N 1
ATOM 2876 C CA . GLU B 1 51 ? 25.25 -9.117 -6.609 1 78.88 51 GLU B CA 1
ATOM 2877 C C . GLU B 1 51 ? 24.344 -9.289 -7.82 1 78.88 51 GLU B C 1
ATOM 2879 O O . GLU B 1 51 ? 24.75 -9.008 -8.953 1 78.88 51 GLU B O 1
ATOM 2884 N N . ARG B 1 52 ? 23.109 -9.75 -7.523 1 88 52 ARG B N 1
ATOM 2885 C CA . ARG B 1 52 ? 22.375 -10.266 -8.672 1 88 52 ARG B CA 1
ATOM 2886 C C . ARG B 1 52 ? 20.953 -9.688 -8.719 1 88 52 ARG B C 1
ATOM 2888 O O . ARG B 1 52 ? 20.109 -10.172 -9.484 1 88 52 ARG B O 1
ATOM 2895 N N . LEU B 1 53 ? 20.688 -8.711 -7.902 1 85.88 53 LEU B N 1
ATOM 2896 C CA . LEU B 1 53 ? 19.375 -8.086 -7.91 1 85.88 53 LEU B CA 1
ATOM 2897 C C . LEU B 1 53 ? 19.469 -6.633 -8.367 1 85.88 53 LEU B C 1
ATOM 2899 O O . LEU B 1 53 ? 20.344 -5.895 -7.926 1 85.88 53 LEU B O 1
ATOM 2903 N N . GLN B 1 54 ? 18.656 -6.336 -9.273 1 82 54 GLN B N 1
ATOM 2904 C CA . GLN B 1 54 ? 18.406 -4.961 -9.695 1 82 54 GLN B CA 1
ATOM 2905 C C . GLN B 1 54 ? 16.922 -4.598 -9.516 1 82 54 GLN B C 1
ATOM 2907 O O . GLN B 1 54 ? 16.047 -5.402 -9.797 1 82 54 GLN B O 1
ATOM 2912 N N . ILE B 1 55 ? 16.766 -3.457 -8.977 1 80.62 55 ILE B N 1
ATOM 2913 C CA . ILE B 1 55 ? 15.398 -2.969 -8.828 1 80.62 55 ILE B CA 1
ATOM 2914 C C . ILE B 1 55 ? 15.172 -1.767 -9.742 1 80.62 55 ILE B C 1
ATOM 2916 O O . ILE B 1 55 ? 15.953 -0.811 -9.719 1 80.62 55 ILE B O 1
ATOM 2920 N N . VAL B 1 56 ? 14.172 -1.928 -10.586 1 75.81 56 VAL B N 1
ATOM 2921 C CA . VAL B 1 56 ? 13.836 -0.876 -11.539 1 75.81 56 VAL B CA 1
ATOM 2922 C C . VAL B 1 56 ? 12.391 -0.43 -11.32 1 75.81 56 VAL B C 1
ATOM 2924 O O . VAL B 1 56 ? 11.523 -1.247 -11.008 1 75.81 56 VAL B O 1
ATOM 2927 N N . ARG B 1 57 ? 12.258 0.769 -11.539 1 71.5 57 ARG B N 1
ATOM 2928 C CA . ARG B 1 57 ? 10.906 1.305 -11.414 1 71.5 57 ARG B CA 1
ATOM 2929 C C . ARG B 1 57 ? 10.07 0.971 -12.641 1 71.5 57 ARG B C 1
ATOM 2931 O O . ARG B 1 57 ? 10.547 1.075 -13.773 1 71.5 57 ARG B O 1
ATOM 2938 N N . ALA B 1 58 ? 8.836 0.521 -12.422 1 78.81 58 ALA B N 1
ATOM 2939 C CA . ALA B 1 58 ? 7.844 0.296 -13.469 1 78.81 58 ALA B CA 1
ATOM 2940 C C . ALA B 1 58 ? 6.43 0.313 -12.898 1 78.81 58 ALA B C 1
ATOM 2942 O O . ALA B 1 58 ? 6.227 0.024 -11.719 1 78.81 58 ALA B O 1
ATOM 2943 N N . ASP B 1 59 ? 5.523 0.737 -13.82 1 74.5 59 ASP B N 1
ATOM 2944 C CA . ASP B 1 59 ? 4.117 0.851 -13.438 1 74.5 59 ASP B CA 1
ATOM 2945 C C . ASP B 1 59 ? 3.213 0.211 -14.484 1 74.5 59 ASP B C 1
ATOM 2947 O O . ASP B 1 59 ? 3.307 0.531 -15.672 1 74.5 59 ASP B O 1
ATOM 2951 N N . LEU B 1 60 ? 2.338 -0.629 -13.969 1 78.56 60 LEU B N 1
ATOM 2952 C CA . LEU B 1 60 ? 1.443 -1.355 -14.859 1 78.56 60 LEU B CA 1
ATOM 2953 C C . LEU B 1 60 ? 0.588 -0.39 -15.672 1 78.56 60 LEU B C 1
ATOM 2955 O O . LEU B 1 60 ? 0.138 -0.727 -16.766 1 78.56 60 LEU B O 1
ATOM 2959 N N . LEU B 1 61 ? 0.455 0.779 -15.172 1 72 61 LEU B N 1
ATOM 2960 C CA . LEU B 1 61 ? -0.459 1.719 -15.805 1 72 61 LEU B CA 1
ATOM 2961 C C . LEU B 1 61 ? 0.306 2.742 -16.641 1 72 61 LEU B C 1
ATOM 2963 O O . LEU B 1 61 ? -0.29 3.67 -17.188 1 72 61 LEU B O 1
ATOM 2967 N N . GLU B 1 62 ? 1.6 2.547 -16.734 1 71.25 62 GLU B N 1
ATOM 2968 C CA . GLU B 1 62 ? 2.455 3.371 -17.594 1 71.25 62 GLU B CA 1
ATOM 2969 C C . GLU B 1 62 ? 3.016 2.564 -18.766 1 71.25 62 GLU B C 1
ATOM 2971 O O . GLU B 1 62 ? 3.926 1.753 -18.578 1 71.25 62 GLU B O 1
ATOM 2976 N N . GLU B 1 63 ? 2.498 2.912 -19.875 1 80.5 63 GLU B N 1
ATOM 2977 C CA . GLU B 1 63 ? 2.9 2.174 -21.078 1 80.5 63 GLU B CA 1
ATOM 2978 C C . GLU B 1 63 ? 4.406 2.268 -21.297 1 80.5 63 GLU B C 1
ATOM 2980 O O . GLU B 1 63 ? 4.988 3.35 -21.188 1 80.5 63 GLU B O 1
ATOM 2985 N N . GLY B 1 64 ? 5.012 1.164 -21.516 1 85.31 64 GLY B N 1
ATOM 2986 C CA . GLY B 1 64 ? 6.426 1.111 -21.859 1 85.31 64 GLY B CA 1
ATOM 2987 C C . GLY B 1 64 ? 7.336 1.136 -20.641 1 85.31 64 GLY B C 1
ATOM 2988 O O . GLY B 1 64 ? 8.555 1.018 -20.781 1 85.31 64 GLY B O 1
ATOM 2989 N N . SER B 1 65 ? 6.758 1.19 -19.5 1 81.12 65 SER B N 1
ATOM 2990 C CA . SER B 1 65 ? 7.566 1.349 -18.297 1 81.12 65 SER B CA 1
ATOM 2991 C C . SER B 1 65 ? 8.352 0.079 -17.984 1 81.12 65 SER B C 1
ATOM 2993 O O . SER B 1 65 ? 9.32 0.112 -17.219 1 81.12 65 SER B O 1
ATOM 2995 N N . PHE B 1 66 ? 7.992 -0.976 -18.625 1 90.75 66 PHE B N 1
ATOM 2996 C CA . PHE B 1 66 ? 8.664 -2.244 -18.359 1 90.75 66 PHE B CA 1
ATOM 2997 C C . PHE B 1 66 ? 9.703 -2.547 -19.438 1 90.75 66 PHE B C 1
ATOM 2999 O O . PHE B 1 66 ? 10.43 -3.537 -19.344 1 90.75 66 PHE B O 1
ATOM 3006 N N . ASP B 1 67 ? 9.844 -1.74 -20.438 1 91.88 67 ASP B N 1
ATOM 3007 C CA . ASP B 1 67 ? 10.641 -2.029 -21.625 1 91.88 67 ASP B CA 1
ATOM 3008 C C . ASP B 1 67 ? 12.094 -2.328 -21.25 1 91.88 67 ASP B C 1
ATOM 3010 O O . ASP B 1 67 ? 12.633 -3.363 -21.641 1 91.88 67 ASP B O 1
ATOM 3014 N N . SER B 1 68 ? 12.672 -1.516 -20.5 1 85.88 68 SER B N 1
ATOM 3015 C CA . SER B 1 68 ? 14.086 -1.665 -20.188 1 85.88 68 SER B CA 1
ATOM 3016 C C . SER B 1 68 ? 14.344 -2.922 -19.359 1 85.88 68 SER B C 1
ATOM 3018 O O . SER B 1 68 ? 15.297 -3.664 -19.625 1 85.88 68 SER B O 1
ATOM 3020 N N . ALA B 1 69 ? 13.477 -3.172 -18.422 1 89.81 69 ALA B N 1
ATOM 3021 C CA . ALA B 1 69 ? 13.625 -4.34 -17.562 1 89.81 69 ALA B CA 1
ATOM 3022 C C . ALA B 1 69 ? 13.477 -5.633 -18.344 1 89.81 69 ALA B C 1
ATOM 3024 O O . ALA B 1 69 ? 14.273 -6.559 -18.203 1 89.81 69 ALA B O 1
ATOM 3025 N N . VAL B 1 70 ? 12.508 -5.652 -19.219 1 94.81 70 VAL B N 1
ATOM 3026 C CA . VAL B 1 70 ? 12.211 -6.844 -20.016 1 94.81 70 VAL B CA 1
ATOM 3027 C C . VAL B 1 70 ? 13.32 -7.074 -21.031 1 94.81 70 VAL B C 1
ATOM 3029 O O . VAL B 1 70 ? 13.766 -8.203 -21.234 1 94.81 70 VAL B O 1
ATOM 3032 N N . MET B 1 71 ? 13.812 -5.988 -21.609 1 92.62 71 MET B N 1
ATOM 3033 C CA . MET B 1 71 ? 14.836 -6.09 -22.641 1 92.62 71 MET B CA 1
ATOM 3034 C C . MET B 1 71 ? 16.141 -6.645 -22.078 1 92.62 71 MET B C 1
ATOM 3036 O O . MET B 1 71 ? 16.891 -7.312 -22.781 1 92.62 71 MET B O 1
ATOM 3040 N N . ALA B 1 72 ? 16.297 -6.473 -20.844 1 90.81 72 ALA B N 1
ATOM 3041 C CA . ALA B 1 72 ? 17.547 -6.883 -20.203 1 90.81 72 ALA B CA 1
ATOM 3042 C C . ALA B 1 72 ? 17.5 -8.352 -19.781 1 90.81 72 ALA B C 1
ATOM 3044 O O . ALA B 1 72 ? 18.484 -8.891 -19.281 1 90.81 72 ALA B O 1
ATOM 3045 N N . CYS B 1 73 ? 16.344 -9.062 -20.031 1 95.25 73 CYS B N 1
ATOM 3046 C CA . CYS B 1 73 ? 16.125 -10.375 -19.438 1 95.25 73 CYS B CA 1
ATOM 3047 C C . CYS B 1 73 ? 15.734 -11.391 -20.5 1 95.25 73 CYS B C 1
ATOM 3049 O O . CYS B 1 73 ? 15.211 -11.016 -21.562 1 95.25 73 CYS B O 1
ATOM 3051 N N . GLU B 1 74 ? 15.914 -12.648 -20.188 1 96.69 74 GLU B N 1
ATOM 3052 C CA . GLU B 1 74 ? 15.523 -13.711 -21.109 1 96.69 74 GLU B CA 1
ATOM 3053 C C . GLU B 1 74 ? 14.195 -14.336 -20.703 1 96.69 74 GLU B C 1
ATOM 3055 O O . GLU B 1 74 ? 13.602 -15.109 -21.453 1 96.69 74 GLU B O 1
ATOM 3060 N N . GLY B 1 75 ? 13.758 -14.133 -19.531 1 97.56 75 GLY B N 1
ATOM 3061 C CA . GLY B 1 75 ? 12.484 -14.594 -19 1 97.56 75 GLY B CA 1
ATOM 3062 C C . GLY B 1 75 ? 11.766 -13.547 -18.172 1 97.56 75 GLY B C 1
ATOM 3063 O O . GLY B 1 75 ? 12.398 -12.641 -17.625 1 97.56 75 GLY B O 1
ATOM 3064 N N . VAL B 1 76 ? 10.445 -13.648 -18.141 1 98.25 76 VAL B N 1
ATOM 3065 C CA . VAL B 1 76 ? 9.633 -12.703 -17.375 1 98.25 76 VAL B CA 1
ATOM 3066 C C . VAL B 1 76 ? 8.656 -13.461 -16.484 1 98.25 76 VAL B C 1
ATOM 3068 O O . VAL B 1 76 ? 7.953 -14.359 -16.938 1 98.25 76 VAL B O 1
ATOM 3071 N N . PHE B 1 77 ? 8.758 -13.141 -15.258 1 98.5 77 PHE B N 1
ATOM 3072 C CA . PHE B 1 77 ? 7.727 -13.531 -14.305 1 98.5 77 PHE B CA 1
ATOM 3073 C C . PHE B 1 77 ? 6.801 -12.359 -14 1 98.5 77 PHE B C 1
ATOM 3075 O O . PHE B 1 77 ? 7.199 -11.406 -13.328 1 98.5 77 PHE B O 1
ATOM 3082 N N . HIS B 1 78 ? 5.594 -12.461 -14.508 1 98.06 78 HIS B N 1
ATOM 3083 C CA . HIS B 1 78 ? 4.625 -11.398 -14.258 1 98.06 78 HIS B CA 1
ATOM 3084 C C . HIS B 1 78 ? 3.771 -11.711 -13.031 1 98.06 78 HIS B C 1
ATOM 3086 O O . HIS B 1 78 ? 2.748 -12.391 -13.141 1 98.06 78 HIS B O 1
ATOM 3092 N N . THR B 1 79 ? 4.191 -11.062 -11.938 1 95.62 79 THR B N 1
ATOM 3093 C CA . THR B 1 79 ? 3.49 -11.297 -10.68 1 95.62 79 THR B CA 1
ATOM 3094 C C . THR B 1 79 ? 2.732 -10.047 -10.234 1 95.62 79 THR B C 1
ATOM 3096 O O . THR B 1 79 ? 1.882 -10.117 -9.344 1 95.62 79 THR B O 1
ATOM 3099 N N . ALA B 1 80 ? 3.014 -8.969 -10.898 1 88.38 80 ALA B N 1
ATOM 3100 C CA . ALA B 1 80 ? 2.373 -7.699 -10.547 1 88.38 80 ALA B CA 1
ATOM 3101 C C . ALA B 1 80 ? 0.877 -7.738 -10.844 1 88.38 80 ALA B C 1
ATOM 3103 O O . ALA B 1 80 ? 0.458 -8.281 -11.867 1 88.38 80 ALA B O 1
ATOM 3104 N N . SER B 1 81 ? 0.136 -7.215 -9.898 1 83.62 81 SER B N 1
ATOM 3105 C CA . SER B 1 81 ? -1.303 -7.059 -10.086 1 83.62 81 SER B CA 1
ATOM 3106 C C . SER B 1 81 ? -1.794 -5.73 -9.516 1 83.62 81 SER B C 1
ATOM 3108 O O . SER B 1 81 ? -1.456 -5.363 -8.391 1 83.62 81 SER B O 1
ATOM 3110 N N . PRO B 1 82 ? -2.518 -5.035 -10.344 1 69.25 82 PRO B N 1
ATOM 3111 C CA . PRO B 1 82 ? -3.066 -3.779 -9.82 1 69.25 82 PRO B CA 1
ATOM 3112 C C . PRO B 1 82 ? -4.262 -3.996 -8.898 1 69.25 82 PRO B C 1
ATOM 3114 O O . PRO B 1 82 ? -4.766 -3.043 -8.297 1 69.25 82 PRO B O 1
ATOM 3117 N N . VAL B 1 83 ? -4.711 -5.215 -8.867 1 61.5 83 VAL B N 1
ATOM 3118 C CA . VAL B 1 83 ? -5.918 -5.508 -8.102 1 61.5 83 VAL B CA 1
ATOM 3119 C C . VAL B 1 83 ? -5.566 -6.402 -6.91 1 61.5 83 VAL B C 1
ATOM 3121 O O . VAL B 1 83 ? -4.727 -7.297 -7.027 1 61.5 83 VAL B O 1
ATOM 3124 N N . LEU B 1 84 ? -6.074 -5.828 -5.781 1 59.06 84 LEU B N 1
ATOM 3125 C CA . LEU B 1 84 ? -5.906 -6.648 -4.59 1 59.06 84 LEU B CA 1
ATOM 3126 C C . LEU B 1 84 ? -7.207 -7.355 -4.223 1 59.06 84 LEU B C 1
ATOM 3128 O O . LEU B 1 84 ? -8.289 -6.906 -4.602 1 59.06 84 LEU B O 1
ATOM 3132 N N . ALA B 1 85 ? -7.07 -8.672 -3.738 1 52.09 85 ALA B N 1
ATOM 3133 C CA . ALA B 1 85 ? -8.227 -9.43 -3.268 1 52.09 85 ALA B CA 1
ATOM 3134 C C . ALA B 1 85 ? -8.891 -8.734 -2.084 1 52.09 85 ALA B C 1
ATOM 3136 O O . ALA B 1 85 ? -9.086 -9.344 -1.028 1 52.09 85 ALA B O 1
ATOM 3137 N N . LYS B 1 86 ? -9.125 -7.395 -2.166 1 53.16 86 LYS B N 1
ATOM 3138 C CA . LYS B 1 86 ? -9.789 -6.691 -1.07 1 53.16 86 LYS B CA 1
ATOM 3139 C C . LYS B 1 86 ? -11.305 -6.719 -1.237 1 53.16 86 LYS B C 1
ATOM 3141 O O . LYS B 1 86 ? -11.805 -6.684 -2.361 1 53.16 86 LYS B O 1
ATOM 3146 N N . PRO B 1 87 ? -12.047 -7.207 -0.05 1 43.41 87 PRO B N 1
ATOM 3147 C CA . PRO B 1 87 ? -13.508 -7.266 -0.146 1 43.41 87 PRO B CA 1
ATOM 3148 C C . PRO B 1 87 ? -14.109 -6.008 -0.77 1 43.41 87 PRO B C 1
ATOM 3150 O O . PRO B 1 87 ? -15.219 -6.055 -1.307 1 43.41 87 PRO B O 1
ATOM 3153 N N . ASP B 1 88 ? -13.586 -4.859 -0.371 1 43.75 88 ASP B N 1
ATOM 3154 C CA . ASP B 1 88 ? -14.414 -3.68 -0.605 1 43.75 88 ASP B CA 1
ATOM 3155 C C . ASP B 1 88 ? -14.531 -3.375 -2.098 1 43.75 88 ASP B C 1
ATOM 3157 O O . ASP B 1 88 ? -13.68 -3.795 -2.887 1 43.75 88 ASP B O 1
ATOM 3161 N N . SER B 1 89 ? -15.805 -2.771 -2.412 1 45.5 89 SER B N 1
ATOM 3162 C CA . SER B 1 89 ? -16.578 -2.479 -3.611 1 45.5 89 SER B CA 1
ATOM 3163 C C . SER B 1 89 ? -15.75 -1.729 -4.645 1 45.5 89 SER B C 1
ATOM 3165 O O . SER B 1 89 ? -15.711 -0.496 -4.641 1 45.5 89 SER B O 1
ATOM 3167 N N . THR B 1 90 ? -14.492 -2.209 -4.867 1 50.94 90 THR B N 1
ATOM 3168 C CA . THR B 1 90 ? -14.086 -1.494 -6.074 1 50.94 90 THR B CA 1
ATOM 3169 C C . THR B 1 90 ? -15.023 -1.818 -7.234 1 50.94 90 THR B C 1
ATOM 3171 O O . THR B 1 90 ? -15.625 -2.895 -7.273 1 50.94 90 THR B O 1
ATOM 3174 N N . SER B 1 91 ? -15.422 -0.828 -7.957 1 56.81 91 SER B N 1
ATOM 3175 C CA . SER B 1 91 ? -16.281 -1.003 -9.125 1 56.81 91 SER B CA 1
ATOM 3176 C C . SER B 1 91 ? -15.648 -1.947 -10.141 1 56.81 91 SER B C 1
ATOM 3178 O O . SER B 1 91 ? -14.438 -2.188 -10.102 1 56.81 91 SER B O 1
ATOM 3180 N N . LYS B 1 92 ? -16.516 -2.627 -10.852 1 62.94 92 LYS B N 1
ATOM 3181 C CA . LYS B 1 92 ? -16.125 -3.516 -11.945 1 62.94 92 LYS B CA 1
ATOM 3182 C C . LYS B 1 92 ? -15.055 -2.881 -12.82 1 62.94 92 LYS B C 1
ATOM 3184 O O . LYS B 1 92 ? -13.992 -3.463 -13.031 1 62.94 92 LYS B O 1
ATOM 3189 N N . GLU B 1 93 ? -15.328 -1.738 -13.164 1 62 93 GLU B N 1
ATOM 3190 C CA . GLU B 1 93 ? -14.461 -1.082 -14.141 1 62 93 GLU B CA 1
ATOM 3191 C C . GLU B 1 93 ? -13.117 -0.711 -13.516 1 62 93 GLU B C 1
ATOM 3193 O O . GLU B 1 93 ? -12.078 -0.841 -14.164 1 62 93 GLU B O 1
ATOM 3198 N N . GLU B 1 94 ? -13.141 -0.448 -12.32 1 60.88 94 GLU B N 1
ATOM 3199 C CA . GLU B 1 94 ? -11.93 -0.017 -11.625 1 60.88 94 GLU B CA 1
ATOM 3200 C C . GLU B 1 94 ? -11 -1.199 -11.344 1 60.88 94 GLU B C 1
ATOM 3202 O O . GLU B 1 94 ? -9.812 -1.017 -11.094 1 60.88 94 GLU B O 1
ATOM 3207 N N . THR B 1 95 ? -11.562 -2.264 -11.484 1 71.81 95 THR B N 1
ATOM 3208 C CA . THR B 1 95 ? -10.781 -3.457 -11.18 1 71.81 95 THR B CA 1
ATOM 3209 C C . THR B 1 95 ? -10.383 -4.188 -12.461 1 71.81 95 THR B C 1
ATOM 3211 O O . THR B 1 95 ? -9.211 -4.52 -12.656 1 71.81 95 THR B O 1
ATOM 3214 N N . LEU B 1 96 ? -11.336 -4.207 -13.328 1 78.06 96 LEU B N 1
ATOM 3215 C CA . LEU B 1 96 ? -11.148 -5.086 -14.477 1 78.06 96 LEU B CA 1
ATOM 3216 C C . LEU B 1 96 ? -10.227 -4.441 -15.508 1 78.06 96 LEU B C 1
ATOM 3218 O O . LEU B 1 96 ? -9.297 -5.082 -16.016 1 78.06 96 LEU B O 1
ATOM 3222 N N . VAL B 1 97 ? -10.391 -3.211 -15.758 1 76.62 97 VAL B N 1
ATOM 3223 C CA . VAL B 1 97 ? -9.672 -2.537 -16.828 1 76.62 97 VAL B CA 1
ATOM 3224 C C . VAL B 1 97 ? -8.188 -2.436 -16.469 1 76.62 97 VAL B C 1
ATOM 3226 O O . VAL B 1 97 ? -7.328 -2.842 -17.25 1 76.62 97 VAL B O 1
ATOM 3229 N N . PRO B 1 98 ? -7.895 -2.031 -15.32 1 76.06 98 PRO B N 1
ATOM 3230 C CA . PRO B 1 98 ? -6.477 -1.979 -14.961 1 76.06 98 PRO B CA 1
ATOM 3231 C C . PRO B 1 98 ? -5.82 -3.357 -14.938 1 76.06 98 PRO B C 1
ATOM 3233 O O . PRO B 1 98 ? -4.645 -3.494 -15.281 1 76.06 98 PRO B O 1
ATOM 3236 N N . ALA B 1 99 ? -6.562 -4.348 -14.578 1 85.19 99 ALA B N 1
ATOM 3237 C CA . ALA B 1 99 ? -6.016 -5.699 -14.531 1 85.19 99 ALA B CA 1
ATOM 3238 C C . ALA B 1 99 ? -5.641 -6.188 -15.93 1 85.19 99 ALA B C 1
ATOM 3240 O O . ALA B 1 99 ? -4.539 -6.699 -16.141 1 85.19 99 ALA B O 1
ATOM 3241 N N . VAL B 1 100 ? -6.516 -5.91 -16.812 1 88.81 100 VAL B N 1
ATOM 3242 C CA . VAL B 1 100 ? -6.301 -6.359 -18.188 1 88.81 100 VAL B CA 1
ATOM 3243 C C . VAL B 1 100 ? -5.227 -5.504 -18.844 1 88.81 100 VAL B C 1
ATOM 3245 O O . VAL B 1 100 ? -4.254 -6.031 -19.391 1 88.81 100 VAL B O 1
ATOM 3248 N N . ASN B 1 101 ? -5.324 -4.246 -18.703 1 83.44 101 ASN B N 1
ATOM 3249 C CA . ASN B 1 101 ? -4.387 -3.34 -19.359 1 83.44 101 ASN B CA 1
ATOM 3250 C C . ASN B 1 101 ? -2.982 -3.473 -18.766 1 83.44 101 ASN B C 1
ATOM 3252 O O . ASN B 1 101 ? -1.99 -3.365 -19.5 1 83.44 101 ASN B O 1
ATOM 3256 N N . GLY B 1 102 ? -2.953 -3.623 -17.516 1 87.44 102 GLY B N 1
ATOM 3257 C CA . GLY B 1 102 ? -1.661 -3.834 -16.891 1 87.44 102 GLY B CA 1
ATOM 3258 C C . GLY B 1 102 ? -0.945 -5.07 -17.391 1 87.44 102 GLY B C 1
ATOM 3259 O O . GLY B 1 102 ? 0.253 -5.027 -17.688 1 87.44 102 GLY B O 1
ATOM 3260 N N . THR B 1 103 ? -1.687 -6.117 -17.516 1 93.75 103 THR B N 1
ATOM 3261 C CA . THR B 1 103 ? -1.132 -7.363 -18.031 1 93.75 103 THR B CA 1
ATOM 3262 C C . THR B 1 103 ? -0.669 -7.184 -19.484 1 93.75 103 THR B C 1
ATOM 3264 O O . THR B 1 103 ? 0.445 -7.574 -19.828 1 93.75 103 THR B O 1
ATOM 3267 N N . LEU B 1 104 ? -1.454 -6.539 -20.219 1 93.5 104 LEU B N 1
ATOM 3268 C CA . LEU B 1 104 ? -1.12 -6.336 -21.625 1 93.5 104 LEU B CA 1
ATOM 3269 C C . LEU B 1 104 ? 0.074 -5.398 -21.766 1 93.5 104 LEU B C 1
ATOM 3271 O O . LEU B 1 104 ? 0.886 -5.559 -22.688 1 93.5 104 LEU B O 1
ATOM 3275 N N . ASN B 1 105 ? 0.157 -4.453 -20.922 1 91.38 105 ASN B N 1
ATOM 3276 C CA . ASN B 1 105 ? 1.308 -3.557 -20.922 1 91.38 105 ASN B CA 1
ATOM 3277 C C . ASN B 1 105 ? 2.619 -4.324 -20.781 1 91.38 105 ASN B C 1
ATOM 3279 O O . ASN B 1 105 ? 3.553 -4.109 -21.562 1 91.38 105 ASN B O 1
ATOM 3283 N N . VAL B 1 106 ? 2.66 -5.223 -19.891 1 95.81 106 VAL B N 1
ATOM 3284 C CA . VAL B 1 106 ? 3.848 -6.043 -19.688 1 95.81 106 VAL B CA 1
ATOM 3285 C C . VAL B 1 106 ? 4.105 -6.898 -20.922 1 95.81 106 VAL B C 1
ATOM 3287 O O . VAL B 1 106 ? 5.242 -6.996 -21.391 1 95.81 106 VAL B O 1
ATOM 3290 N N . LEU B 1 107 ? 3.059 -7.457 -21.484 1 98.06 107 LEU B N 1
ATOM 3291 C CA . LEU B 1 107 ? 3.209 -8.344 -22.625 1 98.06 107 LEU B CA 1
ATOM 3292 C C . LEU B 1 107 ? 3.639 -7.566 -23.859 1 98.06 107 LEU B C 1
ATOM 3294 O O . LEU B 1 107 ? 4.379 -8.086 -24.703 1 98.06 107 LEU B O 1
ATOM 3298 N N . ARG B 1 108 ? 3.219 -6.371 -23.953 1 97.12 108 ARG B N 1
ATOM 3299 C CA . ARG B 1 108 ? 3.686 -5.535 -25.047 1 97.12 108 ARG B CA 1
ATOM 3300 C C . ARG B 1 108 ? 5.184 -5.266 -24.938 1 97.12 108 ARG B C 1
ATOM 3302 O O . ARG B 1 108 ? 5.891 -5.227 -25.953 1 97.12 108 ARG B O 1
ATOM 3309 N N . SER B 1 109 ? 5.641 -5.066 -23.766 1 96.44 109 SER B N 1
ATOM 3310 C CA . SER B 1 109 ? 7.082 -4.953 -23.547 1 96.44 109 SER B CA 1
ATOM 3311 C C . SER B 1 109 ? 7.793 -6.25 -23.922 1 96.44 109 SER B C 1
ATOM 3313 O O . SER B 1 109 ? 8.875 -6.223 -24.516 1 96.44 109 SER B O 1
ATOM 3315 N N . CYS B 1 110 ? 7.176 -7.367 -23.594 1 97.88 110 CYS B N 1
ATOM 3316 C CA . CYS B 1 110 ? 7.746 -8.672 -23.922 1 97.88 110 CYS B CA 1
ATOM 3317 C C . CYS B 1 110 ? 7.852 -8.859 -25.438 1 97.88 110 CYS B C 1
ATOM 3319 O O . CYS B 1 110 ? 8.836 -9.406 -25.922 1 97.88 110 CYS B O 1
ATOM 3321 N N . LYS B 1 111 ? 6.898 -8.422 -26.094 1 97.88 111 LYS B N 1
ATOM 3322 C CA . LYS B 1 111 ? 6.863 -8.547 -27.547 1 97.88 111 LYS B CA 1
ATOM 3323 C C . LYS B 1 111 ? 8.062 -7.855 -28.188 1 97.88 111 LYS B C 1
ATOM 3325 O O . LYS B 1 111 ? 8.57 -8.305 -29.219 1 97.88 111 LYS B O 1
ATOM 3330 N N . LYS B 1 112 ? 8.562 -6.867 -27.547 1 96.31 112 LYS B N 1
ATOM 3331 C CA . LYS B 1 112 ? 9.656 -6.07 -28.094 1 96.31 112 LYS B CA 1
ATOM 3332 C C . LYS B 1 112 ? 10.992 -6.789 -27.938 1 96.31 112 LYS B C 1
ATOM 3334 O O . LYS B 1 112 ? 11.984 -6.414 -28.562 1 96.31 112 LYS B O 1
ATOM 3339 N N . ASN B 1 113 ? 11.07 -7.789 -27.094 1 95.88 113 ASN B N 1
ATOM 3340 C CA . ASN B 1 113 ? 12.312 -8.492 -26.781 1 95.88 113 ASN B CA 1
ATOM 3341 C C . ASN B 1 113 ? 12.477 -9.734 -27.656 1 95.88 113 ASN B C 1
ATOM 3343 O O . ASN B 1 113 ? 11.844 -10.766 -27.406 1 95.88 113 ASN B O 1
ATOM 3347 N N . PRO B 1 114 ? 13.328 -9.703 -28.578 1 95.25 114 PRO B N 1
ATOM 3348 C CA . PRO B 1 114 ? 13.477 -10.852 -29.484 1 95.25 114 PRO B CA 1
ATOM 3349 C C . PRO B 1 114 ? 14.172 -12.039 -28.812 1 95.25 114 PRO B C 1
ATOM 3351 O O . PRO B 1 114 ? 14.18 -13.141 -29.359 1 95.25 114 PRO B O 1
ATOM 3354 N N . PHE B 1 115 ? 14.672 -11.859 -27.641 1 94.31 115 PHE B N 1
ATOM 3355 C CA . PHE B 1 115 ? 15.414 -12.914 -26.969 1 94.31 115 PHE B CA 1
ATOM 3356 C C . PHE B 1 115 ? 14.586 -13.539 -25.859 1 94.31 115 PHE B C 1
ATOM 3358 O O . PHE B 1 115 ? 15.07 -14.414 -25.141 1 94.31 115 PHE B O 1
ATOM 3365 N N . LEU B 1 116 ? 13.398 -13.141 -25.766 1 96.69 116 LEU B N 1
ATOM 3366 C CA . LEU B 1 116 ? 12.531 -13.625 -24.703 1 96.69 116 LEU B CA 1
ATOM 3367 C C . LEU B 1 116 ? 12.242 -15.109 -24.875 1 96.69 116 LEU B C 1
ATOM 3369 O O . LEU B 1 116 ? 11.812 -15.547 -25.938 1 96.69 116 LEU B O 1
ATOM 3373 N N . LYS B 1 117 ? 12.461 -15.867 -23.812 1 97.25 117 LYS B N 1
ATOM 3374 C CA . LYS B 1 117 ? 12.25 -17.312 -23.875 1 97.25 117 LYS B CA 1
ATOM 3375 C C . LYS B 1 117 ? 10.844 -17.688 -23.438 1 97.25 117 LYS B C 1
ATOM 3377 O O . LYS B 1 117 ? 10.156 -18.453 -24.109 1 97.25 117 LYS B O 1
ATOM 3382 N N . ARG B 1 118 ? 10.422 -17.203 -22.312 1 98.38 118 ARG B N 1
ATOM 3383 C CA . ARG B 1 118 ? 9.141 -17.594 -21.734 1 98.38 118 ARG B CA 1
ATOM 3384 C C . ARG B 1 118 ? 8.641 -16.531 -20.75 1 98.38 118 ARG B C 1
ATOM 3386 O O . ARG B 1 118 ? 9.438 -15.883 -20.078 1 98.38 118 ARG B O 1
ATOM 3393 N N . VAL B 1 119 ? 7.34 -16.359 -20.75 1 98.69 119 VAL B N 1
ATOM 3394 C CA . VAL B 1 119 ? 6.652 -15.547 -19.75 1 98.69 119 VAL B CA 1
ATOM 3395 C C . VAL B 1 119 ? 5.836 -16.453 -18.828 1 98.69 119 VAL B C 1
ATOM 3397 O O . VAL B 1 119 ? 5.102 -17.328 -19.297 1 98.69 119 VAL B O 1
ATOM 3400 N N . VAL B 1 120 ? 6.055 -16.328 -17.562 1 98.88 120 VAL B N 1
ATOM 3401 C CA . VAL B 1 120 ? 5.211 -17 -16.578 1 98.88 120 VAL B CA 1
ATOM 3402 C C . VAL B 1 120 ? 4.305 -15.969 -15.906 1 98.88 120 VAL B C 1
ATOM 3404 O O . VAL B 1 120 ? 4.781 -15.039 -15.25 1 98.88 120 VAL B O 1
ATOM 3407 N N . LEU B 1 121 ? 3.008 -16.141 -16.047 1 98.75 121 LEU B N 1
ATOM 3408 C CA . LEU B 1 121 ? 2.008 -15.242 -15.477 1 98.75 121 LEU B CA 1
ATOM 3409 C C . LEU B 1 121 ? 1.396 -15.836 -14.211 1 98.75 121 LEU B C 1
ATOM 3411 O O . LEU B 1 121 ? 1.006 -17.016 -14.203 1 98.75 121 LEU B O 1
ATOM 3415 N N . THR B 1 122 ? 1.35 -15.039 -13.188 1 98.19 122 THR B N 1
ATOM 3416 C CA . THR B 1 122 ? 0.662 -15.438 -11.961 1 98.19 122 THR B CA 1
ATOM 3417 C C . THR B 1 122 ? -0.831 -15.133 -12.062 1 98.19 122 THR B C 1
ATOM 3419 O O . THR B 1 122 ? -1.248 -13.984 -11.906 1 98.19 122 THR B O 1
ATOM 3422 N N . SER B 1 123 ? -1.587 -16.109 -12.258 1 98.06 123 SER B N 1
ATOM 3423 C CA . SER B 1 123 ? -3.041 -16.031 -12.188 1 98.06 123 SER B CA 1
ATOM 3424 C C . SER B 1 123 ? -3.551 -16.422 -10.805 1 98.06 123 SER B C 1
ATOM 3426 O O . SER B 1 123 ? -2.998 -16 -9.789 1 98.06 123 SER B O 1
ATOM 3428 N N . SER B 1 124 ? -4.703 -17.047 -10.766 1 97.44 124 SER B N 1
ATOM 3429 C CA . SER B 1 124 ? -5.305 -17.422 -9.492 1 97.44 124 SER B CA 1
ATOM 3430 C C . SER B 1 124 ? -6.289 -18.578 -9.672 1 97.44 124 SER B C 1
ATOM 3432 O O . SER B 1 124 ? -6.914 -18.703 -10.727 1 97.44 124 SER B O 1
ATOM 3434 N N . SER B 1 125 ? -6.445 -19.344 -8.625 1 97.56 125 SER B N 1
ATOM 3435 C CA . SER B 1 125 ? -7.473 -20.375 -8.656 1 97.56 125 SER B CA 1
ATOM 3436 C C . SER B 1 125 ? -8.867 -19.766 -8.734 1 97.56 125 SER B C 1
ATOM 3438 O O . SER B 1 125 ? -9.828 -20.438 -9.094 1 97.56 125 SER B O 1
ATOM 3440 N N . SER B 1 126 ? -8.977 -18.5 -8.414 1 94.81 126 SER B N 1
ATOM 3441 C CA . SER B 1 126 ? -10.266 -17.828 -8.539 1 94.81 126 SER B CA 1
ATOM 3442 C C . SER B 1 126 ? -10.711 -17.75 -9.992 1 94.81 126 SER B C 1
ATOM 3444 O O . SER B 1 126 ? -11.891 -17.531 -10.273 1 94.81 126 SER B O 1
ATOM 3446 N N . ALA B 1 127 ? -9.812 -17.906 -10.875 1 96.62 127 ALA B N 1
ATOM 3447 C CA . ALA B 1 127 ? -10.156 -17.922 -12.289 1 96.62 127 ALA B CA 1
ATOM 3448 C C . ALA B 1 127 ? -10.758 -19.25 -12.703 1 96.62 127 ALA B C 1
ATOM 3450 O O . ALA B 1 127 ? -11.234 -19.406 -13.828 1 96.62 127 ALA B O 1
ATOM 3451 N N . VAL B 1 128 ? -10.859 -20.203 -11.773 1 96.69 128 VAL B N 1
ATOM 3452 C CA . VAL B 1 128 ? -11.281 -21.562 -12.102 1 96.69 128 VAL B CA 1
ATOM 3453 C C . VAL B 1 128 ? -12.469 -21.969 -11.227 1 96.69 128 VAL B C 1
ATOM 3455 O O . VAL B 1 128 ? -13.414 -22.594 -11.703 1 96.69 128 VAL B O 1
ATOM 3458 N N . ARG B 1 129 ? -12.648 -21.469 -10.062 1 93.38 129 ARG B N 1
ATOM 3459 C CA . ARG B 1 129 ? -13.367 -22.219 -9.039 1 93.38 129 ARG B CA 1
ATOM 3460 C C . ARG B 1 129 ? -14.758 -21.641 -8.805 1 93.38 129 ARG B C 1
ATOM 3462 O O . ARG B 1 129 ? -15.555 -22.203 -8.047 1 93.38 129 ARG B O 1
ATOM 3469 N N . ILE B 1 130 ? -15.031 -20.547 -9.422 1 90.69 130 ILE B N 1
ATOM 3470 C CA . ILE B 1 130 ? -16.344 -19.953 -9.203 1 90.69 130 ILE B CA 1
ATOM 3471 C C . ILE B 1 130 ? -17.344 -20.547 -10.203 1 90.69 130 ILE B C 1
ATOM 3473 O O . ILE B 1 130 ? -17.297 -20.234 -11.391 1 90.69 130 ILE B O 1
ATOM 3477 N N . ARG B 1 131 ? -18.234 -21.328 -9.734 1 85.06 131 ARG B N 1
ATOM 3478 C CA . ARG B 1 131 ? -19.156 -22.031 -10.625 1 85.06 131 ARG B CA 1
ATOM 3479 C C . ARG B 1 131 ? -20.562 -22.078 -10.039 1 85.06 131 ARG B C 1
ATOM 3481 O O . ARG B 1 131 ? -20.734 -22.047 -8.82 1 85.06 131 ARG B O 1
ATOM 3488 N N . ASP B 1 132 ? -21.531 -21.766 -10.953 1 70.25 132 ASP B N 1
ATOM 3489 C CA . ASP B 1 132 ? -22.953 -21.797 -10.625 1 70.25 132 ASP B CA 1
ATOM 3490 C C . ASP B 1 132 ? -23.438 -23.219 -10.414 1 70.25 132 ASP B C 1
ATOM 3492 O O . ASP B 1 132 ? -24.641 -23.484 -10.438 1 70.25 132 ASP B O 1
ATOM 3496 N N . ASP B 1 133 ? -22.531 -24.031 -10.641 1 60.03 133 ASP B N 1
ATOM 3497 C CA . ASP B 1 133 ? -23.156 -25.344 -10.758 1 60.03 133 ASP B CA 1
ATOM 3498 C C . ASP B 1 133 ? -24.016 -25.656 -9.531 1 60.03 133 ASP B C 1
ATOM 3500 O O . ASP B 1 133 ? -23.609 -25.375 -8.406 1 60.03 133 ASP B O 1
ATOM 3504 N N . GLY B 1 134 ? -25.266 -25.344 -9.555 1 50.81 134 GLY B N 1
ATOM 3505 C CA . GLY B 1 134 ? -26.25 -25.844 -8.609 1 50.81 134 GLY B CA 1
ATOM 3506 C C . GLY B 1 134 ? -25.656 -26.797 -7.586 1 50.81 134 GLY B C 1
ATOM 3507 O O . GLY B 1 134 ? -24.5 -27.188 -7.688 1 50.81 134 GLY B O 1
ATOM 3508 N N . GLN B 1 135 ? -26.375 -26.859 -6.383 1 47.03 135 GLN B N 1
ATOM 3509 C CA . GLN B 1 135 ? -26.281 -27.828 -5.293 1 47.03 135 GLN B CA 1
ATOM 3510 C C . GLN B 1 135 ? -25.766 -29.172 -5.793 1 47.03 135 GLN B C 1
ATOM 3512 O O . GLN B 1 135 ? -26.344 -30.219 -5.496 1 47.03 135 GLN B O 1
ATOM 3517 N N . SER B 1 136 ? -25.219 -29.188 -6.996 1 46.72 136 SER B N 1
ATOM 3518 C CA . SER B 1 136 ? -25.062 -30.625 -7.164 1 46.72 136 SER B CA 1
ATOM 3519 C C . SER B 1 136 ? -24.094 -31.203 -6.137 1 46.72 136 SER B C 1
ATOM 3521 O O . SER B 1 136 ? -23.062 -30.609 -5.848 1 46.72 136 SER B O 1
ATOM 3523 N N . SER B 1 137 ? -24.594 -31.828 -5.148 1 51.62 137 SER B N 1
ATOM 3524 C CA . SER B 1 137 ? -24.125 -32.656 -4.043 1 51.62 137 SER B CA 1
ATOM 3525 C C . SER B 1 137 ? -22.812 -33.344 -4.391 1 51.62 137 SER B C 1
ATOM 3527 O O . SER B 1 137 ? -22.188 -33.969 -3.529 1 51.62 137 SER B O 1
ATOM 3529 N N . SER B 1 138 ? -22.375 -33.281 -5.746 1 59.19 138 SER B N 1
ATOM 3530 C CA . SER B 1 138 ? -21.266 -34.188 -6.004 1 59.19 138 SER B CA 1
ATOM 3531 C C . SER B 1 138 ? -19.938 -33.438 -5.988 1 59.19 138 SER B C 1
ATOM 3533 O O . SER B 1 138 ? -19.859 -32.281 -6.422 1 59.19 138 SER B O 1
ATOM 3535 N N . ASN B 1 139 ? -18.984 -33.906 -5.359 1 73 139 ASN B N 1
ATOM 3536 C CA . ASN B 1 139 ? -17.578 -33.469 -5.277 1 73 139 ASN B CA 1
ATOM 3537 C C . ASN B 1 139 ? -16.938 -33.406 -6.66 1 73 139 ASN B C 1
ATOM 3539 O O . ASN B 1 139 ? -16.688 -34.406 -7.297 1 73 139 ASN B O 1
ATOM 3543 N N . ILE B 1 140 ? -16.891 -32.25 -7.234 1 85.12 140 ILE B N 1
ATOM 3544 C CA . ILE B 1 140 ? -16.312 -32.062 -8.562 1 85.12 140 ILE B CA 1
ATOM 3545 C C . ILE B 1 140 ? -14.82 -31.766 -8.453 1 85.12 140 ILE B C 1
ATOM 3547 O O . ILE B 1 140 ? -14.398 -31.031 -7.551 1 85.12 140 ILE B O 1
ATOM 3551 N N . SER B 1 141 ? -14.102 -32.438 -9.336 1 92.75 141 SER B N 1
ATOM 3552 C CA . SER B 1 141 ? -12.672 -32.156 -9.461 1 92.75 141 SER B CA 1
ATOM 3553 C C . SER B 1 141 ? -12.383 -31.219 -10.625 1 92.75 141 SER B C 1
ATOM 3555 O O . SER B 1 141 ? -12.508 -31.594 -11.789 1 92.75 141 SER B O 1
ATOM 3557 N N . LEU B 1 142 ? -11.992 -30.016 -10.258 1 95.38 142 LEU B N 1
ATOM 3558 C CA . LEU B 1 142 ? -11.711 -29 -11.266 1 95.38 142 LEU B CA 1
ATOM 3559 C C . LEU B 1 142 ? -10.258 -29.078 -11.719 1 95.38 142 LEU B C 1
ATOM 3561 O O . LEU B 1 142 ? -9.359 -29.266 -10.906 1 95.38 142 LEU B O 1
ATOM 3565 N N . ASP B 1 143 ? -10.117 -28.969 -13.008 1 97 143 ASP B N 1
ATOM 3566 C CA . ASP B 1 143 ? -8.766 -28.906 -13.547 1 97 143 ASP B CA 1
ATOM 3567 C C . ASP B 1 143 ? -8.539 -27.609 -14.32 1 97 143 ASP B C 1
ATOM 3569 O O . ASP B 1 143 ? -9.352 -26.688 -14.25 1 97 143 ASP B O 1
ATOM 3573 N N . GLU B 1 144 ? -7.406 -27.516 -15.055 1 97.69 144 GLU B N 1
ATOM 3574 C CA . GLU B 1 144 ? -6.941 -26.25 -15.641 1 97.69 144 GLU B CA 1
ATOM 3575 C C . GLU B 1 144 ? -7.801 -25.844 -16.844 1 97.69 144 GLU B C 1
ATOM 3577 O O . GLU B 1 144 ? -7.707 -24.719 -17.328 1 97.69 144 GLU B O 1
ATOM 3582 N N . THR B 1 145 ? -8.648 -26.75 -17.328 1 97 145 THR B N 1
ATOM 3583 C CA . THR B 1 145 ? -9.508 -26.422 -18.469 1 97 145 THR B CA 1
ATOM 3584 C C . THR B 1 145 ? -10.727 -25.625 -18 1 97 145 THR B C 1
ATOM 3586 O O . THR B 1 145 ? -11.422 -25.016 -18.812 1 97 145 THR B O 1
ATOM 3589 N N . ALA B 1 146 ? -10.953 -25.641 -16.75 1 95.81 146 ALA B N 1
ATOM 3590 C CA . ALA B 1 146 ? -12.125 -24.953 -16.203 1 95.81 146 ALA B CA 1
ATOM 3591 C C . ALA B 1 146 ? -11.891 -23.438 -16.125 1 95.81 146 ALA B C 1
ATOM 3593 O O . ALA B 1 146 ? -10.758 -23 -15.93 1 95.81 146 ALA B O 1
ATOM 3594 N N . TRP B 1 147 ? -13.016 -22.719 -16.297 1 96.88 147 TRP B N 1
ATOM 3595 C CA . TRP B 1 147 ? -13.039 -21.266 -16.078 1 96.88 147 TRP B CA 1
ATOM 3596 C C . TRP B 1 147 ? -14.195 -20.875 -15.164 1 96.88 147 TRP B C 1
ATOM 3598 O O . TRP B 1 147 ? -15.289 -21.438 -15.266 1 96.88 147 TRP B O 1
ATOM 3608 N N . SER B 1 148 ? -13.867 -19.906 -14.359 1 95.31 148 SER B N 1
ATOM 3609 C CA . SER B 1 148 ? -14.922 -19.391 -13.5 1 95.31 148 SER B CA 1
ATOM 3610 C C . SER B 1 148 ? -16.031 -18.75 -14.32 1 95.31 148 SER B C 1
ATOM 3612 O O . SER B 1 148 ? -15.773 -18.156 -15.375 1 95.31 148 SER B O 1
ATOM 3614 N N . SER B 1 149 ? -17.25 -18.844 -13.719 1 93.25 149 SER B N 1
ATOM 3615 C CA . SER B 1 149 ? -18.438 -18.281 -14.367 1 93.25 149 SER B CA 1
ATOM 3616 C C . SER B 1 149 ? -18.438 -16.766 -14.305 1 93.25 149 SER B C 1
ATOM 3618 O O . SER B 1 149 ? -18.562 -16.188 -13.227 1 93.25 149 SER B O 1
ATOM 3620 N N . VAL B 1 150 ? -18.406 -16.188 -15.492 1 91.62 150 VAL B N 1
ATOM 3621 C CA . VAL B 1 150 ? -18.391 -14.734 -15.562 1 91.62 150 VAL B CA 1
ATOM 3622 C C . VAL B 1 150 ? -19.703 -14.18 -15.039 1 91.62 150 VAL B C 1
ATOM 3624 O O . VAL B 1 150 ? -19.719 -13.312 -14.164 1 91.62 150 VAL B O 1
ATOM 3627 N N . PRO B 1 151 ? -20.875 -14.727 -15.398 1 89.19 151 PRO B N 1
ATOM 3628 C CA . PRO B 1 151 ? -22.141 -14.203 -14.883 1 89.19 151 PRO B CA 1
ATOM 3629 C C . PRO B 1 151 ? -22.266 -14.328 -13.367 1 89.19 151 PRO B C 1
ATOM 3631 O O . PRO B 1 151 ? -22.797 -13.43 -12.711 1 89.19 151 PRO B O 1
ATOM 3634 N N . LEU B 1 152 ? -21.766 -15.391 -12.859 1 87.31 152 LEU B N 1
ATOM 3635 C CA . LEU B 1 152 ? -21.859 -15.578 -11.422 1 87.31 152 LEU B CA 1
ATOM 3636 C C . LEU B 1 152 ? -20.969 -14.586 -10.688 1 87.31 152 LEU B C 1
ATOM 3638 O O . LEU B 1 152 ? -21.359 -14.031 -9.656 1 87.31 152 LEU B O 1
ATOM 3642 N N . CYS B 1 153 ? -19.812 -14.391 -11.203 1 88.44 153 CYS B N 1
ATOM 3643 C CA . CYS B 1 153 ? -18.922 -13.414 -10.602 1 88.44 153 CYS B CA 1
ATOM 3644 C C . CYS B 1 153 ? -19.547 -12.023 -10.586 1 88.44 153 CYS B C 1
ATOM 3646 O O . CYS B 1 153 ? -19.453 -11.305 -9.594 1 88.44 153 CYS B O 1
ATOM 3648 N N . GLU B 1 154 ? -20.156 -11.734 -11.672 1 83.38 154 GLU B N 1
ATOM 3649 C CA . GLU B 1 154 ? -20.812 -10.43 -11.758 1 83.38 154 GLU B CA 1
ATOM 3650 C C . GLU B 1 154 ? -21.969 -10.312 -10.766 1 83.38 154 GLU B C 1
ATOM 3652 O O . GLU B 1 154 ? -22.094 -9.305 -10.078 1 83.38 154 GLU B O 1
ATOM 3657 N N . LYS B 1 155 ? -22.719 -11.352 -10.688 1 80.38 155 LYS B N 1
ATOM 3658 C CA . LYS B 1 155 ? -23.875 -11.367 -9.797 1 80.38 155 LYS B CA 1
ATOM 3659 C C . LYS B 1 155 ? -23.453 -11.227 -8.336 1 80.38 155 LYS B C 1
ATOM 3661 O O . LYS B 1 155 ? -24.094 -10.516 -7.562 1 80.38 155 LYS B O 1
ATOM 3666 N N . MET B 1 156 ? -22.328 -11.828 -8.094 1 78.12 156 MET B N 1
ATOM 3667 C CA . MET B 1 156 ? -21.875 -11.867 -6.707 1 78.12 156 MET B CA 1
ATOM 3668 C C . MET B 1 156 ? -20.859 -10.766 -6.434 1 78.12 156 MET B C 1
ATOM 3670 O O . MET B 1 156 ? -20.281 -10.703 -5.348 1 78.12 156 MET B O 1
ATOM 3674 N N . HIS B 1 157 ? -20.547 -10.016 -7.387 1 78.19 157 HIS B N 1
ATOM 3675 C CA . HIS B 1 157 ? -19.609 -8.891 -7.289 1 78.19 157 HIS B CA 1
ATOM 3676 C C . HIS B 1 157 ? -18.219 -9.367 -6.883 1 78.19 157 HIS B C 1
ATOM 3678 O O . HIS B 1 157 ? -17.578 -8.75 -6.031 1 78.19 157 HIS B O 1
ATOM 3684 N N . LEU B 1 158 ? -17.875 -10.5 -7.453 1 83.44 158 LEU B N 1
ATOM 3685 C CA . LEU B 1 158 ? -16.531 -11.023 -7.246 1 83.44 158 LEU B CA 1
ATOM 3686 C C . LEU B 1 158 ? -15.57 -10.461 -8.281 1 83.44 158 LEU B C 1
ATOM 3688 O O . LEU B 1 158 ? -15.094 -11.188 -9.156 1 83.44 158 LEU B O 1
ATOM 3692 N N . TRP B 1 159 ? -15.203 -9.289 -8.07 1 80.69 159 TRP B N 1
ATOM 3693 C CA . TRP B 1 159 ? -14.484 -8.523 -9.086 1 80.69 159 TRP B CA 1
ATOM 3694 C C . TRP B 1 159 ? -13.031 -8.992 -9.195 1 80.69 159 TRP B C 1
ATOM 3696 O O . TRP B 1 159 ? -12.445 -8.961 -10.281 1 80.69 159 TRP B O 1
ATOM 3706 N N . TYR B 1 160 ? -12.484 -9.422 -8.164 1 85.25 160 TYR B N 1
ATOM 3707 C CA . TYR B 1 160 ? -11.133 -9.969 -8.211 1 85.25 160 TYR B CA 1
ATOM 3708 C C . TYR B 1 160 ? -11.07 -11.195 -9.109 1 85.25 160 TYR B C 1
ATOM 3710 O O . TYR B 1 160 ? -10.188 -11.297 -9.969 1 85.25 160 TYR B O 1
ATOM 3718 N N . ALA B 1 161 ? -11.969 -12.07 -8.828 1 90.81 161 ALA B N 1
ATOM 3719 C CA . ALA B 1 161 ? -12.008 -13.281 -9.648 1 90.81 161 ALA B CA 1
ATOM 3720 C C . ALA B 1 161 ? -12.18 -12.945 -11.125 1 90.81 161 ALA B C 1
ATOM 3722 O O . ALA B 1 161 ? -11.492 -13.5 -11.984 1 90.81 161 ALA B O 1
ATOM 3723 N N . LEU B 1 162 ? -13.047 -12.07 -11.336 1 89.94 162 LEU B N 1
ATOM 3724 C CA . LEU B 1 162 ? -13.305 -11.664 -12.711 1 89.94 162 LEU B CA 1
ATOM 3725 C C . LEU B 1 162 ? -12.062 -11.016 -13.328 1 89.94 162 LEU B C 1
ATOM 3727 O O . LEU B 1 162 ? -11.75 -11.258 -14.5 1 89.94 162 LEU B O 1
ATOM 3731 N N . ALA B 1 163 ? -11.398 -10.219 -12.555 1 89.06 163 ALA B N 1
ATOM 3732 C CA . ALA B 1 163 ? -10.164 -9.586 -13.023 1 89.06 163 ALA B CA 1
ATOM 3733 C C . ALA B 1 163 ? -9.125 -10.625 -13.422 1 89.06 163 ALA B C 1
ATOM 3735 O O . ALA B 1 163 ? -8.469 -10.5 -14.453 1 89.06 163 ALA B O 1
ATOM 3736 N N . LYS B 1 164 ? -9.031 -11.625 -12.617 1 94.62 164 LYS B N 1
ATOM 3737 C CA . LYS B 1 164 ? -8.062 -12.68 -12.906 1 94.62 164 LYS B CA 1
ATOM 3738 C C . LYS B 1 164 ? -8.469 -13.469 -14.141 1 94.62 164 LYS B C 1
ATOM 3740 O O . LYS B 1 164 ? -7.617 -13.844 -14.953 1 94.62 164 LYS B O 1
ATOM 3745 N N . VAL B 1 165 ? -9.719 -13.711 -14.312 1 95.62 165 VAL B N 1
ATOM 3746 C CA . VAL B 1 165 ? -10.203 -14.398 -15.5 1 95.62 165 VAL B CA 1
ATOM 3747 C C . VAL B 1 165 ? -9.867 -13.578 -16.75 1 95.62 165 VAL B C 1
ATOM 3749 O O . VAL B 1 165 ? -9.242 -14.078 -17.672 1 95.62 165 VAL B O 1
ATOM 3752 N N . PHE B 1 166 ? -10.219 -12.352 -16.719 1 93.19 166 PHE B N 1
ATOM 3753 C CA . PHE B 1 166 ? -10.086 -11.508 -17.906 1 93.19 166 PHE B CA 1
ATOM 3754 C C . PHE B 1 166 ? -8.617 -11.234 -18.203 1 93.19 166 PHE B C 1
ATOM 3756 O O . PHE B 1 166 ? -8.203 -11.242 -19.375 1 93.19 166 PHE B O 1
ATOM 3763 N N . ALA B 1 167 ? -7.887 -10.961 -17.234 1 94.56 167 ALA B N 1
ATOM 3764 C CA . ALA B 1 167 ? -6.465 -10.711 -17.438 1 94.56 167 ALA B CA 1
ATOM 3765 C C . ALA B 1 167 ? -5.77 -11.93 -18.031 1 94.56 167 ALA B C 1
ATOM 3767 O O . ALA B 1 167 ? -4.965 -11.805 -18.969 1 94.56 167 ALA B O 1
ATOM 3768 N N . GLU B 1 168 ? -6.09 -13.078 -17.516 1 98 168 GLU B N 1
ATOM 3769 C CA . GLU B 1 168 ? -5.469 -14.297 -18.031 1 98 168 GLU B CA 1
ATOM 3770 C C . GLU B 1 168 ? -5.898 -14.586 -19.469 1 98 168 GLU B C 1
ATOM 3772 O O . GLU B 1 168 ? -5.07 -14.922 -20.312 1 98 168 GLU B O 1
ATOM 3777 N N . LYS B 1 169 ? -7.152 -14.438 -19.734 1 97.25 169 LYS B N 1
ATOM 3778 C CA . LYS B 1 169 ? -7.637 -14.664 -21.094 1 97.25 169 LYS B CA 1
ATOM 3779 C C . LYS B 1 169 ? -6.996 -13.688 -22.078 1 97.25 169 LYS B C 1
ATOM 3781 O O . LYS B 1 169 ? -6.602 -14.078 -23.188 1 97.25 169 LYS B O 1
ATOM 3786 N N . ALA B 1 170 ? -6.934 -12.469 -21.656 1 95.62 170 ALA B N 1
ATOM 3787 C CA . ALA B 1 170 ? -6.281 -11.469 -22.5 1 95.62 170 ALA B CA 1
ATOM 3788 C C . ALA B 1 170 ? -4.82 -11.828 -22.75 1 95.62 170 ALA B C 1
ATOM 3790 O O . ALA B 1 170 ? -4.312 -11.656 -23.859 1 95.62 170 ALA B O 1
ATOM 3791 N N . ALA B 1 171 ? -4.18 -12.281 -21.766 1 98.44 171 ALA B N 1
ATOM 3792 C CA . ALA B 1 171 ? -2.783 -12.68 -21.906 1 98.44 171 ALA B CA 1
ATOM 3793 C C . ALA B 1 171 ? -2.629 -13.82 -22.906 1 98.44 171 ALA B C 1
ATOM 3795 O O . ALA B 1 171 ? -1.741 -13.789 -23.766 1 98.44 171 ALA B O 1
ATOM 3796 N N . TRP B 1 172 ? -3.459 -14.781 -22.812 1 98.69 172 TRP B N 1
ATOM 3797 C CA . TRP B 1 172 ? -3.402 -15.922 -23.703 1 98.69 172 TRP B CA 1
ATOM 3798 C C . TRP B 1 172 ? -3.613 -15.484 -25.156 1 98.69 172 TRP B C 1
ATOM 3800 O O . TRP B 1 172 ? -2.87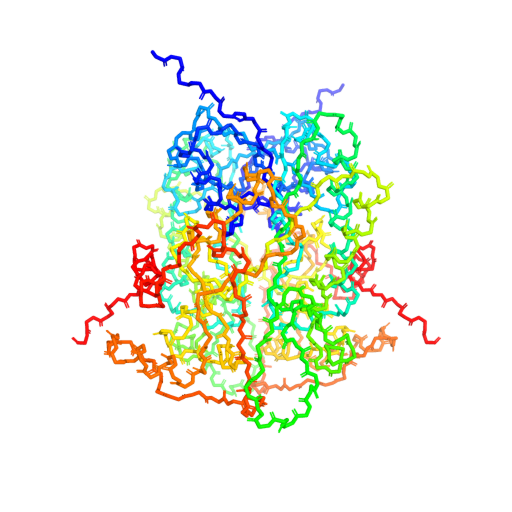7 -15.906 -26.047 1 98.69 172 TRP B O 1
ATOM 3810 N N . GLU B 1 173 ? -4.617 -14.68 -25.359 1 97.62 173 GLU B N 1
ATOM 3811 C CA . GLU B 1 173 ? -4.898 -14.188 -26.703 1 97.62 173 GLU B CA 1
ATOM 3812 C C . GLU B 1 173 ? -3.707 -13.422 -27.266 1 97.62 173 GLU B C 1
ATOM 3814 O O . G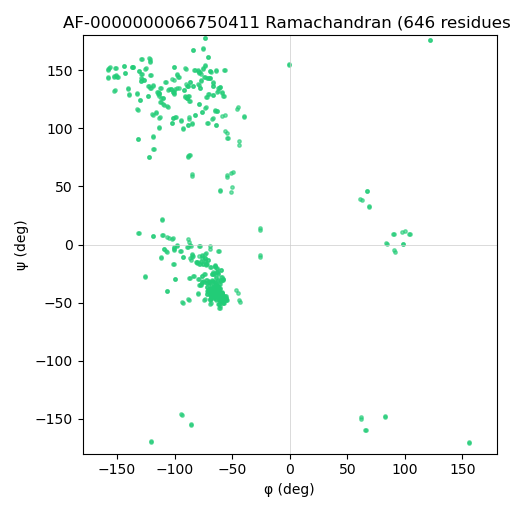LU B 1 173 ? -3.289 -13.664 -28.406 1 97.62 173 GLU B O 1
ATOM 3819 N N . PHE B 1 174 ? -3.154 -12.602 -26.516 1 98.25 174 PHE B N 1
ATOM 3820 C CA . PHE B 1 174 ? -2.029 -11.781 -26.953 1 98.25 174 PHE B CA 1
ATOM 3821 C C . PHE B 1 174 ? -0.812 -12.648 -27.25 1 98.25 174 PHE B C 1
ATOM 3823 O O . PHE B 1 174 ? -0.129 -12.445 -28.266 1 98.25 174 PHE B O 1
ATOM 3830 N N . ALA B 1 175 ? -0.557 -13.523 -26.375 1 98.5 175 ALA B N 1
ATOM 3831 C CA . ALA B 1 175 ? 0.591 -14.414 -26.547 1 98.5 175 ALA B CA 1
ATOM 3832 C C . ALA B 1 175 ? 0.471 -15.227 -27.828 1 98.5 175 ALA B C 1
ATOM 3834 O O . ALA B 1 175 ? 1.444 -15.375 -28.578 1 98.5 175 ALA B O 1
ATOM 3835 N N . LYS B 1 176 ? -0.672 -15.719 -28.016 1 98 176 LYS B N 1
ATOM 3836 C CA . LYS B 1 176 ? -0.924 -16.5 -29.234 1 98 176 LYS B CA 1
ATOM 3837 C C . LYS B 1 176 ? -0.709 -15.648 -30.484 1 98 176 LYS B C 1
ATOM 3839 O O . LYS B 1 176 ? -0.022 -16.078 -31.406 1 98 176 LYS B O 1
ATOM 3844 N N . GLU B 1 177 ? -1.204 -14.492 -30.438 1 97.81 177 GLU B N 1
ATOM 3845 C CA . GLU B 1 177 ? -1.142 -13.594 -31.578 1 97.81 177 GLU B CA 1
ATOM 3846 C C . GLU B 1 177 ? 0.292 -13.156 -31.859 1 97.81 177 GLU B C 1
ATOM 3848 O O . GLU B 1 177 ? 0.637 -12.828 -33 1 97.81 177 GLU B O 1
ATOM 3853 N N . ASN B 1 178 ? 1.091 -13.18 -30.891 1 97.94 178 ASN B N 1
ATOM 3854 C CA . ASN B 1 178 ? 2.408 -12.57 -31.047 1 97.94 178 ASN B CA 1
ATOM 3855 C C . ASN B 1 178 ? 3.523 -13.594 -30.859 1 97.94 178 ASN B C 1
ATOM 3857 O O . ASN B 1 178 ? 4.691 -13.227 -30.719 1 97.94 178 ASN B O 1
ATOM 3861 N N . GLY B 1 179 ? 3.168 -14.867 -30.734 1 97.69 179 GLY B N 1
ATOM 3862 C CA . GLY B 1 179 ? 4.152 -15.938 -30.641 1 97.69 179 GLY B CA 1
ATOM 3863 C C . GLY B 1 179 ? 4.938 -15.922 -29.344 1 97.69 179 GLY B C 1
ATOM 3864 O O . GLY B 1 179 ? 6.141 -16.188 -29.344 1 97.69 179 GLY B O 1
ATOM 3865 N N . ILE B 1 180 ? 4.375 -15.508 -28.266 1 98.25 180 ILE B N 1
ATOM 3866 C CA . ILE B 1 180 ? 5 -15.508 -26.953 1 98.25 180 ILE B CA 1
ATOM 3867 C C . ILE B 1 180 ? 4.73 -16.844 -26.25 1 98.25 180 ILE B C 1
ATOM 3869 O O . ILE B 1 180 ? 3.588 -17.312 -26.219 1 98.25 180 ILE B O 1
ATOM 3873 N N . ASP B 1 181 ? 5.812 -17.516 -25.797 1 98.69 181 ASP B N 1
ATOM 3874 C CA . ASP B 1 181 ? 5.645 -18.703 -24.953 1 98.69 181 ASP B CA 1
ATOM 3875 C C . ASP B 1 181 ? 5.156 -18.328 -23.562 1 98.69 181 ASP B C 1
ATOM 3877 O O . ASP B 1 181 ? 5.938 -17.875 -22.734 1 98.69 181 ASP B O 1
ATOM 3881 N N . LEU B 1 182 ? 3.879 -18.578 -23.328 1 98.81 182 LEU B N 1
ATOM 3882 C CA . LEU B 1 182 ? 3.229 -18.203 -22.078 1 98.81 182 LEU B CA 1
ATOM 3883 C C . LEU B 1 182 ? 2.846 -19.438 -21.281 1 98.81 182 LEU B C 1
ATOM 3885 O O . LEU B 1 182 ? 2.34 -20.422 -21.828 1 98.81 182 LEU B O 1
ATOM 3889 N N . VAL B 1 183 ? 3.119 -19.422 -20.016 1 98.81 183 VAL B N 1
ATOM 3890 C CA . VAL B 1 183 ? 2.617 -20.375 -19.031 1 98.81 183 VAL B CA 1
ATOM 3891 C C . VAL B 1 183 ? 2.006 -19.625 -17.844 1 98.81 183 VAL B C 1
ATOM 3893 O O . VAL B 1 183 ? 2.516 -18.578 -17.438 1 98.81 183 VAL B O 1
ATOM 3896 N N . THR B 1 184 ? 0.889 -20.141 -17.328 1 98.81 184 THR B N 1
ATOM 3897 C CA . THR B 1 184 ? 0.265 -19.469 -16.203 1 98.81 184 THR B CA 1
ATOM 3898 C C . THR B 1 184 ? 0.214 -20.391 -14.984 1 98.81 184 THR B C 1
ATOM 3900 O O . THR B 1 184 ? 0.003 -21.609 -15.125 1 98.81 184 THR B O 1
ATOM 3903 N N . VAL B 1 185 ? 0.514 -19.891 -13.852 1 98.88 185 VAL B N 1
ATOM 3904 C CA . VAL B 1 185 ? 0.372 -20.578 -12.57 1 98.88 185 VAL B CA 1
ATOM 3905 C C . VAL B 1 185 ? -0.827 -20.016 -11.812 1 98.88 185 VAL B C 1
ATOM 3907 O O . VAL B 1 185 ? -1.008 -18.797 -11.742 1 98.88 185 VAL B O 1
ATOM 3910 N N . LEU B 1 186 ? -1.653 -20.875 -11.281 1 98.81 186 LEU B N 1
ATOM 3911 C CA . LEU B 1 186 ? -2.898 -20.516 -10.617 1 98.81 186 LEU B CA 1
ATOM 3912 C C . LEU B 1 186 ? -2.883 -20.938 -9.156 1 98.81 186 LEU B C 1
ATOM 3914 O O . LEU B 1 186 ? -3.496 -21.938 -8.789 1 98.81 186 LEU B O 1
ATOM 3918 N N . PRO B 1 187 ? -2.277 -20.125 -8.359 1 98.5 187 PRO B N 1
ATOM 3919 C CA . PRO B 1 187 ? -2.248 -20.469 -6.938 1 98.5 187 PRO B CA 1
ATOM 3920 C C . PRO B 1 187 ? -3.617 -20.359 -6.273 1 98.5 187 PRO B C 1
ATOM 3922 O O . PRO B 1 187 ? -4.449 -19.547 -6.703 1 98.5 187 PRO B O 1
ATOM 3925 N N . SER B 1 188 ? -3.797 -21.203 -5.27 1 98.06 188 SER B N 1
ATOM 3926 C CA . SER B 1 188 ? -4.93 -21.031 -4.363 1 98.06 188 SER B CA 1
ATOM 3927 C C . SER B 1 188 ? -4.59 -20.062 -3.24 1 98.06 188 SER B C 1
ATOM 3929 O O . SER B 1 188 ? -3.789 -19.141 -3.426 1 98.06 188 SER B O 1
ATOM 3931 N N . PHE B 1 189 ? -5.254 -20.156 -2.094 1 96.94 189 PHE B N 1
ATOM 3932 C CA . PHE B 1 189 ? -4.988 -19.266 -0.966 1 96.94 189 PHE B CA 1
ATOM 3933 C C . PHE B 1 189 ? -3.564 -19.453 -0.452 1 96.94 189 PHE B C 1
ATOM 3935 O O . PHE B 1 189 ? -3.23 -20.516 0.089 1 96.94 189 PHE B O 1
ATOM 3942 N N . VAL B 1 190 ? -2.75 -18.469 -0.568 1 97.44 190 VAL B N 1
ATOM 3943 C CA . VAL B 1 190 ? -1.322 -18.594 -0.295 1 97.44 190 VAL B CA 1
ATOM 3944 C C . VAL B 1 190 ? -1.053 -18.312 1.182 1 97.44 190 VAL B C 1
ATOM 3946 O O . VAL B 1 190 ? -1.47 -17.281 1.711 1 97.44 190 VAL B O 1
ATOM 3949 N N . ILE B 1 191 ? -0.365 -19.25 1.808 1 97.5 191 ILE B N 1
ATOM 3950 C CA . ILE B 1 191 ? -0.004 -19.156 3.217 1 97.5 191 ILE B CA 1
ATOM 3951 C C . ILE B 1 191 ? 1.5 -19.359 3.381 1 97.5 191 ILE B C 1
ATOM 3953 O O . ILE B 1 191 ? 2.094 -20.203 2.711 1 97.5 191 ILE B O 1
ATOM 3957 N N . GLY B 1 192 ? 2.119 -18.609 4.281 1 97.06 192 GLY B N 1
ATOM 3958 C CA . GLY B 1 192 ? 3.525 -18.781 4.605 1 97.06 192 GLY B CA 1
ATOM 3959 C C . GLY B 1 192 ? 4.168 -17.531 5.168 1 97.06 192 GLY B C 1
ATOM 3960 O O . GLY B 1 192 ? 3.477 -16.562 5.469 1 97.06 192 GLY B O 1
ATOM 3961 N N . PRO B 1 193 ? 5.531 -17.547 5.301 1 95.88 193 PRO B N 1
ATOM 3962 C CA . PRO B 1 193 ? 6.227 -16.406 5.875 1 95.88 193 PRO B CA 1
ATOM 3963 C C . PRO B 1 193 ? 6.219 -15.188 4.953 1 95.88 193 PRO B C 1
ATOM 3965 O O . PRO B 1 193 ? 6.32 -15.328 3.732 1 95.88 193 PRO B O 1
ATOM 3968 N N . SER B 1 194 ? 6.109 -14.047 5.562 1 90.62 194 SER B N 1
ATOM 3969 C CA . SER B 1 194 ? 6.285 -12.789 4.836 1 90.62 194 SER B CA 1
ATOM 3970 C C . SER B 1 194 ? 7.738 -12.32 4.887 1 90.62 194 SER B C 1
ATOM 3972 O O . SER B 1 194 ? 8.328 -12.234 5.965 1 90.62 194 SER B O 1
ATOM 3974 N N . LEU B 1 195 ? 8.297 -12.039 3.715 1 87.25 195 LEU B N 1
ATOM 3975 C CA . LEU B 1 195 ? 9.656 -11.492 3.691 1 87.25 195 LEU B CA 1
ATOM 3976 C C . LEU B 1 195 ? 9.641 -10 3.998 1 87.25 195 LEU B C 1
ATOM 3978 O O . LEU B 1 195 ? 10.602 -9.469 4.562 1 87.25 195 LEU B O 1
ATOM 3982 N N . SER B 1 196 ? 8.523 -9.375 3.619 1 80.69 196 SER B N 1
ATOM 3983 C CA . SER B 1 196 ? 8.328 -7.965 3.938 1 80.69 196 SER B CA 1
ATOM 3984 C C . SER B 1 196 ? 7.617 -7.797 5.273 1 80.69 196 SER B C 1
ATOM 3986 O O . SER B 1 196 ? 6.824 -8.648 5.676 1 80.69 196 SER B O 1
ATOM 3988 N N . HIS B 1 197 ? 7.875 -6.746 5.891 1 73.06 197 HIS B N 1
ATOM 3989 C CA . HIS B 1 197 ? 7.133 -6.438 7.109 1 73.06 197 HIS B CA 1
ATOM 3990 C C . HIS B 1 197 ? 5.684 -6.086 6.793 1 73.06 197 HIS B C 1
ATOM 3992 O O . HIS B 1 197 ? 4.785 -6.367 7.59 1 73.06 197 HIS B O 1
ATOM 3998 N N . GLU B 1 198 ? 5.566 -5.48 5.645 1 70.12 198 GLU B N 1
ATOM 3999 C CA . GLU B 1 198 ? 4.203 -5.199 5.195 1 70.12 198 GLU B CA 1
ATOM 4000 C C . GLU B 1 198 ? 3.492 -6.473 4.758 1 70.12 198 GLU B C 1
ATOM 4002 O O . GLU B 1 198 ? 3.992 -7.207 3.902 1 70.12 198 GLU B O 1
ATOM 4007 N N . LEU B 1 199 ? 2.318 -6.66 5.344 1 78.19 199 LEU B N 1
ATOM 4008 C CA . LEU B 1 199 ? 1.596 -7.898 5.07 1 78.19 199 LEU B CA 1
ATOM 4009 C C . LEU B 1 199 ? 0.736 -7.758 3.818 1 78.19 199 LEU B C 1
ATOM 4011 O O . LEU B 1 199 ? 0.132 -6.707 3.59 1 78.19 199 LEU B O 1
ATOM 4015 N N . CYS B 1 200 ? 0.753 -8.797 3.092 1 81.44 200 CYS B N 1
ATOM 4016 C CA . CYS B 1 200 ? -0.212 -8.883 2 1 81.44 200 CYS B CA 1
ATOM 4017 C C . CYS B 1 200 ? -1.615 -9.148 2.531 1 81.44 200 CYS B C 1
ATOM 4019 O O . CYS B 1 200 ? -1.801 -9.344 3.732 1 81.44 200 CYS B O 1
ATOM 4021 N N . VAL B 1 201 ? -2.592 -9.195 1.63 1 78.88 201 VAL B N 1
ATOM 4022 C CA . VAL B 1 201 ? -3.996 -9.336 1.997 1 78.88 201 VAL B CA 1
ATOM 4023 C C . VAL B 1 201 ? -4.223 -10.688 2.678 1 78.88 201 VAL B C 1
ATOM 4025 O O . VAL B 1 201 ? -4.844 -10.758 3.742 1 78.88 201 VAL B O 1
ATOM 4028 N N . THR B 1 202 ? -3.678 -11.758 2.158 1 88.62 202 THR B N 1
ATOM 4029 C CA . THR B 1 202 ? -3.936 -13.078 2.725 1 88.62 202 THR B CA 1
ATOM 4030 C C . THR B 1 202 ? -3.273 -13.219 4.09 1 88.62 202 THR B C 1
ATOM 4032 O O . THR B 1 202 ? -3.857 -13.797 5.012 1 88.62 202 THR B O 1
ATOM 4035 N N . ALA B 1 203 ? -2.113 -12.703 4.219 1 89.19 203 ALA B N 1
ATOM 4036 C CA . ALA B 1 203 ? -1.427 -12.742 5.508 1 89.19 203 ALA B CA 1
ATOM 4037 C C . ALA B 1 203 ? -2.174 -11.922 6.555 1 89.19 203 ALA B C 1
ATOM 4039 O O . ALA B 1 203 ? -2.277 -12.328 7.711 1 89.19 203 ALA B O 1
ATOM 4040 N N . SER B 1 204 ? -2.664 -10.883 6.145 1 83.75 204 SER B N 1
ATOM 4041 C CA . SER B 1 204 ? -3.451 -10.039 7.043 1 83.75 204 SER B CA 1
ATOM 4042 C C . SER B 1 204 ? -4.719 -10.758 7.504 1 83.75 204 SER B C 1
ATOM 4044 O O . SER B 1 204 ? -5.113 -10.641 8.664 1 83.75 204 SER B O 1
ATOM 4046 N N . ASP B 1 205 ? -5.344 -11.391 6.59 1 86.56 205 ASP B N 1
ATOM 4047 C CA . ASP B 1 205 ? -6.566 -12.117 6.926 1 86.56 205 ASP B CA 1
ATOM 4048 C C . ASP B 1 205 ? -6.277 -13.258 7.895 1 86.56 205 ASP B C 1
ATOM 4050 O O . ASP B 1 205 ? -7.086 -13.539 8.781 1 86.56 205 ASP B O 1
ATOM 4054 N N . VAL B 1 206 ? -5.176 -13.852 7.766 1 93.19 206 VAL B N 1
ATOM 4055 C CA . VAL B 1 206 ? -4.77 -14.906 8.688 1 93.19 206 VAL B CA 1
ATOM 4056 C C . VAL B 1 206 ? -4.496 -14.312 10.062 1 93.19 206 VAL B C 1
ATOM 4058 O O . VAL B 1 206 ? -4.918 -14.867 11.086 1 93.19 206 VAL B O 1
ATOM 4061 N N . LEU B 1 207 ? -3.803 -13.234 10.031 1 88.25 207 LEU B N 1
ATOM 4062 C CA . LEU B 1 207 ? -3.566 -12.547 11.297 1 88.25 207 LEU B CA 1
ATOM 4063 C C . LEU B 1 207 ? -4.883 -12.234 12 1 88.25 207 LEU B C 1
ATOM 4065 O O . LEU B 1 207 ? -5.031 -12.492 13.195 1 88.25 207 LEU B O 1
ATOM 4069 N N . GLY B 1 208 ? -5.793 -11.719 11.227 1 84.75 208 GLY B N 1
ATOM 4070 C CA . GLY B 1 208 ? -7.109 -11.445 11.773 1 84.75 208 GLY B CA 1
ATOM 4071 C C . GLY B 1 208 ? -7.766 -12.664 12.398 1 84.75 208 GLY B C 1
ATOM 4072 O O . GLY B 1 208 ? -8.305 -12.586 13.508 1 84.75 208 GLY B O 1
ATOM 4073 N N . LEU B 1 209 ? -7.691 -13.719 11.758 1 91.38 209 LEU B N 1
ATOM 4074 C CA . LEU B 1 209 ? -8.25 -14.969 12.25 1 91.38 209 LEU B CA 1
ATOM 4075 C C . LEU B 1 209 ? -7.637 -15.352 13.594 1 91.38 209 LEU B C 1
ATOM 4077 O O . LEU B 1 209 ? -8.359 -15.703 14.531 1 91.38 209 LEU B O 1
ATOM 4081 N N . PHE B 1 210 ? -6.391 -15.227 13.727 1 90.94 210 PHE B N 1
ATOM 4082 C CA . PHE B 1 210 ? -5.668 -15.617 14.93 1 90.94 210 PHE B CA 1
ATOM 4083 C C . PHE B 1 210 ? -5.938 -14.633 16.062 1 90.94 210 PHE B C 1
ATOM 4085 O O . PHE B 1 210 ? -5.676 -14.938 17.234 1 90.94 210 PHE B O 1
ATOM 4092 N N . GLN B 1 211 ? -6.43 -13.555 15.656 1 82.25 211 GLN B N 1
ATOM 4093 C CA . GLN B 1 211 ? -6.746 -12.539 16.656 1 82.25 211 GLN B CA 1
ATOM 4094 C C . GLN B 1 211 ? -8.234 -12.539 16.984 1 82.25 211 GLN B C 1
ATOM 4096 O O . GLN B 1 211 ? -8.711 -11.695 17.75 1 82.25 211 GLN B O 1
ATOM 4101 N N . GLY B 1 212 ? -8.953 -13.359 16.266 1 83 212 GLY B N 1
ATOM 4102 C CA . GLY B 1 212 ? -10.367 -13.508 16.547 1 83 212 GLY B CA 1
ATOM 4103 C C . GLY B 1 212 ? -11.25 -12.68 15.633 1 83 212 GLY B C 1
ATOM 4104 O O . GLY B 1 212 ? -12.477 -12.703 15.766 1 83 212 GLY B O 1
ATOM 4105 N N . ASP B 1 213 ? -10.656 -12 14.758 1 77.75 213 ASP B N 1
ATOM 4106 C CA . ASP B 1 213 ? -11.398 -11.266 13.734 1 77.75 213 ASP B CA 1
ATOM 4107 C C . ASP B 1 213 ? -11.656 -12.141 12.508 1 77.75 213 ASP B C 1
ATOM 4109 O O . ASP B 1 213 ? -10.82 -12.203 11.602 1 77.75 213 ASP B O 1
ATOM 4113 N N . THR B 1 214 ? -12.898 -12.617 12.422 1 83.56 214 THR B N 1
ATOM 4114 C CA . THR B 1 214 ? -13.109 -13.719 11.484 1 83.56 214 THR B CA 1
ATOM 4115 C C . THR B 1 214 ? -13.922 -13.258 10.273 1 83.56 214 THR B C 1
ATOM 4117 O O . THR B 1 214 ? -14.148 -14.023 9.344 1 83.56 214 THR B O 1
ATOM 4120 N N . ALA B 1 215 ? -14.328 -12.125 10.289 1 76.31 215 ALA B N 1
ATOM 4121 C CA . ALA B 1 215 ? -15.273 -11.672 9.266 1 76.31 215 ALA B CA 1
ATOM 4122 C C . ALA B 1 215 ? -14.719 -11.898 7.867 1 76.31 215 ALA B C 1
ATOM 4124 O O . ALA B 1 215 ? -15.375 -12.523 7.023 1 76.31 215 ALA B O 1
ATOM 4125 N N . ARG B 1 216 ? -13.539 -11.531 7.656 1 78.5 216 ARG B N 1
ATOM 4126 C CA . ARG B 1 216 ? -12.953 -11.641 6.328 1 78.5 216 ARG B CA 1
ATOM 4127 C C . ARG B 1 216 ? -12.664 -13.094 5.977 1 78.5 216 ARG B C 1
ATOM 4129 O O . ARG B 1 216 ? -13.008 -13.555 4.883 1 78.5 216 ARG B O 1
ATOM 4136 N N . PHE B 1 217 ? -12.172 -13.75 6.871 1 88.25 217 PHE B N 1
ATOM 4137 C CA . PHE B 1 217 ? -11.797 -15.133 6.594 1 88.25 217 PHE B CA 1
ATOM 4138 C C . PHE B 1 217 ? -13.031 -15.992 6.344 1 88.25 217 PHE B C 1
ATOM 4140 O O . PHE B 1 217 ? -13 -16.922 5.531 1 88.25 217 PHE B O 1
ATOM 4147 N N . SER B 1 218 ? -14.094 -15.617 6.988 1 87 218 SER B N 1
ATOM 4148 C CA . SER B 1 218 ? -15.344 -16.344 6.816 1 87 218 SER B CA 1
ATOM 4149 C C . SER B 1 218 ? -15.891 -16.172 5.398 1 87 218 SER B C 1
ATOM 4151 O O . SER B 1 218 ? -16.562 -17.062 4.883 1 87 218 SER B O 1
ATOM 4153 N N . SER B 1 219 ? -15.523 -15.203 4.828 1 84.44 219 SER B N 1
ATOM 4154 C CA . SER B 1 219 ? -16.094 -14.883 3.521 1 84.44 219 SER B CA 1
ATOM 4155 C C . SER B 1 219 ? -15.469 -15.742 2.428 1 84.44 219 SER B C 1
ATOM 4157 O O . SER B 1 219 ? -15.984 -15.812 1.311 1 84.44 219 SER B O 1
ATOM 4159 N N . TYR B 1 220 ? -14.438 -16.469 2.691 1 87.06 220 TYR B N 1
ATOM 4160 C CA . TYR B 1 220 ? -13.773 -17.266 1.67 1 87.06 220 TYR B CA 1
ATOM 4161 C C . TYR B 1 220 ? -14.477 -18.609 1.483 1 87.06 220 TYR B C 1
ATOM 4163 O O . TYR B 1 220 ? -14.398 -19.203 0.411 1 87.06 220 TYR B O 1
ATOM 4171 N N . GLY B 1 221 ? -15.148 -19.125 2.508 1 88.12 221 GLY B N 1
ATOM 4172 C CA . GLY B 1 221 ? -15.758 -20.438 2.408 1 88.12 221 GLY B CA 1
ATOM 4173 C C . GLY B 1 221 ? -14.75 -21.547 2.18 1 88.12 221 GLY B C 1
ATOM 4174 O O . GLY B 1 221 ? -13.656 -21.531 2.748 1 88.12 221 GLY B O 1
ATOM 4175 N N . ARG B 1 222 ? -15.258 -22.672 1.426 1 91.19 222 ARG B N 1
ATOM 4176 C CA . ARG B 1 222 ? -14.344 -23.75 1.034 1 91.19 222 ARG B CA 1
ATOM 4177 C C . ARG B 1 222 ? -13.242 -23.219 0.126 1 91.19 222 ARG B C 1
ATOM 4179 O O . ARG B 1 222 ? -13.508 -22.469 -0.821 1 91.19 222 ARG B O 1
ATOM 4186 N N . MET B 1 223 ? -12 -23.641 0.419 1 94.44 223 MET B N 1
ATOM 4187 C CA . MET B 1 223 ? -10.875 -23 -0.263 1 94.44 223 MET B CA 1
ATOM 4188 C C . MET B 1 223 ? -9.703 -23.984 -0.39 1 94.44 223 MET B C 1
ATOM 4190 O O . MET B 1 223 ? -9.531 -24.875 0.444 1 94.44 223 MET B O 1
ATOM 4194 N N . GLY B 1 224 ? -8.977 -23.844 -1.521 1 97.12 224 GLY B N 1
ATOM 4195 C CA . GLY B 1 224 ? -7.656 -24.438 -1.607 1 97.12 224 GLY B CA 1
ATOM 4196 C C . GLY B 1 224 ? -6.586 -23.625 -0.908 1 97.12 224 GLY B C 1
ATOM 4197 O O . GLY B 1 224 ? -6.672 -22.391 -0.853 1 97.12 224 GLY B O 1
ATOM 4198 N N . TYR B 1 225 ? -5.535 -24.359 -0.388 1 98.25 225 TYR B N 1
ATOM 4199 C CA . TYR B 1 225 ? -4.426 -23.703 0.298 1 98.25 225 TYR B CA 1
ATOM 4200 C C . TYR B 1 225 ? -3.088 -24.172 -0.267 1 98.25 225 TYR B C 1
ATOM 4202 O O . TYR B 1 225 ? -2.941 -25.328 -0.668 1 98.25 225 TYR B O 1
ATOM 4210 N N . VAL B 1 226 ? -2.146 -23.266 -0.278 1 98.69 226 VAL B N 1
ATOM 4211 C CA . VAL B 1 226 ? -0.822 -23.578 -0.805 1 98.69 226 VAL B CA 1
ATOM 4212 C C . VAL B 1 226 ? 0.234 -22.75 -0.079 1 98.69 226 VAL B C 1
ATOM 4214 O O . VAL B 1 226 ? -0.015 -21.594 0.281 1 98.69 226 VAL B O 1
ATOM 4217 N N . HIS B 1 227 ? 1.391 -23.375 0.127 1 98.69 227 HIS B N 1
ATOM 4218 C CA . HIS B 1 227 ? 2.508 -22.688 0.767 1 98.69 227 HIS B CA 1
ATOM 4219 C C . HIS B 1 227 ? 3.152 -21.688 -0.183 1 98.69 227 HIS B C 1
ATOM 4221 O O . HIS B 1 227 ? 3.354 -21.984 -1.363 1 98.69 227 HIS B O 1
ATOM 4227 N N . ILE B 1 228 ? 3.6 -20.594 0.321 1 98.31 228 ILE B N 1
ATOM 4228 C CA . ILE B 1 228 ? 4.191 -19.516 -0.469 1 98.31 228 ILE B CA 1
ATOM 4229 C C . ILE B 1 228 ? 5.445 -20.031 -1.177 1 98.31 228 ILE B C 1
ATOM 4231 O O . ILE B 1 228 ? 5.699 -19.672 -2.332 1 98.31 228 ILE B O 1
ATOM 4235 N N . ASP B 1 229 ? 6.238 -20.797 -0.559 1 97.75 229 ASP B N 1
ATOM 4236 C CA . ASP B 1 229 ? 7.445 -21.344 -1.172 1 97.75 229 ASP B CA 1
ATOM 4237 C C . ASP B 1 229 ? 7.098 -22.281 -2.326 1 97.75 229 ASP B C 1
ATOM 4239 O O . ASP B 1 229 ? 7.832 -22.359 -3.314 1 97.75 229 ASP B O 1
ATOM 4243 N N . ASP B 1 230 ? 6.02 -23 -2.174 1 98.62 230 ASP B N 1
ATOM 4244 C CA . ASP B 1 230 ? 5.559 -23.859 -3.262 1 98.62 230 ASP B CA 1
ATOM 4245 C C . ASP B 1 230 ? 5.121 -23.031 -4.465 1 98.62 230 ASP B C 1
ATOM 4247 O O . ASP B 1 230 ? 5.363 -23.406 -5.613 1 98.62 230 ASP B O 1
ATOM 4251 N N . VAL B 1 231 ? 4.48 -21.953 -4.207 1 98.62 231 VAL B N 1
ATOM 4252 C CA . VAL B 1 231 ? 4.074 -21.062 -5.289 1 98.62 231 VAL B CA 1
ATOM 4253 C C . VAL B 1 231 ? 5.309 -20.562 -6.039 1 98.62 231 VAL B C 1
ATOM 4255 O O . VAL B 1 231 ? 5.375 -20.672 -7.27 1 98.62 231 VAL B O 1
ATOM 4258 N N . ALA B 1 232 ? 6.305 -20.109 -5.312 1 98.25 232 ALA B N 1
ATOM 4259 C CA . ALA B 1 232 ? 7.535 -19.609 -5.93 1 98.25 232 ALA B CA 1
ATOM 4260 C C . ALA B 1 232 ? 8.234 -20.719 -6.711 1 98.25 232 ALA B C 1
ATOM 4262 O O . ALA B 1 232 ? 8.617 -20.531 -7.867 1 98.25 232 ALA B O 1
ATOM 4263 N N . SER B 1 233 ? 8.281 -21.859 -6.105 1 98.31 233 SER B N 1
ATOM 4264 C CA . SER B 1 233 ? 8.984 -22.984 -6.715 1 98.31 233 SER B CA 1
ATOM 4265 C C . SER B 1 233 ? 8.258 -23.469 -7.961 1 98.31 233 SER B C 1
ATOM 4267 O O . SER B 1 233 ? 8.898 -23.891 -8.93 1 98.31 233 SER B O 1
ATOM 4269 N N . SER B 1 234 ? 6.992 -23.453 -7.887 1 98.69 234 SER B N 1
ATOM 4270 C CA . SER B 1 234 ? 6.238 -23.891 -9.055 1 98.69 234 SER B CA 1
ATOM 4271 C C . SER B 1 234 ? 6.453 -22.953 -10.234 1 98.69 234 SER B C 1
ATOM 4273 O O . SER B 1 234 ? 6.52 -23.391 -11.383 1 98.69 234 SER B O 1
ATOM 4275 N N . HIS B 1 235 ? 6.562 -21.641 -9.953 1 98.69 235 HIS B N 1
ATOM 4276 C CA . HIS B 1 235 ? 6.855 -20.672 -11.008 1 98.69 235 HIS B CA 1
ATOM 4277 C C . HIS B 1 235 ? 8.188 -20.984 -11.68 1 98.69 235 HIS B C 1
ATOM 4279 O O . HIS B 1 235 ? 8.281 -20.969 -12.914 1 98.69 235 HIS B O 1
ATOM 4285 N N . ILE B 1 236 ? 9.156 -21.312 -10.914 1 98.5 236 ILE B N 1
ATOM 4286 C CA . ILE B 1 236 ? 10.484 -21.594 -11.453 1 98.5 236 ILE B CA 1
ATOM 4287 C C . ILE B 1 236 ? 10.453 -22.922 -12.219 1 98.5 236 ILE B C 1
ATOM 4289 O O . ILE B 1 236 ? 11.031 -23.031 -13.305 1 98.5 236 ILE B O 1
ATOM 4293 N N . LEU B 1 237 ? 9.734 -23.875 -11.664 1 98.56 237 LEU B N 1
ATOM 4294 C CA . LEU B 1 237 ? 9.648 -25.188 -12.297 1 98.56 237 LEU B CA 1
ATOM 4295 C C . LEU B 1 237 ? 9.055 -25.062 -13.703 1 98.56 237 LEU B C 1
ATOM 4297 O O . LEU B 1 237 ? 9.617 -25.594 -14.664 1 98.56 237 LEU B O 1
ATOM 4301 N N . VAL B 1 238 ? 7.973 -24.359 -13.844 1 98.62 238 VAL B N 1
ATOM 4302 C CA . VAL B 1 238 ? 7.305 -24.297 -15.141 1 98.62 238 VAL B CA 1
ATOM 4303 C C . VAL B 1 238 ? 8.102 -23.422 -16.094 1 98.62 238 VAL B C 1
ATOM 4305 O O . VAL B 1 238 ? 8.008 -23.578 -17.312 1 98.62 238 VAL B O 1
ATOM 4308 N N . TYR B 1 239 ? 8.875 -22.5 -15.57 1 98.44 239 TYR B N 1
ATOM 4309 C CA . TYR B 1 239 ? 9.766 -21.688 -16.406 1 98.44 239 TYR B CA 1
ATOM 4310 C C . TYR B 1 239 ? 10.883 -22.547 -17 1 98.44 239 TYR B C 1
ATOM 4312 O O . TYR B 1 239 ? 11.211 -22.422 -18.172 1 98.44 239 TYR B O 1
ATOM 4320 N N . GLU B 1 240 ? 11.414 -23.453 -16.188 1 97.94 240 GLU B N 1
ATOM 4321 C CA . GLU B 1 240 ? 12.602 -24.203 -16.562 1 97.94 240 GLU B CA 1
ATOM 4322 C C . GLU B 1 240 ? 12.242 -25.453 -17.344 1 97.94 240 GLU B C 1
ATOM 4324 O O . GLU B 1 240 ? 13.039 -25.938 -18.156 1 97.94 240 GLU B O 1
ATOM 4329 N N . ALA B 1 241 ? 11.078 -25.984 -17.094 1 97.75 241 ALA B N 1
ATOM 4330 C CA . ALA B 1 241 ? 10.672 -27.234 -17.766 1 97.75 241 ALA B CA 1
ATOM 4331 C C . ALA B 1 241 ? 10.273 -26.969 -19.203 1 97.75 241 ALA B C 1
ATOM 4333 O O . ALA B 1 241 ? 9.234 -26.359 -19.469 1 97.75 241 ALA B O 1
ATOM 4334 N N . PRO B 1 242 ? 10.992 -27.469 -20.109 1 96.44 242 PRO B N 1
ATOM 4335 C CA . PRO B 1 242 ? 10.68 -27.203 -21.516 1 96.44 242 PRO B CA 1
ATOM 4336 C C . PRO B 1 242 ? 9.305 -27.75 -21.922 1 96.44 242 PRO B C 1
ATOM 4338 O O . PRO B 1 242 ? 8.656 -27.172 -22.812 1 96.44 242 PRO B O 1
ATOM 4341 N N . GLN B 1 243 ? 8.844 -28.719 -21.25 1 97.19 243 GLN B N 1
ATOM 4342 C CA . GLN B 1 243 ? 7.586 -29.359 -21.625 1 97.19 243 GLN B CA 1
ATOM 4343 C C . GLN B 1 243 ? 6.395 -28.625 -21.016 1 97.19 243 GLN B C 1
ATOM 4345 O O . GLN B 1 243 ? 5.246 -28.922 -21.344 1 97.19 243 GLN B O 1
ATOM 4350 N N . ALA B 1 244 ? 6.66 -27.797 -20.125 1 98.06 244 ALA B N 1
ATOM 4351 C CA . ALA B 1 244 ? 5.559 -27.078 -19.484 1 98.06 244 ALA B CA 1
ATOM 4352 C C . ALA B 1 244 ? 4.809 -26.219 -20.5 1 98.06 244 ALA B C 1
ATOM 4354 O O . ALA B 1 244 ? 5.422 -25.531 -21.328 1 98.06 244 ALA B O 1
ATOM 4355 N N . ALA B 1 245 ? 3.465 -26.328 -20.484 1 98.31 245 ALA B N 1
ATOM 4356 C CA . ALA B 1 245 ? 2.615 -25.547 -21.375 1 98.31 245 ALA B CA 1
ATOM 4357 C C . ALA B 1 245 ? 1.236 -25.328 -20.766 1 98.31 245 ALA B C 1
ATOM 4359 O O . ALA B 1 245 ? 0.718 -26.188 -20.047 1 98.31 245 ALA B O 1
ATOM 4360 N N . GLY B 1 246 ? 0.72 -24.172 -21.047 1 98.44 246 GLY B N 1
ATOM 4361 C CA . GLY B 1 246 ? -0.644 -23.922 -20.609 1 98.44 246 GLY B CA 1
ATOM 4362 C C . GLY B 1 246 ? -0.74 -23.484 -19.156 1 98.44 246 GLY B C 1
ATOM 4363 O O . GLY B 1 246 ? 0.122 -22.75 -18.672 1 98.44 246 GLY B O 1
ATOM 4364 N N . ARG B 1 247 ? -1.872 -23.891 -18.578 1 98.69 247 ARG B N 1
ATOM 4365 C CA . ARG B 1 247 ? -2.232 -23.484 -17.234 1 98.69 247 ARG B CA 1
ATOM 4366 C C . ARG B 1 247 ? -1.829 -24.547 -16.203 1 98.69 247 ARG B C 1
ATOM 4368 O O . ARG B 1 247 ? -1.922 -25.734 -16.484 1 98.69 247 ARG B O 1
ATOM 4375 N N . TYR B 1 248 ? -1.406 -24.094 -15.016 1 98.88 248 TYR B N 1
ATOM 4376 C CA . TYR B 1 248 ? -1.071 -25.031 -13.938 1 98.88 248 TYR B CA 1
ATOM 4377 C C . TYR B 1 248 ? -1.723 -24.594 -12.633 1 98.88 248 TYR B C 1
ATOM 4379 O O . TYR B 1 248 ? -1.373 -23.547 -12.07 1 98.88 248 TYR B O 1
ATOM 4387 N N . LEU B 1 249 ? -2.604 -25.422 -12.133 1 98.81 249 LEU B N 1
ATOM 4388 C CA . LEU B 1 249 ? -3.146 -25.219 -10.797 1 98.81 249 LEU B CA 1
ATOM 4389 C C . LEU B 1 249 ? -2.092 -25.516 -9.734 1 98.81 249 LEU B C 1
ATOM 4391 O O . LEU B 1 249 ? -1.412 -26.547 -9.797 1 98.81 249 LEU B O 1
ATOM 4395 N N . CYS B 1 250 ? -1.941 -24.594 -8.828 1 98.81 250 CYS B N 1
ATOM 4396 C CA . CYS B 1 250 ? -1.003 -24.719 -7.715 1 98.81 250 CYS B CA 1
ATOM 4397 C C . CYS B 1 250 ? -1.733 -24.672 -6.379 1 98.81 250 CYS B C 1
ATOM 4399 O O . CYS B 1 250 ? -1.961 -23.609 -5.82 1 98.81 250 CYS B O 1
ATOM 4401 N N . SER B 1 251 ? -2.078 -25.812 -5.871 1 98.75 251 SER B N 1
ATOM 4402 C CA . SER B 1 251 ? -2.875 -26 -4.664 1 98.75 251 SER B CA 1
ATOM 4403 C C . SER B 1 251 ? -2.551 -27.312 -3.977 1 98.75 251 SER B C 1
ATOM 4405 O O . SER B 1 251 ? -2.535 -28.375 -4.617 1 98.75 251 SER B O 1
ATOM 4407 N N . SER B 1 252 ? -2.363 -27.266 -2.73 1 98.44 252 SER B N 1
ATOM 4408 C CA . SER B 1 252 ? -1.955 -28.453 -1.986 1 98.44 252 SER B CA 1
ATOM 4409 C C . SER B 1 252 ? -3.164 -29.266 -1.517 1 98.44 252 SER B C 1
ATOM 4411 O O . SER B 1 252 ? -3.211 -30.484 -1.685 1 98.44 252 SER B O 1
ATOM 4413 N N . VAL B 1 253 ? -4.137 -28.547 -0.954 1 97.19 253 VAL B N 1
ATOM 4414 C CA . VAL B 1 253 ? -5.305 -29.188 -0.36 1 97.19 253 VAL B CA 1
ATOM 4415 C C . VAL B 1 253 ? -6.5 -28.25 -0.427 1 97.19 253 VAL B C 1
ATOM 4417 O O . VAL B 1 253 ? -6.336 -27.016 -0.467 1 97.19 253 VAL B O 1
ATOM 4420 N N . VAL B 1 254 ? -7.66 -28.828 -0.477 1 96.69 254 VAL B N 1
ATOM 4421 C CA . VAL B 1 254 ? -8.906 -28.062 -0.398 1 96.69 254 VAL B CA 1
ATOM 4422 C C . VAL B 1 254 ? -9.656 -28.438 0.878 1 96.69 254 VAL B C 1
ATOM 4424 O O . VAL B 1 254 ? -9.844 -29.609 1.175 1 96.69 254 VAL B O 1
ATOM 4427 N N . LEU B 1 255 ? -10.078 -27.375 1.62 1 95.19 255 LEU B N 1
ATOM 4428 C CA . LEU B 1 255 ? -10.727 -27.609 2.906 1 95.19 255 LEU B CA 1
ATOM 4429 C C . LEU B 1 255 ? -11.953 -26.734 3.08 1 95.19 255 LEU B C 1
ATOM 4431 O O . LEU B 1 255 ? -11.977 -25.594 2.602 1 95.19 255 LEU B O 1
ATOM 4435 N N . ASP B 1 256 ? -12.828 -27.281 3.877 1 92.75 256 ASP B N 1
ATOM 4436 C CA . ASP B 1 256 ? -13.891 -26.438 4.398 1 92.75 256 ASP B CA 1
ATOM 4437 C C . ASP B 1 256 ? -13.367 -25.516 5.5 1 92.75 256 ASP B C 1
ATOM 4439 O O . ASP B 1 256 ? -12.484 -25.891 6.266 1 92.75 256 ASP B O 1
ATOM 4443 N N . ASN B 1 257 ? -14.039 -24.375 5.594 1 91.75 257 ASN B N 1
ATOM 4444 C CA . ASN B 1 257 ? -13.609 -23.406 6.59 1 91.75 257 ASN B CA 1
ATOM 4445 C C . ASN B 1 257 ? -13.648 -24 8 1 91.75 257 ASN B C 1
ATOM 4447 O O . ASN B 1 257 ? -12.719 -23.797 8.789 1 91.75 257 ASN B O 1
ATOM 4451 N N . ASP B 1 258 ? -14.695 -24.734 8.234 1 93.06 258 ASP B N 1
ATOM 4452 C CA . ASP B 1 258 ? -14.859 -25.297 9.57 1 93.06 258 ASP B CA 1
ATOM 4453 C C . ASP B 1 258 ? -13.781 -26.328 9.875 1 93.06 258 ASP B C 1
ATOM 4455 O O . ASP B 1 258 ? -13.281 -26.406 11 1 93.06 258 ASP B O 1
ATOM 4459 N N . GLU B 1 259 ? -13.5 -27.109 8.867 1 94.12 259 GLU B N 1
ATOM 4460 C CA . GLU B 1 259 ? -12.43 -28.078 9.031 1 94.12 259 GLU B CA 1
ATOM 4461 C C . GLU B 1 259 ? -11.094 -27.406 9.336 1 94.12 259 GLU B C 1
ATOM 4463 O O . GLU B 1 259 ? -10.359 -27.828 10.227 1 94.12 259 GLU B O 1
ATOM 4468 N N . LEU B 1 260 ? -10.844 -26.375 8.688 1 96.12 260 LEU B N 1
ATOM 4469 C CA . LEU B 1 260 ? -9.578 -25.672 8.852 1 96.12 260 LEU B CA 1
ATOM 4470 C C . LEU B 1 260 ? -9.492 -25.016 10.227 1 96.12 260 LEU B C 1
ATOM 4472 O O . LEU B 1 260 ? -8.531 -25.234 10.969 1 96.12 260 LEU B O 1
ATOM 4476 N N . VAL B 1 261 ? -10.5 -24.266 10.602 1 96.44 261 VAL B N 1
ATOM 4477 C CA . VAL B 1 261 ? -10.391 -23.484 11.828 1 96.44 261 VAL B CA 1
ATOM 4478 C C . VAL B 1 261 ? -10.453 -24.406 13.039 1 96.44 261 VAL B C 1
ATOM 4480 O O . VAL B 1 261 ? -9.812 -24.141 14.062 1 96.44 261 VAL B O 1
ATOM 4483 N N . SER B 1 262 ? -11.188 -25.453 12.93 1 96.56 262 SER B N 1
ATOM 4484 C CA . SER B 1 262 ? -11.18 -26.453 14.008 1 96.56 262 SER B CA 1
ATOM 4485 C C . SER B 1 262 ? -9.781 -27.016 14.227 1 96.56 262 SER B C 1
ATOM 4487 O O . SER B 1 262 ? -9.328 -27.125 15.367 1 96.56 262 SER B O 1
ATOM 4489 N N . SER B 1 263 ? -9.141 -27.359 13.211 1 97 263 SER B N 1
ATOM 4490 C CA . SER B 1 263 ? -7.781 -27.875 13.289 1 97 263 SER B CA 1
ATOM 4491 C C . SER B 1 263 ? -6.816 -26.828 13.836 1 97 263 SER B C 1
ATOM 4493 O O . SER B 1 263 ? -5.945 -27.141 14.641 1 97 263 SER B O 1
ATOM 4495 N N . LEU B 1 264 ? -6.938 -25.609 13.422 1 97.06 264 LEU B N 1
ATOM 4496 C CA . LEU B 1 264 ? -6.055 -24.531 13.867 1 97.06 264 LEU B CA 1
ATOM 4497 C C . LEU B 1 264 ? -6.262 -24.234 15.344 1 97.06 264 LEU B C 1
ATOM 4499 O O . LEU B 1 264 ? -5.297 -23.984 16.078 1 97.06 264 LEU B O 1
ATOM 4503 N N . ALA B 1 265 ? -7.516 -24.234 15.719 1 96 265 ALA B N 1
ATOM 4504 C CA . ALA B 1 265 ? -7.828 -23.984 17.125 1 96 265 ALA B CA 1
ATOM 4505 C C . ALA B 1 265 ? -7.191 -25.031 18.031 1 96 265 ALA B C 1
ATOM 4507 O O . ALA B 1 265 ? -6.723 -24.719 19.125 1 96 265 ALA B O 1
ATOM 4508 N N . LYS B 1 266 ? -7.188 -26.172 17.578 1 96.31 266 LYS B N 1
ATOM 4509 C CA . LYS B 1 266 ? -6.562 -27.266 18.328 1 96.31 266 LYS B CA 1
ATOM 4510 C C . LYS B 1 266 ? -5.047 -27.109 18.359 1 96.31 266 LYS B C 1
ATOM 4512 O O . LYS B 1 266 ? -4.414 -27.328 19.406 1 96.31 266 LYS B O 1
ATOM 4517 N N . ARG B 1 267 ? -4.484 -26.688 17.328 1 95.31 267 ARG B N 1
ATOM 4518 C CA . ARG B 1 267 ? -3.035 -26.609 17.172 1 95.31 267 ARG B CA 1
ATOM 4519 C C . ARG B 1 267 ? -2.477 -25.391 17.891 1 95.31 267 ARG B C 1
ATOM 4521 O O . ARG B 1 267 ? -1.358 -25.422 18.406 1 95.31 267 ARG B O 1
ATOM 4528 N N . TYR B 1 268 ? -3.281 -24.359 17.859 1 94.94 268 TYR B N 1
ATOM 4529 C CA . TYR B 1 268 ? -2.861 -23.094 18.484 1 94.94 268 TYR B CA 1
ATOM 4530 C C . TYR B 1 268 ? -3.861 -22.656 19.547 1 94.94 268 TYR B C 1
ATOM 4532 O O . TYR B 1 268 ? -4.488 -21.609 19.406 1 94.94 268 TYR B O 1
ATOM 4540 N N . PRO B 1 269 ? -3.854 -23.266 20.641 1 92.44 269 PRO B N 1
ATOM 4541 C CA . PRO B 1 269 ? -4.902 -23.016 21.641 1 92.44 269 PRO B CA 1
ATOM 4542 C C . PRO B 1 269 ? -4.746 -21.672 22.344 1 92.44 269 PRO B C 1
ATOM 4544 O O . PRO B 1 269 ? -5.688 -21.188 22.969 1 92.44 269 PRO B O 1
ATOM 4547 N N . ILE B 1 270 ? -3.709 -21.062 22.234 1 89.5 270 ILE B N 1
ATOM 4548 C CA . ILE B 1 270 ? -3.488 -19.812 22.969 1 89.5 270 ILE B CA 1
ATOM 4549 C C . ILE B 1 270 ? -4.156 -18.656 22.219 1 89.5 270 ILE B C 1
ATOM 4551 O O . ILE B 1 270 ? -4.316 -17.562 22.781 1 89.5 270 ILE B O 1
ATOM 4555 N N . PHE B 1 271 ? -4.504 -18.906 20.953 1 90.62 271 PHE B N 1
ATOM 4556 C CA . PHE B 1 271 ? -5.133 -17.859 20.172 1 90.62 271 PHE B CA 1
ATOM 4557 C C . PHE B 1 271 ? -6.641 -18.062 20.094 1 90.62 271 PHE B C 1
ATOM 4559 O O . PHE B 1 271 ? -7.125 -19.188 20.141 1 90.62 271 PHE B O 1
ATOM 4566 N N . PRO B 1 272 ? -7.34 -17 19.938 1 89.06 272 PRO B N 1
ATOM 4567 C CA . PRO B 1 272 ? -8.805 -17.094 19.953 1 89.06 272 PRO B CA 1
ATOM 4568 C C . PRO B 1 272 ? -9.391 -17.453 18.594 1 89.06 272 PRO B C 1
ATOM 4570 O O . PRO B 1 272 ? -10.281 -16.766 18.094 1 89.06 272 PRO B O 1
ATOM 4573 N N . ILE B 1 273 ? -9.047 -18.531 18.109 1 92.56 273 ILE B N 1
ATOM 4574 C CA . ILE B 1 273 ? -9.57 -19.031 16.844 1 92.56 273 ILE B CA 1
ATOM 4575 C C . ILE B 1 273 ? -10.867 -19.797 17.094 1 92.56 273 ILE B C 1
ATOM 4577 O O . ILE B 1 273 ? -10.891 -20.75 17.891 1 92.56 273 ILE B O 1
ATOM 4581 N N . PRO B 1 274 ? -11.906 -19.375 16.438 1 92.19 274 PRO B N 1
ATOM 4582 C CA . PRO B 1 274 ? -13.141 -20.156 16.609 1 92.19 274 PRO B CA 1
ATOM 4583 C C . PRO B 1 274 ? -13.078 -21.516 15.938 1 92.19 274 PRO B C 1
ATOM 4585 O O . PRO B 1 274 ? -12.305 -21.719 15 1 92.19 274 PRO B O 1
ATOM 4588 N N . ARG B 1 275 ? -13.984 -22.359 16.391 1 92.94 275 ARG B N 1
ATOM 4589 C CA . ARG B 1 275 ? -13.992 -23.719 15.844 1 92.94 275 ARG B CA 1
ATOM 4590 C C . ARG B 1 275 ? -14.953 -23.812 14.664 1 92.94 275 ARG B C 1
ATOM 4592 O O . ARG B 1 275 ? -14.938 -24.797 13.922 1 92.94 275 ARG B O 1
ATOM 4599 N N . ARG B 1 276 ? -15.734 -22.766 14.516 1 92.5 276 ARG B N 1
ATOM 4600 C CA . ARG B 1 276 ? -16.672 -22.672 13.398 1 92.5 276 ARG B CA 1
ATOM 4601 C C . ARG B 1 276 ? -16.766 -21.234 12.891 1 92.5 276 ARG B C 1
ATOM 4603 O O . ARG B 1 276 ? -16.609 -20.281 13.664 1 92.5 276 ARG B O 1
ATOM 4610 N N . LEU B 1 277 ? -17 -21.172 11.562 1 91.12 277 LEU B N 1
ATOM 4611 C CA . LEU B 1 277 ? -17.203 -19.859 10.969 1 91.12 277 LEU B CA 1
ATOM 4612 C C . LEU B 1 277 ? -18.562 -19.781 10.273 1 91.12 277 LEU B C 1
ATOM 4614 O O . LEU B 1 277 ? -19.141 -20.812 9.914 1 91.12 277 LEU B O 1
ATOM 4618 N N . ASN B 1 278 ? -18.969 -18.562 10.094 1 84.62 278 ASN B N 1
ATOM 4619 C CA . ASN B 1 278 ? -20.141 -18.359 9.25 1 84.62 278 ASN B CA 1
ATOM 4620 C C . ASN B 1 278 ? -19.859 -18.734 7.797 1 84.62 278 ASN B C 1
ATOM 4622 O O . ASN B 1 278 ? -18.766 -18.469 7.285 1 84.62 278 ASN B O 1
ATOM 4626 N N . SER B 1 279 ? -20.875 -19.391 7.215 1 79.31 279 SER B N 1
ATOM 4627 C CA . SER B 1 279 ? -20.719 -19.781 5.82 1 79.31 279 SER B CA 1
ATOM 4628 C C . SER B 1 279 ? -21.688 -19.031 4.918 1 79.31 279 SER B C 1
ATOM 4630 O O . SER B 1 279 ? -22.844 -19.422 4.781 1 79.31 279 SER B O 1
ATOM 4632 N N . PRO B 1 280 ? -21.141 -18.062 4.309 1 73.12 280 PRO B N 1
ATOM 4633 C CA . PRO B 1 280 ? -22.062 -17.281 3.479 1 73.12 280 PRO B CA 1
ATOM 4634 C C . PRO B 1 280 ? -22.484 -18.016 2.211 1 73.12 280 PRO B C 1
ATOM 4636 O O . PRO B 1 280 ? -23.484 -17.656 1.59 1 73.12 280 PRO B O 1
ATOM 4639 N N . TYR B 1 281 ? -21.812 -19.031 1.793 1 75.62 281 TYR B N 1
ATOM 4640 C CA . TYR B 1 281 ? -22.078 -19.656 0.504 1 75.62 281 TYR B CA 1
ATOM 4641 C C . TYR B 1 281 ? -22.688 -21.047 0.688 1 75.62 281 TYR B C 1
ATOM 4643 O O . TYR B 1 281 ? -22.922 -21.766 -0.288 1 75.62 281 TYR B O 1
ATOM 4651 N N . GLY B 1 282 ? -23.031 -21.438 1.842 1 73.19 282 GLY B N 1
ATOM 4652 C CA . GLY B 1 282 ? -23.531 -22.781 2.08 1 73.19 282 GLY B CA 1
ATOM 4653 C C . GLY B 1 282 ? -22.484 -23.844 1.836 1 73.19 282 GLY B C 1
ATOM 4654 O O . GLY B 1 282 ? -21.281 -23.578 1.875 1 73.19 282 GLY B O 1
ATOM 4655 N N . LYS B 1 283 ? -22.953 -25.109 1.62 1 76.19 283 LYS B N 1
ATOM 4656 C CA . LYS B 1 283 ? -22.031 -26.219 1.411 1 76.19 283 LYS B CA 1
ATOM 4657 C C . LYS B 1 283 ? -21.484 -26.219 -0.013 1 76.19 283 LYS B C 1
ATOM 4659 O O . LYS B 1 283 ? -22.25 -26.125 -0.978 1 76.19 283 LYS B O 1
ATOM 4664 N N . GLN B 1 284 ? -20.125 -26.125 -0.102 1 81.94 284 GLN B N 1
ATOM 4665 C CA . GLN B 1 284 ? -19.438 -26.203 -1.38 1 81.94 284 GLN B CA 1
ATOM 4666 C C . GLN B 1 284 ? -18.688 -27.531 -1.508 1 81.94 284 GLN B C 1
ATOM 4668 O O . GLN B 1 284 ? -18.25 -28.109 -0.506 1 81.94 284 GLN B O 1
ATOM 4673 N N . SER B 1 285 ? -18.766 -28.062 -2.727 1 84.56 285 SER B N 1
ATOM 4674 C CA . SER B 1 285 ? -18.094 -29.344 -2.92 1 84.56 285 SER B CA 1
ATOM 4675 C C . SER B 1 285 ? -17.234 -29.328 -4.176 1 84.56 285 SER B C 1
ATOM 4677 O O . SER B 1 285 ? -17.734 -29.562 -5.281 1 84.56 285 SER B O 1
ATOM 4679 N N . TYR B 1 286 ? -15.992 -28.953 -4.055 1 90.94 286 TYR B N 1
ATOM 4680 C CA . TYR B 1 286 ? -15.055 -29.047 -5.168 1 90.94 286 TYR B CA 1
ATOM 4681 C C . TYR B 1 286 ? -13.664 -29.422 -4.676 1 90.94 286 TYR B C 1
ATOM 4683 O O . TYR B 1 286 ? -13.352 -29.266 -3.494 1 90.94 286 TYR B O 1
ATOM 4691 N N . GLN B 1 287 ? -12.953 -30.047 -5.617 1 94.38 287 GLN B N 1
ATOM 4692 C CA . GLN B 1 287 ? -11.516 -30.281 -5.484 1 94.38 287 GLN B CA 1
ATOM 4693 C C . GLN B 1 287 ? -10.75 -29.641 -6.637 1 94.38 287 GLN B C 1
ATOM 4695 O O . GLN B 1 287 ? -11.336 -29.297 -7.664 1 94.38 287 GLN B O 1
ATOM 4700 N N . LEU B 1 288 ? -9.508 -29.391 -6.367 1 97.12 288 LEU B N 1
ATOM 4701 C CA . LEU B 1 288 ? -8.641 -28.891 -7.422 1 97.12 288 LEU B CA 1
ATOM 4702 C C . LEU B 1 288 ? -7.637 -29.953 -7.855 1 97.12 288 LEU B C 1
ATOM 4704 O O . LEU B 1 288 ? -6.852 -30.453 -7.039 1 97.12 288 LEU B O 1
ATOM 4708 N N . ASN B 1 289 ? -7.715 -30.281 -9.062 1 98.06 289 ASN B N 1
ATOM 4709 C CA . ASN B 1 289 ? -6.82 -31.281 -9.625 1 98.06 289 ASN B CA 1
ATOM 4710 C C . ASN B 1 289 ? -5.469 -30.688 -10.008 1 98.06 289 ASN B C 1
ATOM 4712 O O . ASN B 1 289 ? -5.367 -29.938 -10.977 1 98.06 289 ASN B O 1
ATOM 4716 N N . THR B 1 290 ? -4.43 -31.094 -9.266 1 98.5 290 THR B N 1
ATOM 4717 C CA . THR B 1 290 ? -3.111 -30.516 -9.492 1 98.5 290 THR B CA 1
ATOM 4718 C C . THR B 1 290 ? -2.164 -31.547 -10.102 1 98.5 290 THR B C 1
ATOM 4720 O O . THR B 1 290 ? -0.943 -31.422 -9.984 1 98.5 290 THR B O 1
ATOM 4723 N N . SER B 1 291 ? -2.684 -32.562 -10.703 1 98.25 291 SER B N 1
ATOM 4724 C CA . SER B 1 291 ? -1.891 -33.656 -11.258 1 98.25 291 SER B CA 1
ATOM 4725 C C . SER B 1 291 ? -0.938 -33.125 -12.336 1 98.25 291 SER B C 1
ATOM 4727 O O . SER B 1 291 ? 0.156 -33.688 -12.508 1 98.25 291 SER B O 1
ATOM 4729 N N . LYS B 1 292 ? -1.364 -32.156 -13.039 1 98.31 292 LYS B N 1
ATOM 4730 C CA . LYS B 1 292 ? -0.524 -31.625 -14.102 1 98.31 292 LYS B CA 1
ATOM 4731 C C . LYS B 1 292 ? 0.796 -31.094 -13.547 1 98.31 292 LYS B C 1
ATOM 4733 O O . LYS B 1 292 ? 1.865 -31.406 -14.078 1 98.31 292 LYS B O 1
ATOM 4738 N N . LEU B 1 293 ? 0.758 -30.328 -12.5 1 98.56 293 LEU B N 1
ATOM 4739 C CA . LEU B 1 293 ? 1.963 -29.812 -11.852 1 98.56 293 LEU B CA 1
ATOM 4740 C C . LEU B 1 293 ? 2.744 -30.938 -11.188 1 98.56 293 LEU B C 1
ATOM 4742 O O . LEU B 1 293 ? 3.971 -31 -11.289 1 98.56 293 LEU B O 1
ATOM 4746 N N . GLN B 1 294 ? 2.039 -31.828 -10.555 1 98.31 294 GLN B N 1
ATOM 4747 C CA . GLN B 1 294 ? 2.68 -32.969 -9.914 1 98.31 294 GLN B CA 1
ATOM 4748 C C . GLN B 1 294 ? 3.371 -33.844 -10.945 1 98.31 294 GLN B C 1
ATOM 4750 O O . GLN B 1 294 ? 4.391 -34.469 -10.641 1 98.31 294 GLN B O 1
ATOM 4755 N N . GLY B 1 295 ? 2.848 -33.875 -12.07 1 97.81 295 GLY B N 1
ATOM 4756 C CA . GLY B 1 295 ? 3.434 -34.625 -13.156 1 97.81 295 GLY B CA 1
ATOM 4757 C C . GLY B 1 295 ? 4.809 -34.125 -13.57 1 97.81 295 GLY B C 1
ATOM 4758 O O . GLY B 1 295 ? 5.582 -34.875 -14.188 1 97.81 295 GLY B O 1
ATOM 4759 N N . LEU B 1 296 ? 5.105 -32.906 -13.227 1 97.94 296 LEU B N 1
ATOM 4760 C CA . LEU B 1 296 ? 6.426 -32.375 -13.492 1 97.94 296 LEU B CA 1
ATOM 4761 C C . LEU B 1 296 ? 7.387 -32.656 -12.352 1 97.94 296 LEU B C 1
ATOM 4763 O O . LEU B 1 296 ? 8.523 -32.188 -12.336 1 97.94 296 LEU B O 1
ATOM 4767 N N . GLY B 1 297 ? 6.891 -33.438 -11.336 1 97.31 297 GLY B N 1
ATOM 4768 C CA . GLY B 1 297 ? 7.715 -33.812 -10.203 1 97.31 297 GLY B CA 1
ATOM 4769 C C . GLY B 1 297 ? 7.512 -32.938 -8.992 1 97.31 297 GLY B C 1
ATOM 4770 O O . GLY B 1 297 ? 8.273 -33 -8.023 1 97.31 297 GLY B O 1
ATOM 4771 N N . PHE B 1 298 ? 6.504 -32.125 -9.016 1 97.81 298 PHE B N 1
ATOM 4772 C CA . PHE B 1 298 ? 6.293 -31.156 -7.934 1 97.81 298 PHE B CA 1
ATOM 4773 C C . PHE B 1 298 ? 5.645 -31.828 -6.73 1 97.81 298 PHE B C 1
ATOM 4775 O O . PHE B 1 298 ? 4.73 -32.656 -6.883 1 97.81 298 PHE B O 1
ATOM 4782 N N . LYS B 1 299 ? 6.109 -31.484 -5.535 1 98 299 LYS B N 1
ATOM 4783 C CA . LYS B 1 299 ? 5.547 -31.953 -4.273 1 98 299 LYS B CA 1
ATOM 4784 C C . LYS B 1 299 ? 5.125 -30.781 -3.391 1 98 299 LYS B C 1
ATOM 4786 O O . LYS B 1 299 ? 5.887 -29.828 -3.203 1 98 299 LYS B O 1
ATOM 4791 N N . PHE B 1 300 ? 3.965 -30.922 -2.801 1 98.44 300 PHE B N 1
ATOM 4792 C CA . PHE B 1 300 ? 3.412 -29.812 -2.021 1 98.44 300 PHE B CA 1
ATOM 4793 C C . PHE B 1 300 ? 3.695 -30 -0.537 1 98.44 300 PHE B C 1
ATOM 4795 O O . PHE B 1 300 ? 3.699 -31.141 -0.042 1 98.44 300 PHE B O 1
ATOM 4802 N N . ARG B 1 301 ? 3.891 -28.922 0.118 1 97.69 301 ARG B N 1
ATOM 4803 C CA . ARG B 1 301 ? 3.865 -28.891 1.577 1 97.69 301 ARG B CA 1
ATOM 4804 C C . ARG B 1 301 ? 2.439 -29.016 2.102 1 97.69 301 ARG B C 1
ATOM 4806 O O . ARG B 1 301 ? 1.488 -28.625 1.432 1 97.69 301 ARG B O 1
ATOM 4813 N N . GLY B 1 302 ? 2.373 -29.531 3.311 1 96.81 302 GLY B N 1
ATOM 4814 C CA . GLY B 1 302 ? 1.066 -29.688 3.926 1 96.81 302 GLY B CA 1
ATOM 4815 C C . GLY B 1 302 ? 0.563 -28.438 4.602 1 96.81 302 GLY B C 1
ATOM 4816 O O . GLY B 1 302 ? 1.33 -27.5 4.828 1 96.81 302 GLY B O 1
ATOM 4817 N N . VAL B 1 303 ? -0.743 -28.5 4.934 1 97.31 303 VAL B N 1
ATOM 4818 C CA . VAL B 1 303 ? -1.43 -27.312 5.457 1 97.31 303 VAL B CA 1
ATOM 4819 C C . VAL B 1 303 ? -0.859 -26.953 6.824 1 97.31 303 VAL B C 1
ATOM 4821 O O . VAL B 1 303 ? -0.763 -25.766 7.172 1 97.31 303 VAL B O 1
ATOM 4824 N N . GLN B 1 304 ? -0.433 -27.891 7.586 1 96.31 304 GLN B N 1
ATOM 4825 C CA . GLN B 1 304 ? 0.129 -27.609 8.906 1 96.31 304 GLN B CA 1
ATOM 4826 C C . GLN B 1 304 ? 1.429 -26.828 8.797 1 96.31 304 GLN B C 1
ATOM 4828 O O . GLN B 1 304 ? 1.628 -25.844 9.523 1 96.31 304 GLN B O 1
ATOM 4833 N N . GLU B 1 305 ? 2.225 -27.25 7.867 1 97.19 305 GLU B N 1
ATOM 4834 C CA . GLU B 1 305 ? 3.49 -26.562 7.656 1 97.19 305 GLU B CA 1
ATOM 4835 C C 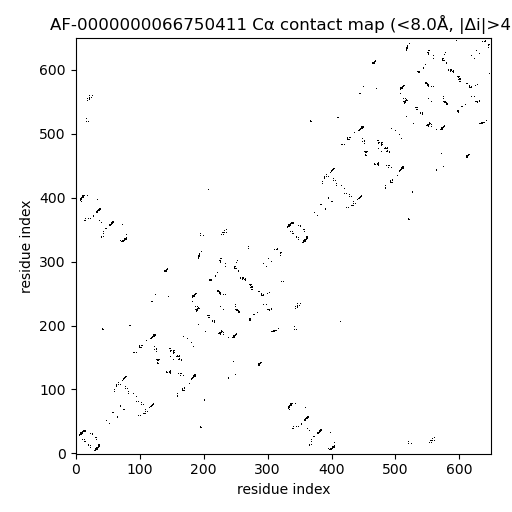. GLU B 1 305 ? 3.262 -25.125 7.191 1 97.19 305 GLU B C 1
ATOM 4837 O O . GLU B 1 305 ? 3.975 -24.219 7.613 1 97.19 305 GLU B O 1
ATOM 4842 N N . MET B 1 306 ? 2.279 -24.938 6.387 1 97.44 306 MET B N 1
ATOM 4843 C CA . MET B 1 306 ? 1.94 -23.609 5.883 1 97.44 306 MET B CA 1
ATOM 4844 C C . MET B 1 306 ? 1.653 -22.641 7.031 1 97.44 306 MET B C 1
ATOM 4846 O O . MET B 1 306 ? 2.232 -21.562 7.098 1 97.44 306 MET B O 1
ATOM 4850 N N . PHE B 1 307 ? 0.814 -23.078 7.914 1 97.56 307 PHE B N 1
ATOM 4851 C CA . PHE B 1 307 ? 0.363 -22.203 8.992 1 97.56 307 PHE B CA 1
ATOM 4852 C C . PHE B 1 307 ? 1.442 -22.062 10.062 1 97.56 307 PHE B C 1
ATOM 4854 O O . PHE B 1 307 ? 1.604 -20.984 10.648 1 97.56 307 PHE B O 1
ATOM 4861 N N . ASP B 1 308 ? 2.236 -23.109 10.273 1 97.69 308 ASP B N 1
ATOM 4862 C CA . ASP B 1 308 ? 3.352 -23 11.211 1 97.69 308 ASP B CA 1
ATOM 4863 C C . ASP B 1 308 ? 4.332 -21.922 10.773 1 97.69 308 ASP B C 1
ATOM 4865 O O . ASP B 1 308 ? 4.73 -21.078 11.578 1 97.69 308 ASP B O 1
ATOM 4869 N N . ASP B 1 309 ? 4.664 -21.969 9.547 1 97.5 309 ASP B N 1
ATOM 4870 C CA . ASP B 1 309 ? 5.625 -21 9.016 1 97.5 309 ASP B CA 1
ATOM 4871 C C . ASP B 1 309 ? 5.055 -19.594 9.039 1 97.5 309 ASP B C 1
ATOM 4873 O O . ASP B 1 309 ? 5.777 -18.625 9.328 1 97.5 309 ASP B O 1
ATOM 4877 N N . CYS B 1 310 ? 3.791 -19.484 8.719 1 97.06 310 CYS B N 1
ATOM 4878 C CA . CYS B 1 310 ? 3.137 -18.188 8.727 1 97.06 310 CYS B CA 1
ATOM 4879 C C . CYS B 1 310 ? 3.104 -17.594 10.133 1 97.06 310 CYS B C 1
ATOM 4881 O O . CYS B 1 310 ? 3.512 -16.453 10.344 1 97.06 310 CYS B O 1
ATOM 4883 N N . VAL B 1 311 ? 2.707 -18.406 11.086 1 95.06 311 VAL B N 1
ATOM 4884 C CA . VAL B 1 311 ? 2.561 -17.969 12.469 1 95.06 311 VAL B CA 1
ATOM 4885 C C . VAL B 1 311 ? 3.924 -17.578 13.039 1 95.06 311 VAL B C 1
ATOM 4887 O O . VAL B 1 311 ? 4.059 -16.547 13.688 1 95.06 311 VAL B O 1
ATOM 4890 N N . GLN B 1 312 ? 4.895 -18.359 12.734 1 95 312 GLN B N 1
ATOM 4891 C CA . GLN B 1 312 ? 6.242 -18.047 13.203 1 95 312 GLN B CA 1
ATOM 4892 C C . GLN B 1 312 ? 6.719 -16.703 12.641 1 95 312 GLN B C 1
ATOM 4894 O O . GLN B 1 312 ? 7.305 -15.898 13.359 1 95 312 GLN B O 1
ATOM 4899 N N . SER B 1 313 ? 6.469 -16.5 11.414 1 93.31 313 SER B N 1
ATOM 4900 C CA . SER B 1 313 ? 6.852 -15.25 10.766 1 93.31 313 SER B CA 1
ATOM 4901 C C . SER B 1 313 ? 6.137 -14.062 11.383 1 93.31 313 SER B C 1
ATOM 4903 O O . SER B 1 313 ? 6.746 -13.016 11.625 1 93.31 313 SER B O 1
ATOM 4905 N N . LEU B 1 314 ? 4.863 -14.211 11.641 1 87.88 314 LEU B N 1
ATOM 4906 C CA . LEU B 1 314 ? 4.086 -13.156 12.273 1 87.88 314 LEU B CA 1
ATOM 4907 C C . LEU B 1 314 ? 4.637 -12.82 13.656 1 87.88 314 LEU B C 1
ATOM 4909 O O . LEU B 1 314 ? 4.727 -11.648 14.023 1 87.88 314 LEU B O 1
ATOM 4913 N N . LYS B 1 315 ? 5.051 -13.852 14.328 1 84.31 315 LYS B N 1
ATOM 4914 C CA . LYS B 1 315 ? 5.645 -13.648 15.648 1 84.31 315 LYS B CA 1
ATOM 4915 C C . LYS B 1 315 ? 7 -12.953 15.539 1 84.31 315 LYS B C 1
ATOM 4917 O O . LYS B 1 315 ? 7.258 -11.977 16.234 1 84.31 315 LYS B O 1
ATOM 4922 N N . ASP B 1 316 ? 7.785 -13.445 14.648 1 83.06 316 ASP B N 1
ATOM 4923 C CA . ASP B 1 316 ? 9.133 -12.914 14.469 1 83.06 316 ASP B CA 1
ATOM 4924 C C . ASP B 1 316 ? 9.102 -11.438 14.102 1 83.06 316 ASP B C 1
ATOM 4926 O O . ASP B 1 316 ? 9.977 -10.672 14.508 1 83.06 316 ASP B O 1
ATOM 4930 N N . GLN B 1 317 ? 8.078 -11.117 13.422 1 77.25 317 GLN B N 1
ATOM 4931 C CA . GLN B 1 317 ? 8 -9.75 12.93 1 77.25 317 GLN B CA 1
ATOM 4932 C C . GLN B 1 317 ? 7.199 -8.867 13.875 1 77.25 317 GLN B C 1
ATOM 4934 O O . GLN B 1 317 ? 6.996 -7.68 13.609 1 77.25 317 GLN B O 1
ATOM 4939 N N . GLY B 1 318 ? 6.652 -9.531 14.852 1 70.06 318 GLY B N 1
ATOM 4940 C CA . GLY B 1 318 ? 6 -8.766 15.898 1 70.06 318 GLY B CA 1
ATOM 4941 C C . GLY B 1 318 ? 4.531 -8.508 15.625 1 70.06 318 GLY B C 1
ATOM 4942 O O . GLY B 1 318 ? 3.902 -7.688 16.297 1 70.06 318 GLY B O 1
ATOM 4943 N N . HIS B 1 319 ? 4.016 -9.109 14.648 1 72.25 319 HIS B N 1
ATOM 4944 C CA . HIS B 1 319 ? 2.609 -8.906 14.32 1 72.25 319 HIS B CA 1
ATOM 4945 C C . HIS B 1 319 ? 1.704 -9.688 15.266 1 72.25 319 HIS B C 1
ATOM 4947 O O . HIS B 1 319 ? 0.575 -9.273 15.531 1 72.25 319 HIS B O 1
ATOM 4953 N N . LEU B 1 320 ? 2.191 -10.828 15.672 1 78.38 320 LEU B N 1
ATOM 4954 C CA . LEU B 1 320 ? 1.424 -11.734 16.516 1 78.38 320 LEU B CA 1
ATOM 4955 C C . LEU B 1 320 ? 2.131 -11.969 17.844 1 78.38 320 LEU B C 1
ATOM 4957 O O . LEU B 1 320 ? 3.252 -12.484 17.875 1 78.38 320 LEU B O 1
ATOM 4961 N N . LEU B 1 321 ? 1.474 -11.453 18.844 1 70.31 321 LEU B N 1
ATOM 4962 C CA . LEU B 1 321 ? 2.057 -11.555 20.188 1 70.31 321 LEU B CA 1
ATOM 4963 C C . LEU B 1 321 ? 1.449 -12.727 20.953 1 70.31 321 LEU B C 1
ATOM 4965 O O . LEU B 1 321 ? 0.264 -13.031 20.797 1 70.31 321 LEU B O 1
ATOM 4969 N N . GLU B 1 322 ? 2.309 -13.445 21.562 1 65.12 322 GLU B N 1
ATOM 4970 C CA . GLU B 1 322 ? 1.83 -14.523 22.422 1 65.12 322 GLU B CA 1
ATOM 4971 C C . GLU B 1 322 ? 1.576 -14.023 23.844 1 65.12 322 GLU B C 1
ATOM 4973 O O . GLU B 1 322 ? 2.434 -13.359 24.438 1 65.12 322 GLU B O 1
ATOM 4978 N N . CYS B 1 323 ? 0.44 -13.281 24.031 1 46.38 323 CYS B N 1
ATOM 4979 C CA . CYS B 1 323 ? 0.238 -12.898 25.422 1 46.38 323 CYS B CA 1
ATOM 4980 C C . CYS B 1 323 ? 0.206 -14.125 26.328 1 46.38 323 CYS B C 1
ATOM 4982 O O . CYS B 1 323 ? -0.524 -15.078 26.062 1 46.38 323 CYS B O 1
ATOM 4984 N N . PRO B 1 324 ? 1.266 -14.273 27.188 1 35.97 324 PRO B N 1
ATOM 4985 C CA . PRO B 1 324 ? 1.12 -15.367 28.156 1 35.97 324 PRO B CA 1
ATOM 4986 C C . PRO B 1 324 ? -0.266 -15.414 28.797 1 35.97 324 PRO B C 1
ATOM 4988 O O . PRO B 1 324 ? -0.843 -14.367 29.094 1 35.97 324 PRO B O 1
ATOM 4991 N N . LEU B 1 325 ? -0.964 -16.484 28.594 1 29.52 325 LEU B N 1
ATOM 4992 C CA . LEU B 1 325 ? -2.025 -16.672 29.578 1 29.52 325 LEU B CA 1
ATOM 4993 C C . LEU B 1 325 ? -1.481 -16.516 31 1 29.52 325 LEU B C 1
ATOM 4995 O O . LEU B 1 325 ? -0.34 -16.891 31.281 1 29.52 325 LEU B O 1
#

Organism: Zea mays (NCBI:txid4577)

Solvent-accessible surface area (backbone atoms only — not comparable to full-atom values): 34556 Å² total; per-residue (Å²): 127,82,78,69,67,76,42,38,32,20,31,32,30,30,68,36,72,66,28,41,46,30,49,45,52,38,30,72,68,33,29,29,38,37,26,20,30,78,50,67,55,54,55,61,72,34,73,55,20,87,81,30,50,42,80,41,64,29,43,57,88,39,81,62,39,44,32,67,54,40,60,71,20,37,32,36,37,43,55,54,65,85,58,66,90,56,89,68,83,63,52,62,66,70,35,34,51,50,27,34,48,23,51,47,36,51,49,56,26,46,70,71,28,90,66,54,62,40,38,40,36,61,54,34,36,51,25,37,68,44,66,76,71,61,86,62,87,56,74,40,74,41,46,67,87,48,61,32,37,64,70,54,27,61,74,67,64,36,47,55,34,48,19,38,37,50,23,51,52,50,48,51,53,51,24,65,75,65,74,49,50,60,32,36,38,19,38,35,49,58,33,38,59,66,80,45,89,72,69,47,69,58,55,45,40,50,50,30,31,50,68,49,47,43,70,67,55,26,70,60,41,61,41,40,34,23,32,43,67,52,54,26,49,50,55,51,47,51,68,68,38,85,80,55,67,51,61,34,45,41,48,56,47,64,44,45,49,40,60,49,32,35,52,46,24,67,74,41,66,90,37,57,38,53,56,66,62,64,57,85,76,60,90,74,56,67,40,73,49,32,59,72,42,38,70,75,71,55,79,71,65,52,73,67,59,19,52,52,42,22,52,50,37,32,36,76,71,59,73,44,76,81,70,80,127,128,80,77,70,67,74,41,37,30,19,32,32,33,29,69,37,72,67,28,42,47,30,49,46,51,38,31,70,70,34,29,30,36,38,24,21,30,77,51,68,56,55,56,61,71,36,72,55,20,86,81,30,50,42,81,42,65,30,44,59,88,39,82,64,39,44,33,69,54,40,58,69,21,37,31,37,38,44,54,54,66,86,59,66,89,57,88,68,86,62,52,62,66,68,34,33,49,50,27,31,49,23,50,48,36,50,49,55,28,46,68,71,27,90,66,54,62,41,37,39,37,60,55,35,34,51,25,37,68,42,66,75,72,60,87,60,88,56,75,40,72,42,46,66,87,47,60,32,39,64,69,54,27,60,74,67,64,36,46,54,34,48,19,38,36,50,22,50,52,51,48,51,53,51,23,64,76,66,73,48,52,57,32,36,40,18,40,35,49,57,33,36,60,66,82,44,87,72,69,47,71,58,54,45,40,50,50,29,32,49,68,49,45,43,68,69,56,25,69,59,41,62,42,40,35,25,32,44,67,51,55,27,48,50,55,52,48,50,69,69,37,84,81,55,66,50,62,32,44,41,49,56,48,63,43,44,49,40,62,50,32,35,53,47,26,68,74,40,67,90,37,57,36,52,56,65,64,66,59,84,76,62,91,74,53,67,40,73,48,32,59,73,42,38,70,75,69,55,79,72,66,53,73,67,58,20,51,50,41,24,52,49,37,33,38,75,73,60,75,44,76,81,71,78,127

Radius of gyration: 25.57 Å; Cα contacts (8 Å, |Δi|>4): 1322; chains: 2; bounding box: 64×70×61 Å